Protein AF-A0A1V5IZQ2-F1 (afdb_monomer_lite)

pLDDT: mean 83.81, std 11.44, range [36.28, 97.81]

Sequence (550 aa):
MEETGYRFKAVFTGLHNVQRYYTKSNHPLAQLSAPIVVGPLEPAEARELVIGPMRSLGIGFESDYVVSQILSYTNFHASLIQFFCNKLVAFVRAKKDEPPHIVTGNDVDQIYKDPTFRDRMGDRFRVTVLMDTRYQVIVYSMILEQLNDKDGYKRAFEANEIARLAKDWWPQGFEDMGLFEIRPFLDELVGLGVLIRCEDGRFRIGNANIVRALGKPDDIEDELLEIAGSPGPSKDKSQSLMVRVNDRPCKWGAITLAQAADIIQPEPGLCLVFGSEAMNLSSVAESLRVYAGDSVNLSVLEQRFTSAAGVANHISSLAERSLKGRHVILLDPSTVHSKSDDLMQILAAVGNRVVKLNTENRIVRAVVLMNPVNALELARFRYQGDQGLEPYIDTEIALRRWDHTMVESFLSHSESMSTVPAVKKVLDVTGGWPFLMARLQQQANGAVLPTAERLTSDLLADEDGIRTDFLQACGFGLLDGSIDIVRMLIGTEAALSGDELIELVELETRRDAWECRALVDVLHKTGLLTENAQGELFCDLVVARLVNAR

Foldseek 3Di:
DVVVVPPDDDDDDDPLCLQVLCVQPPRPCVPPPDDDQLAADDPVVLLCLQCVVCVVVLEEEPDVVLSVLLCQLLVRRSVLSVLLSVVLVVQQCVVDVDDNTYDYSVSSVVSSPDPVSLQVLQVCCCVPLVVDVLSLLLLLLLCLVCVVPPPLFFDWAALVRSLVSSCVLAVQQNVPPDSVRSVSVQVSNVSNSQWDQDPVRTITGNGSSNVSSNDDNVVSVVVSNVNNPDHHPDPVLQQLAFQFLDVVVTDGFLAGLVVLSVLQPLDFFEEEEAAFVLSVLVRVLSSNCRNCPPQEAEAEDPAAAADLVRVLVVLVVSLVVDLAHHYEYEDECVSYNYPPDDLLRSRLSNLVSRNVSDDPGYGGYYYYRQYLLNLLSVLLCVLVPNPSRVVRYDYYHQTDARDLSNLLVVQVSALHDSDPVQSVLLCLQSVSRSLLVVVLVVPCPRPNRVSSVVSNVCLLVCPVVSVVVSCVRLVPVVDPCLLVLLQVQQDPPPFAALVRSLVVSCVVVVDDSSSSNSNSVSCVSHPQWDADSVNTIGGRPNNSVSSVSD

Radius of gyration: 28.91 Å; chains: 1; bounding box: 78×54×79 Å

Structure (mmCIF, N/CA/C/O backbone):
data_AF-A0A1V5IZQ2-F1
#
_entry.id   AF-A0A1V5IZQ2-F1
#
loop_
_atom_site.group_PDB
_atom_site.id
_atom_site.type_symbol
_atom_site.label_atom_id
_atom_site.label_alt_id
_atom_site.label_comp_id
_atom_site.label_asym_id
_atom_site.label_entity_id
_atom_site.label_seq_id
_atom_site.pdbx_PDB_ins_code
_atom_site.Cartn_x
_atom_site.Cartn_y
_atom_site.Cartn_z
_atom_site.occupancy
_atom_site.B_iso_or_equiv
_atom_site.auth_seq_id
_atom_site.auth_comp_id
_atom_site.auth_asym_id
_atom_site.auth_atom_id
_atom_site.pdbx_PDB_model_num
ATOM 1 N N . MET A 1 1 ? -29.583 16.352 0.161 1.00 57.91 1 MET A N 1
ATOM 2 C CA . MET A 1 1 ? -30.110 16.603 1.529 1.00 57.91 1 MET A CA 1
ATOM 3 C C . MET A 1 1 ? -30.770 17.976 1.628 1.00 57.91 1 MET A C 1
ATOM 5 O O . MET A 1 1 ? -31.883 18.046 2.144 1.00 57.91 1 MET 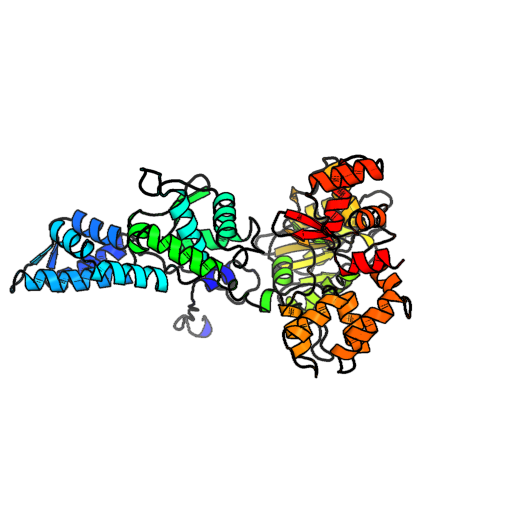A O 1
ATOM 9 N N . GLU A 1 2 ? -30.152 19.031 1.081 1.00 68.62 2 GLU A N 1
ATOM 10 C CA . GLU A 1 2 ? -30.725 20.391 1.022 1.00 68.62 2 GLU A CA 1
ATOM 11 C C . GLU A 1 2 ? -32.094 20.450 0.327 1.00 68.62 2 GLU A C 1
ATOM 13 O O . GLU A 1 2 ? -33.034 20.986 0.902 1.00 68.62 2 GLU A O 1
ATOM 18 N N . GLU A 1 3 ? -32.266 19.781 -0.819 1.00 74.75 3 GLU A N 1
ATOM 19 C CA . GLU A 1 3 ? -33.560 19.713 -1.532 1.00 74.75 3 GLU A CA 1
ATOM 20 C C . GLU A 1 3 ? -34.696 19.089 -0.703 1.00 74.75 3 GLU A C 1
ATOM 22 O O . GLU A 1 3 ? -35.871 19.379 -0.913 1.00 74.75 3 GLU A O 1
ATOM 27 N N . THR A 1 4 ? -34.364 18.246 0.282 1.00 84.44 4 THR A N 1
ATOM 28 C CA . THR A 1 4 ? -35.361 17.635 1.180 1.00 84.44 4 THR A CA 1
ATOM 29 C C . THR A 1 4 ? -35.650 18.481 2.423 1.00 84.44 4 THR A C 1
ATOM 31 O O . THR A 1 4 ? -36.488 18.093 3.244 1.00 84.44 4 THR A O 1
ATOM 34 N N . GLY A 1 5 ? -34.953 19.610 2.595 1.00 77.75 5 GLY A N 1
ATOM 35 C CA . GLY A 1 5 ? -34.955 20.393 3.830 1.00 77.75 5 GLY A CA 1
ATOM 36 C C . GLY A 1 5 ? -34.396 19.603 5.015 1.00 77.75 5 GLY A C 1
ATOM 37 O O . GLY A 1 5 ? -34.966 19.654 6.099 1.00 77.75 5 GLY A O 1
ATOM 38 N N . TYR A 1 6 ? -33.352 18.794 4.792 1.00 71.94 6 TYR A N 1
ATOM 39 C CA . TYR A 1 6 ? -32.754 17.892 5.793 1.00 71.94 6 TYR A CA 1
ATOM 40 C C . TYR A 1 6 ? -33.709 16.850 6.411 1.00 71.94 6 TYR A C 1
ATOM 42 O O . TYR A 1 6 ? -33.351 16.186 7.380 1.00 71.94 6 TYR A O 1
ATOM 50 N N . ARG A 1 7 ? -34.899 16.633 5.834 1.00 76.12 7 ARG A N 1
ATOM 51 C CA . ARG A 1 7 ? -35.853 15.599 6.287 1.00 76.12 7 ARG A CA 1
ATOM 52 C C . ARG A 1 7 ? -35.444 14.175 5.904 1.00 76.12 7 ARG A C 1
ATOM 54 O O . ARG A 1 7 ? -36.068 13.219 6.352 1.00 76.12 7 ARG A O 1
ATOM 61 N N . PHE A 1 8 ? -34.417 14.032 5.071 1.00 69.44 8 PHE A N 1
ATOM 62 C CA . PHE A 1 8 ? -33.849 12.757 4.656 1.00 69.44 8 PHE A CA 1
ATOM 63 C C . PHE A 1 8 ? -32.323 12.792 4.813 1.00 69.44 8 PHE A C 1
ATOM 65 O O . PHE A 1 8 ? -31.662 13.696 4.293 1.00 69.44 8 PHE A O 1
ATOM 72 N N . LYS A 1 9 ? -31.766 11.799 5.520 1.00 74.12 9 LYS A N 1
ATOM 73 C CA . LYS A 1 9 ? -30.323 11.609 5.732 1.00 74.12 9 LYS A CA 1
ATOM 74 C C . LYS A 1 9 ? -29.929 10.202 5.288 1.00 74.12 9 LYS A C 1
ATOM 76 O O . LYS A 1 9 ? -30.446 9.227 5.825 1.00 74.12 9 LYS A O 1
ATOM 81 N N . ALA A 1 10 ? -29.007 10.106 4.333 1.00 66.56 10 ALA A N 1
ATOM 82 C CA . ALA A 1 10 ? -28.396 8.836 3.960 1.00 66.56 10 ALA A CA 1
ATOM 83 C C . ALA A 1 10 ? -27.288 8.495 4.969 1.00 66.56 10 ALA A C 1
ATOM 85 O O . ALA A 1 10 ? -26.411 9.320 5.224 1.00 66.56 10 ALA A O 1
ATOM 86 N N . VAL A 1 11 ? -27.345 7.298 5.554 1.00 65.38 11 VAL A N 1
ATOM 87 C CA . VAL A 1 11 ? -26.301 6.758 6.434 1.00 65.38 11 VAL A CA 1
ATOM 88 C C . VAL A 1 11 ? -25.738 5.518 5.758 1.00 65.38 11 VAL A C 1
ATOM 90 O O . VAL A 1 11 ? -26.469 4.560 5.519 1.00 65.38 11 VAL A O 1
ATOM 93 N N . PHE A 1 12 ? -24.447 5.547 5.436 1.00 61.72 12 PHE A N 1
ATOM 94 C CA . PHE A 1 12 ? -23.734 4.384 4.922 1.00 61.72 12 PHE A CA 1
ATOM 95 C C . PHE A 1 12 ? -23.159 3.612 6.106 1.00 61.72 12 PHE A C 1
ATOM 97 O O . PHE A 1 12 ? -22.354 4.144 6.865 1.00 61.72 12 PHE A O 1
ATOM 104 N N . THR A 1 13 ? -23.604 2.370 6.278 1.00 60.72 13 THR A N 1
ATOM 105 C CA . THR A 1 13 ? -23.151 1.478 7.350 1.00 60.72 13 THR A CA 1
ATOM 106 C C . THR A 1 13 ? -22.452 0.273 6.741 1.00 60.72 13 THR A C 1
ATOM 108 O O . THR A 1 13 ? -22.943 -0.297 5.769 1.00 60.72 13 THR A O 1
ATOM 111 N N . GLY A 1 14 ? -21.348 -0.154 7.335 1.00 59.81 14 GLY A N 1
ATOM 112 C CA . GLY A 1 14 ? -20.637 -1.367 6.953 1.00 59.81 14 GLY A CA 1
ATOM 113 C C . GLY A 1 14 ? -19.749 -1.831 8.099 1.00 59.81 14 GLY A C 1
ATOM 114 O O . GLY A 1 14 ? -19.664 -1.168 9.131 1.00 59.81 14 GLY A O 1
ATOM 115 N N . LEU A 1 15 ? -19.128 -2.993 7.929 1.00 61.25 15 LEU A N 1
ATOM 116 C CA . LEU A 1 15 ? -18.209 -3.559 8.917 1.00 61.25 15 LEU A CA 1
ATOM 117 C C . LEU A 1 15 ? -16.865 -2.799 8.886 1.00 61.25 15 LEU A C 1
ATOM 119 O O . LEU A 1 15 ? -16.742 -1.760 8.236 1.00 61.25 15 LEU A O 1
ATOM 123 N N . HIS A 1 16 ? -15.853 -3.319 9.576 1.00 53.47 16 HIS A N 1
ATOM 124 C CA . HIS A 1 16 ? -14.550 -2.678 9.797 1.00 53.47 16 HIS A CA 1
ATOM 125 C C . HIS A 1 16 ? -13.896 -2.029 8.556 1.00 53.47 16 HIS A C 1
ATOM 127 O O . HIS A 1 16 ? -13.265 -0.982 8.664 1.00 53.47 16 HIS A O 1
ATOM 133 N N . ASN A 1 17 ? -14.121 -2.566 7.352 1.00 55.25 17 ASN A N 1
ATOM 134 C CA . ASN A 1 17 ? -13.565 -2.018 6.112 1.00 55.25 17 ASN A CA 1
ATOM 135 C C . ASN A 1 17 ? -13.959 -0.553 5.825 1.00 55.25 17 ASN A C 1
ATOM 137 O O . ASN A 1 17 ? -13.223 0.136 5.125 1.00 55.25 17 ASN A O 1
ATOM 141 N N . VAL A 1 18 ? -15.077 -0.040 6.362 1.00 56.59 18 VAL A N 1
ATOM 142 C CA . VAL A 1 18 ? -15.518 1.351 6.116 1.00 56.59 18 VAL A CA 1
ATOM 143 C C . VAL A 1 18 ? -14.527 2.380 6.665 1.00 56.59 18 VAL A C 1
ATOM 145 O O . VAL A 1 18 ? -14.312 3.403 6.018 1.00 56.59 18 VAL A O 1
ATOM 148 N N . GLN A 1 19 ? -13.880 2.108 7.804 1.00 57.50 19 GLN A N 1
ATOM 149 C CA . GLN A 1 19 ? -12.836 2.996 8.327 1.00 57.50 19 GLN A CA 1
ATOM 150 C C . GLN A 1 19 ? -11.616 3.024 7.402 1.00 57.50 19 GLN A C 1
ATOM 152 O O . GLN A 1 19 ? -11.145 4.111 7.073 1.00 57.50 19 GLN A O 1
ATOM 157 N N . ARG A 1 20 ? -11.184 1.857 6.893 1.00 60.25 20 ARG A N 1
ATOM 158 C CA . ARG A 1 20 ? -10.112 1.744 5.880 1.00 60.25 20 ARG A CA 1
ATOM 159 C C . ARG A 1 20 ? -10.431 2.540 4.624 1.00 60.25 20 ARG A C 1
ATOM 161 O O . ARG A 1 20 ? -9.544 3.125 4.019 1.00 60.25 20 ARG A O 1
ATOM 168 N N . TYR A 1 21 ? -11.693 2.546 4.204 1.00 56.50 21 TYR A N 1
ATOM 169 C CA . TYR A 1 21 ? -12.136 3.294 3.029 1.00 56.50 21 TYR A CA 1
ATOM 170 C C . TYR A 1 21 ? -12.277 4.801 3.280 1.00 56.50 21 TYR A C 1
ATOM 172 O O . TYR A 1 21 ? -12.231 5.563 2.322 1.00 56.50 21 TYR A O 1
ATOM 180 N N . TYR A 1 22 ? -12.436 5.242 4.532 1.00 50.00 22 TYR A N 1
ATOM 181 C CA . TYR A 1 22 ? -12.460 6.666 4.880 1.00 50.00 22 TYR A CA 1
ATOM 182 C C . TYR A 1 22 ? -11.053 7.278 4.912 1.00 50.00 22 TYR A C 1
ATOM 184 O O . TYR A 1 22 ? -10.868 8.404 4.460 1.00 50.00 22 TYR A O 1
ATOM 192 N N . THR A 1 23 ? -10.054 6.537 5.406 1.00 46.78 23 THR A N 1
ATOM 193 C CA . THR A 1 23 ? -8.639 6.950 5.348 1.00 46.78 23 THR A CA 1
ATOM 194 C C . THR A 1 23 ? -8.040 6.832 3.941 1.00 46.78 23 THR A C 1
ATOM 196 O O . THR A 1 23 ? -7.038 7.478 3.653 1.00 46.78 23 THR A O 1
ATOM 199 N N . LYS A 1 24 ? -8.673 6.074 3.032 1.00 42.91 24 LYS A N 1
ATOM 200 C CA . LYS A 1 24 ? -8.318 6.015 1.605 1.00 42.91 24 LYS A CA 1
ATOM 201 C C . LYS A 1 24 ? -8.866 7.231 0.847 1.00 42.91 24 LYS A C 1
ATOM 203 O O . LYS A 1 24 ? -10.076 7.419 0.710 1.00 42.91 24 LYS A O 1
ATOM 208 N N . SER A 1 25 ? -7.974 8.050 0.295 1.00 36.28 25 SER A N 1
ATOM 209 C CA . SER A 1 25 ? -8.380 9.215 -0.497 1.00 36.28 25 SER A CA 1
ATOM 210 C C . SER A 1 25 ? -9.025 8.826 -1.834 1.00 36.28 25 SER A C 1
ATOM 212 O O . SER A 1 25 ? -8.646 7.841 -2.460 1.00 36.28 25 SER A O 1
ATOM 214 N N . ASN A 1 26 ? -9.999 9.630 -2.278 1.00 40.31 26 ASN A N 1
ATOM 215 C CA . ASN A 1 26 ? -10.851 9.416 -3.463 1.00 40.31 26 ASN A CA 1
ATOM 216 C C . ASN A 1 26 ? -11.786 8.200 -3.394 1.00 40.31 26 ASN A C 1
ATOM 218 O O . ASN A 1 26 ? -12.372 7.806 -4.401 1.00 40.31 26 ASN A O 1
ATOM 222 N N . HIS A 1 27 ? -12.024 7.660 -2.199 1.00 46.94 27 HIS A N 1
ATOM 223 C CA . HIS A 1 27 ? -13.177 6.798 -1.996 1.00 46.94 27 HIS A CA 1
ATOM 224 C C . HIS A 1 27 ? -14.467 7.647 -2.004 1.00 46.94 27 HIS A C 1
ATOM 226 O O . HIS A 1 27 ? -14.485 8.712 -1.378 1.00 46.94 27 HIS A O 1
ATOM 232 N N . PRO A 1 28 ? -15.581 7.197 -2.618 1.00 54.34 28 PRO A N 1
ATOM 233 C CA . PRO A 1 28 ? -16.864 7.919 -2.598 1.00 54.34 28 PRO A CA 1
ATOM 234 C C . PRO A 1 28 ? -17.364 8.266 -1.184 1.00 54.34 28 PRO A C 1
ATOM 236 O O . PRO A 1 28 ? -18.188 9.159 -1.010 1.00 54.34 28 PRO A O 1
ATOM 239 N N . LEU A 1 29 ? -16.852 7.561 -0.167 1.00 56.78 29 LEU A N 1
ATOM 240 C CA . LEU A 1 29 ? -17.171 7.774 1.246 1.00 56.78 29 LEU A CA 1
ATOM 241 C C . LEU A 1 29 ? -16.312 8.856 1.927 1.00 56.78 29 LEU A C 1
ATOM 243 O O . LEU A 1 29 ? -16.692 9.313 2.998 1.00 56.78 29 LEU A O 1
ATOM 247 N N . ALA A 1 30 ? -15.202 9.306 1.332 1.00 51.75 30 ALA A N 1
ATOM 248 C CA . ALA A 1 30 ? -14.319 10.322 1.923 1.00 51.75 30 ALA A CA 1
ATOM 249 C C . ALA A 1 30 ? -14.959 11.727 1.984 1.00 51.75 30 ALA A C 1
ATOM 251 O O . ALA A 1 30 ? -14.491 12.590 2.718 1.00 51.75 30 ALA A O 1
ATOM 252 N N . GLN A 1 31 ? -16.033 11.966 1.217 1.00 55.62 31 GLN A N 1
ATOM 253 C CA . GLN A 1 31 ? -16.839 13.196 1.285 1.00 55.62 31 GLN A CA 1
ATOM 254 C C . GLN A 1 31 ? -17.923 13.152 2.378 1.00 55.62 31 GLN A C 1
ATOM 256 O O . GLN A 1 31 ? -18.645 14.131 2.573 1.00 55.62 31 GLN A O 1
ATOM 261 N N . LEU A 1 32 ? -18.084 12.018 3.066 1.00 60.16 32 LEU A N 1
ATOM 262 C CA . LEU A 1 32 ? -19.011 11.894 4.186 1.00 60.16 32 LEU A CA 1
ATOM 263 C C . LEU A 1 32 ? -18.382 12.459 5.467 1.00 60.16 32 LEU A C 1
ATOM 265 O O . LEU A 1 32 ? -17.182 12.699 5.546 1.00 60.16 32 LEU A O 1
ATOM 269 N N . SER A 1 33 ? -19.209 12.684 6.488 1.00 57.41 33 SER A N 1
ATOM 270 C CA . SER A 1 33 ? -18.734 13.048 7.827 1.00 57.41 33 SER A CA 1
ATOM 271 C C . SER A 1 33 ? -17.779 11.992 8.394 1.00 57.41 33 SER A C 1
ATOM 273 O O . SER A 1 33 ? -17.876 10.826 8.009 1.00 57.41 33 SER A O 1
ATOM 275 N N . ALA A 1 34 ? -16.940 12.395 9.358 1.00 59.72 34 ALA A N 1
ATOM 276 C CA . ALA A 1 34 ? -16.029 11.507 10.082 1.00 59.72 34 ALA A CA 1
ATOM 277 C C . ALA A 1 34 ? -16.686 10.153 10.425 1.00 59.72 34 ALA A C 1
ATOM 279 O O . ALA A 1 34 ? -17.843 10.134 10.871 1.00 59.72 34 ALA A O 1
ATOM 280 N N . PRO A 1 35 ? -15.985 9.027 10.195 1.00 64.81 35 PRO A N 1
ATOM 281 C CA . PRO A 1 35 ? -16.545 7.704 10.370 1.00 64.81 35 PRO A CA 1
ATOM 282 C C . PRO A 1 35 ? -16.880 7.514 11.844 1.00 64.81 35 PRO A C 1
ATOM 284 O O . PRO A 1 35 ? -16.068 7.786 12.727 1.00 64.81 35 PRO A O 1
ATOM 287 N N . ILE A 1 36 ? -18.094 7.045 12.103 1.00 67.00 36 ILE A N 1
ATOM 288 C CA . ILE A 1 36 ? -18.538 6.712 13.451 1.00 67.00 36 ILE A CA 1
ATOM 289 C C . ILE A 1 36 ? -18.240 5.232 13.650 1.00 67.00 36 ILE A C 1
ATOM 291 O O . ILE A 1 36 ? -18.885 4.375 13.043 1.00 67.00 36 ILE A O 1
ATOM 295 N N . VAL A 1 37 ? -17.245 4.940 14.481 1.00 68.19 37 VAL A N 1
ATOM 296 C CA . VAL A 1 37 ? -16.906 3.570 14.867 1.00 68.19 37 VAL A CA 1
ATOM 297 C C . VAL A 1 37 ? -17.930 3.097 15.880 1.00 68.19 37 VAL A C 1
ATOM 299 O O . VAL A 1 37 ? -18.152 3.753 16.896 1.00 68.19 37 VAL A O 1
ATOM 302 N N . VAL A 1 38 ? -18.562 1.957 15.617 1.00 72.50 38 VAL A N 1
ATOM 303 C CA . VAL A 1 38 ? -19.462 1.335 16.593 1.00 72.50 38 VAL A CA 1
ATOM 304 C C . VAL A 1 38 ? -18.615 0.485 17.535 1.00 72.50 38 VAL A C 1
ATOM 306 O O . VAL A 1 38 ? -18.456 -0.717 17.338 1.00 72.50 38 VAL A O 1
ATOM 309 N N . GLY A 1 39 ? -18.017 1.155 18.516 1.00 77.12 39 GLY A N 1
ATOM 310 C CA . GLY A 1 39 ? -17.197 0.555 19.562 1.00 77.12 39 GLY A CA 1
ATOM 311 C C . GLY A 1 39 ? -17.972 0.285 20.858 1.00 77.12 39 GLY A C 1
ATOM 312 O O . GLY A 1 39 ? -19.207 0.190 20.856 1.00 77.12 39 GLY A O 1
ATOM 313 N N . PRO A 1 40 ? -17.257 0.145 21.984 1.00 85.19 40 PRO A N 1
ATOM 314 C CA . PRO A 1 40 ? -17.860 0.163 23.309 1.00 85.19 40 PRO A CA 1
ATOM 315 C C . PRO A 1 40 ? -18.678 1.438 23.547 1.00 85.19 40 PRO A C 1
ATOM 317 O O . PRO A 1 40 ? -18.387 2.495 22.989 1.00 85.19 40 PRO A O 1
ATOM 320 N N . LEU A 1 41 ? -19.714 1.337 24.378 1.00 89.38 41 LEU A N 1
ATOM 321 C CA . LEU A 1 41 ? -20.502 2.497 24.775 1.00 89.38 41 LEU A CA 1
ATOM 322 C C . LEU A 1 41 ? -19.700 3.399 25.714 1.00 89.38 41 LEU A C 1
ATOM 324 O O . LEU A 1 41 ? -18.973 2.919 26.585 1.00 89.38 41 LEU A O 1
ATOM 328 N N . GLU A 1 42 ? -19.934 4.701 25.591 1.00 89.25 42 GLU A N 1
ATOM 329 C CA . GLU A 1 42 ? -19.486 5.680 26.574 1.00 89.25 42 GLU A CA 1
ATOM 330 C C . GLU A 1 42 ? -20.024 5.330 27.980 1.00 89.25 42 GLU A C 1
ATOM 332 O O . GLU A 1 42 ? -21.126 4.775 28.107 1.00 89.25 42 GLU A O 1
ATOM 337 N N . PRO A 1 43 ? -19.274 5.610 29.065 1.00 90.50 43 PRO A N 1
ATOM 338 C CA . PRO A 1 43 ? -19.602 5.101 30.398 1.00 90.50 43 PRO A CA 1
ATOM 339 C C . PRO A 1 43 ? -21.003 5.466 30.904 1.00 90.50 43 PRO A C 1
ATOM 341 O O . PRO A 1 43 ? -21.640 4.651 31.575 1.00 90.50 43 PRO A O 1
ATOM 344 N N . ALA A 1 44 ? -21.497 6.667 30.591 1.00 93.00 44 ALA A N 1
ATOM 345 C CA . ALA A 1 44 ? -22.813 7.121 31.037 1.00 93.00 44 ALA A CA 1
ATOM 346 C C . ALA A 1 44 ? -23.942 6.361 30.320 1.00 93.00 44 ALA A C 1
ATOM 348 O O . ALA A 1 44 ? -24.879 5.878 30.954 1.00 93.00 44 ALA A O 1
ATOM 349 N N . GLU A 1 45 ? -23.816 6.185 29.010 1.00 94.06 45 GLU A N 1
ATOM 350 C CA . GLU A 1 45 ? -24.748 5.478 28.140 1.00 94.06 45 GLU A CA 1
ATOM 351 C C . GLU A 1 45 ? -24.758 3.980 28.450 1.00 94.06 45 GLU A C 1
ATOM 353 O O . GLU A 1 45 ? -25.824 3.371 28.552 1.00 94.06 45 GLU A O 1
ATOM 358 N N . ALA A 1 46 ? -23.580 3.385 28.661 1.00 94.62 46 ALA A N 1
ATOM 359 C CA . ALA A 1 46 ? -23.438 1.993 29.073 1.00 94.62 46 ALA A CA 1
ATOM 360 C C . ALA A 1 46 ? -24.120 1.743 30.426 1.00 94.62 46 ALA A C 1
ATOM 362 O O . ALA A 1 46 ? -24.843 0.759 30.605 1.00 94.62 46 ALA A O 1
ATOM 363 N N . ARG A 1 47 ? -23.934 2.669 31.373 1.00 96.12 47 ARG A N 1
ATOM 364 C CA . ARG A 1 47 ? -24.573 2.632 32.689 1.00 96.12 47 ARG A CA 1
ATOM 365 C C . ARG A 1 47 ? -26.093 2.742 32.586 1.00 96.12 47 ARG A C 1
ATOM 367 O O . ARG A 1 47 ? -26.795 1.959 33.226 1.00 96.12 47 ARG A O 1
ATOM 374 N N . GLU A 1 48 ? -26.615 3.656 31.774 1.00 96.38 48 GLU A N 1
ATOM 375 C CA . GLU A 1 48 ? -28.063 3.788 31.569 1.00 96.38 48 GLU A CA 1
ATOM 376 C C . GLU A 1 48 ? -28.669 2.574 30.850 1.00 96.38 48 GLU A C 1
ATOM 378 O O . GLU A 1 48 ? -29.771 2.147 31.203 1.00 96.38 48 GLU A O 1
ATOM 383 N N . LEU A 1 49 ? -27.930 1.940 29.931 1.00 96.81 49 LEU A N 1
ATOM 384 C CA . LEU A 1 49 ? -28.340 0.682 29.298 1.00 96.81 49 LEU A CA 1
ATOM 385 C C . LEU A 1 49 ? -28.510 -0.460 30.316 1.00 96.81 49 LEU A C 1
ATOM 387 O O . LEU A 1 49 ? -29.352 -1.336 30.116 1.00 96.81 49 LEU A O 1
ATOM 391 N N . VAL A 1 50 ? -27.748 -0.447 31.414 1.00 97.12 50 VAL A N 1
ATOM 392 C CA . VAL A 1 50 ? -27.925 -1.382 32.534 1.00 97.12 50 VAL A CA 1
ATOM 393 C C . VAL A 1 50 ? -29.087 -0.943 33.427 1.00 97.12 50 VAL A C 1
ATOM 395 O O . VAL A 1 50 ? -30.008 -1.716 33.691 1.00 97.12 50 VAL A O 1
ATOM 398 N N . ILE A 1 51 ? -29.052 0.294 33.922 1.00 96.31 51 ILE A N 1
ATOM 399 C CA . ILE A 1 51 ? -29.922 0.741 35.017 1.00 96.31 51 ILE A CA 1
ATOM 400 C C . ILE A 1 51 ? -31.363 0.957 34.561 1.00 96.31 51 ILE A C 1
ATOM 402 O O . ILE A 1 51 ? -32.281 0.545 35.270 1.00 96.31 51 ILE A O 1
ATOM 406 N N . GLY A 1 52 ? -31.584 1.588 33.407 1.00 95.50 52 GLY A N 1
ATOM 407 C CA . GLY A 1 52 ? -32.921 1.944 32.928 1.00 95.50 52 GLY A CA 1
ATOM 408 C C . GLY A 1 52 ? -33.840 0.724 32.773 1.00 95.50 52 GLY A C 1
ATOM 409 O O . GLY A 1 52 ? -34.904 0.676 33.408 1.00 95.50 52 GLY A O 1
ATOM 410 N N . PRO A 1 53 ? -33.433 -0.301 31.997 1.00 94.94 53 PRO A N 1
ATOM 411 C CA . PRO A 1 53 ? -34.213 -1.526 31.839 1.00 94.94 53 PRO A CA 1
ATOM 412 C C . PRO A 1 53 ? -34.395 -2.289 33.155 1.00 94.94 53 PRO A C 1
ATOM 414 O O . PRO A 1 53 ? -35.506 -2.715 33.464 1.00 94.94 53 PRO A O 1
ATOM 417 N N . MET A 1 54 ? -33.343 -2.416 33.970 1.00 94.62 54 MET A N 1
ATOM 418 C CA . MET A 1 54 ? -33.411 -3.133 35.251 1.00 94.62 54 MET A CA 1
ATOM 419 C C . MET A 1 54 ? -34.379 -2.473 36.231 1.00 94.62 54 MET A C 1
ATOM 421 O O . MET A 1 54 ? -35.243 -3.143 36.800 1.00 94.62 54 MET A O 1
ATOM 425 N N . ARG A 1 55 ? -34.311 -1.144 36.366 1.00 93.69 55 ARG A N 1
ATOM 426 C CA . ARG A 1 55 ? -35.210 -0.376 37.233 1.00 93.69 55 ARG A CA 1
ATOM 427 C C . ARG A 1 55 ? -36.664 -0.517 36.794 1.00 93.69 55 ARG A C 1
ATOM 429 O O . ARG A 1 55 ? -37.538 -0.675 37.642 1.00 93.69 55 ARG A O 1
ATOM 436 N N . SER A 1 56 ? -36.916 -0.526 35.485 1.00 92.31 56 SER A N 1
ATOM 437 C CA . SER A 1 56 ? -38.256 -0.737 34.917 1.00 92.31 56 SER A CA 1
ATOM 438 C C . SER A 1 56 ? -38.826 -2.125 35.241 1.00 92.31 56 SER A C 1
ATOM 440 O O . SER A 1 56 ? -40.039 -2.297 35.301 1.00 92.31 56 SER A O 1
ATOM 442 N N . LEU A 1 57 ? -37.957 -3.109 35.497 1.00 91.75 57 LEU A N 1
ATOM 443 C CA . LEU A 1 57 ? -38.319 -4.458 35.939 1.00 91.75 57 LEU A CA 1
ATOM 444 C C . LEU A 1 57 ? -38.372 -4.609 37.472 1.00 91.75 57 LEU A C 1
ATOM 446 O O . LEU A 1 57 ? -38.549 -5.726 37.956 1.00 91.75 57 LEU A O 1
ATOM 450 N N . GLY A 1 58 ? -38.206 -3.524 38.240 1.00 92.94 58 GLY A N 1
ATOM 451 C CA . GLY A 1 58 ? -38.169 -3.564 39.707 1.00 92.94 58 GLY A CA 1
ATOM 452 C C . GLY A 1 58 ? -36.860 -4.115 40.289 1.00 92.94 58 GLY A C 1
ATOM 453 O O . GLY A 1 58 ? -36.845 -4.588 41.428 1.00 92.94 58 GLY A O 1
ATOM 454 N N . ILE A 1 59 ? -35.772 -4.080 39.513 1.00 94.75 59 ILE A N 1
ATOM 455 C CA . ILE A 1 59 ? -34.443 -4.562 39.901 1.00 94.75 59 ILE A CA 1
ATOM 456 C C . ILE A 1 59 ? -33.531 -3.360 40.174 1.00 94.75 59 ILE A C 1
ATOM 458 O O . ILE A 1 59 ? -33.316 -2.510 39.309 1.00 94.75 59 ILE A O 1
ATOM 462 N N . GLY A 1 60 ? -32.998 -3.290 41.392 1.00 94.31 60 GLY A N 1
ATOM 463 C CA . GLY A 1 60 ? -31.980 -2.331 41.818 1.00 94.31 60 GLY A CA 1
ATOM 464 C C . GLY A 1 60 ? -30.607 -2.982 42.003 1.00 94.31 60 GLY A C 1
ATOM 465 O O . GLY A 1 60 ? -30.464 -4.200 41.927 1.00 94.31 60 GLY A O 1
ATOM 466 N N . PHE A 1 61 ? -29.602 -2.158 42.290 1.00 96.31 61 PHE A N 1
ATOM 467 C CA . PHE A 1 61 ? -28.225 -2.580 42.566 1.00 96.31 61 PHE A CA 1
ATOM 468 C C . PHE A 1 61 ? -27.826 -2.126 43.969 1.00 96.31 61 PHE A C 1
ATOM 470 O O . PHE A 1 61 ? -28.208 -1.031 44.381 1.00 96.31 61 PHE A O 1
ATOM 477 N N . GLU A 1 62 ? -27.062 -2.945 44.696 1.00 95.19 62 GLU A N 1
ATOM 478 C CA . GLU A 1 62 ? -26.607 -2.599 46.054 1.00 95.19 62 GLU A CA 1
ATOM 479 C C . GLU A 1 62 ? -25.694 -1.363 46.073 1.00 95.19 62 GLU A C 1
ATOM 481 O O . GLU A 1 62 ? -25.653 -0.627 47.056 1.00 95.19 62 GLU A O 1
ATOM 486 N N . SER A 1 63 ? -24.956 -1.134 44.984 1.00 94.94 63 SER A N 1
ATOM 487 C CA . SER A 1 63 ? -24.060 0.005 44.817 1.00 94.94 63 SER A CA 1
ATOM 488 C C . SER A 1 63 ? -23.745 0.249 43.340 1.00 94.94 63 SER A C 1
ATOM 490 O O . SER A 1 63 ? -23.922 -0.626 42.490 1.00 94.94 63 SER A O 1
ATOM 492 N N . ASP A 1 64 ? -23.221 1.436 43.037 1.00 92.69 64 ASP A N 1
ATOM 493 C CA . ASP A 1 64 ? -22.743 1.784 41.692 1.00 92.69 64 ASP A CA 1
ATOM 494 C C . ASP A 1 64 ? -21.513 0.953 41.268 1.00 92.69 64 ASP A C 1
ATOM 496 O O . ASP A 1 64 ? -21.259 0.739 40.081 1.00 92.69 64 ASP A O 1
ATOM 500 N N . TYR A 1 65 ? -20.786 0.402 42.247 1.00 93.56 65 TYR A N 1
ATOM 501 C CA . TYR A 1 65 ? -19.670 -0.509 42.006 1.00 93.56 65 TYR A CA 1
ATOM 502 C C . TYR A 1 65 ? -20.121 -1.786 41.288 1.00 93.56 65 TYR A C 1
ATOM 504 O O . TYR A 1 65 ? -19.457 -2.219 40.352 1.00 93.56 65 TYR A O 1
ATOM 512 N N . VAL A 1 66 ? -21.284 -2.343 41.641 1.00 95.62 66 VAL A N 1
ATOM 513 C CA . VAL A 1 66 ? -21.827 -3.541 40.974 1.00 95.62 66 VAL A CA 1
ATOM 514 C C . VAL A 1 66 ? -22.127 -3.273 39.504 1.00 95.62 66 VAL A C 1
ATOM 516 O O . VAL A 1 66 ? -21.838 -4.102 38.643 1.00 95.62 66 VAL A O 1
ATOM 519 N N . VAL A 1 67 ? -22.649 -2.085 39.192 1.00 95.88 67 VAL A N 1
ATOM 520 C CA . VAL A 1 67 ? -22.860 -1.669 37.801 1.00 95.88 67 VAL A CA 1
ATOM 521 C C . VAL A 1 67 ? -21.515 -1.552 37.085 1.00 95.88 67 VAL A C 1
ATOM 523 O O . VAL A 1 67 ? -21.349 -2.099 35.999 1.00 95.88 67 VAL A O 1
ATOM 526 N N . SER A 1 68 ? -20.520 -0.941 37.729 1.00 93.12 68 SER A N 1
ATOM 527 C CA . SER A 1 68 ? -19.160 -0.822 37.190 1.00 93.12 68 SER A CA 1
ATOM 528 C C . SER A 1 68 ? -18.500 -2.185 36.929 1.00 93.12 68 SER A C 1
ATOM 530 O O . SER A 1 68 ? -17.805 -2.347 35.926 1.00 93.12 68 SER A O 1
ATOM 532 N N . GLN A 1 69 ? -18.747 -3.191 37.776 1.00 91.88 69 GLN A N 1
ATOM 533 C CA . GLN A 1 69 ? -18.283 -4.565 37.551 1.00 91.88 69 GLN A CA 1
ATOM 534 C C . GLN A 1 69 ? -18.908 -5.175 36.292 1.00 91.88 69 GLN A C 1
ATOM 536 O O . GLN A 1 69 ? -18.185 -5.735 35.470 1.00 91.88 69 GLN A O 1
ATOM 541 N N . ILE A 1 70 ? -20.225 -5.023 36.100 1.00 92.75 70 ILE A N 1
ATOM 542 C CA . ILE A 1 70 ? -20.922 -5.506 34.895 1.00 92.75 70 ILE A CA 1
ATOM 543 C C . ILE A 1 70 ? -20.317 -4.869 33.639 1.00 92.75 70 ILE A C 1
ATOM 545 O O . ILE A 1 70 ? -20.009 -5.572 32.673 1.00 92.75 70 ILE A O 1
ATOM 549 N N . LEU A 1 71 ? -20.109 -3.550 33.656 1.00 92.19 71 LEU A N 1
ATOM 550 C CA . LEU A 1 71 ? -19.529 -2.824 32.525 1.00 92.19 71 LEU A CA 1
ATOM 551 C C . LEU A 1 71 ? -18.089 -3.271 32.232 1.00 92.19 71 LEU A C 1
ATOM 553 O O . LEU A 1 71 ? -17.741 -3.504 31.076 1.00 92.19 71 LEU A O 1
ATOM 557 N N . SER A 1 72 ? -17.283 -3.487 33.275 1.00 88.31 72 SER A N 1
ATOM 558 C CA . SER A 1 72 ? -15.914 -3.998 33.148 1.00 88.31 72 SER A CA 1
ATOM 559 C C . SER A 1 72 ? -15.865 -5.415 32.572 1.00 88.31 72 SER A C 1
ATOM 561 O O . SER A 1 72 ? -15.021 -5.705 31.721 1.00 88.31 72 SER A O 1
ATOM 563 N N . TYR A 1 73 ? -16.769 -6.309 32.988 1.00 86.44 73 TYR A N 1
ATOM 564 C CA . TYR A 1 73 ? -16.834 -7.667 32.440 1.00 86.44 73 TYR A CA 1
ATOM 565 C C . TYR A 1 73 ? -17.259 -7.684 30.983 1.00 86.44 73 TYR A C 1
ATOM 567 O O . TYR A 1 73 ? -16.730 -8.469 30.207 1.00 86.44 73 TYR A O 1
ATOM 575 N N . THR A 1 74 ? -18.174 -6.802 30.603 1.00 85.62 74 THR A N 1
ATOM 576 C CA . THR A 1 74 ? -18.730 -6.732 29.246 1.00 85.62 74 THR A CA 1
ATOM 577 C C . THR A 1 74 ? -17.938 -5.824 28.307 1.00 85.62 74 THR A C 1
ATOM 579 O O . THR A 1 74 ? -18.342 -5.643 27.158 1.00 85.62 74 THR A O 1
ATOM 582 N N . ASN A 1 75 ? -16.822 -5.261 28.786 1.00 85.06 75 ASN A N 1
ATOM 583 C CA . ASN A 1 75 ? -15.994 -4.284 28.080 1.00 85.06 75 ASN A CA 1
ATOM 584 C C . ASN A 1 75 ? -16.836 -3.167 27.438 1.00 85.06 75 ASN A C 1
ATOM 586 O O . ASN A 1 75 ? -16.583 -2.759 26.313 1.00 85.06 75 ASN A O 1
ATOM 590 N N . PHE A 1 76 ? -17.894 -2.735 28.134 1.00 88.44 76 PHE A N 1
ATOM 591 C CA . PHE A 1 76 ? -18.833 -1.696 27.699 1.00 88.44 76 PHE A CA 1
ATOM 592 C C . PHE A 1 76 ? -19.556 -1.963 26.355 1.00 88.44 76 PHE A C 1
ATOM 594 O O . PHE A 1 76 ? -20.261 -1.089 25.847 1.00 88.44 76 PHE A O 1
ATOM 601 N N . HIS A 1 77 ? -19.471 -3.166 25.773 1.00 85.31 77 HIS A N 1
ATOM 602 C CA . HIS A 1 77 ? -20.185 -3.484 24.534 1.00 85.31 77 HIS A CA 1
ATOM 603 C C . HIS A 1 77 ? -21.676 -3.708 24.793 1.00 85.31 77 HIS A C 1
ATOM 605 O O . HIS A 1 77 ? -22.066 -4.611 25.535 1.00 85.31 77 HIS A O 1
ATOM 611 N N . ALA A 1 78 ? -22.527 -2.950 24.097 1.00 88.12 78 ALA A N 1
ATOM 612 C CA . ALA A 1 78 ? -23.980 -2.988 24.272 1.00 88.12 78 ALA A CA 1
ATOM 613 C C . ALA A 1 78 ? -24.574 -4.406 24.185 1.00 88.12 78 ALA A C 1
ATOM 615 O O . ALA A 1 78 ? -25.417 -4.785 24.999 1.00 88.12 78 ALA A O 1
ATOM 616 N N . SER A 1 79 ? -24.118 -5.210 23.220 1.00 83.62 79 SER A N 1
ATOM 617 C CA . SER A 1 79 ? -24.626 -6.570 23.010 1.00 83.62 79 SER A CA 1
ATOM 618 C C . SER A 1 79 ? -24.275 -7.516 24.167 1.00 83.62 79 SER A C 1
ATOM 620 O O . SER A 1 79 ? -25.100 -8.348 24.552 1.00 83.62 79 SER A O 1
ATOM 622 N N . LEU A 1 80 ? -23.084 -7.360 24.754 1.00 85.00 80 LEU A N 1
ATOM 623 C CA . LEU A 1 80 ? -22.623 -8.139 25.902 1.00 85.00 80 LEU A CA 1
ATOM 624 C C . LEU A 1 80 ? -23.297 -7.675 27.193 1.00 85.00 80 LEU A C 1
ATOM 626 O O . LEU A 1 80 ? -23.721 -8.520 27.979 1.00 85.00 80 LEU A O 1
ATOM 630 N N . ILE A 1 81 ? -23.480 -6.361 27.372 1.00 91.56 81 ILE A N 1
ATOM 631 C CA . ILE A 1 81 ? -24.262 -5.784 28.474 1.00 91.56 81 ILE A CA 1
ATOM 632 C C . ILE A 1 81 ? -25.671 -6.375 28.476 1.00 91.56 81 ILE A C 1
ATOM 634 O O . ILE A 1 81 ? -26.107 -6.938 29.477 1.00 91.56 81 ILE A O 1
ATOM 638 N N . GLN A 1 82 ? -26.371 -6.314 27.343 1.00 91.44 82 GLN A N 1
ATOM 639 C CA . GLN A 1 82 ? -27.735 -6.833 27.230 1.00 91.44 82 GLN A CA 1
ATOM 640 C C . GLN A 1 82 ? -27.804 -8.338 27.512 1.00 91.44 82 GLN A C 1
ATOM 642 O O . GLN A 1 82 ? -28.718 -8.794 28.201 1.00 91.44 82 GLN A O 1
ATOM 647 N N . PHE A 1 83 ? -26.834 -9.111 27.016 1.00 87.31 83 PHE A N 1
ATOM 648 C CA . PHE A 1 83 ? -26.762 -10.548 27.275 1.00 87.31 83 PHE A CA 1
ATOM 649 C C . PHE A 1 83 ? -26.518 -10.860 28.761 1.00 87.31 83 PHE A C 1
ATOM 651 O O . PHE A 1 83 ? -27.226 -11.694 29.332 1.00 87.31 83 PHE A O 1
ATOM 658 N N . PHE A 1 84 ? -25.584 -10.151 29.404 1.00 90.69 84 PHE A N 1
ATOM 659 C CA . PHE A 1 84 ? -25.308 -10.268 30.839 1.00 90.69 84 PHE A CA 1
ATOM 660 C C . PHE A 1 84 ? -26.550 -9.914 31.663 1.00 90.69 84 PHE A C 1
ATOM 662 O O . PHE A 1 84 ? -26.988 -10.687 32.514 1.00 90.69 84 PHE A O 1
ATOM 669 N N . CYS A 1 85 ? -27.165 -8.767 31.374 1.00 93.75 85 CYS A N 1
ATOM 670 C CA . CYS A 1 85 ? -28.360 -8.290 32.057 1.00 93.75 85 CYS A CA 1
ATOM 671 C C . CYS A 1 85 ? -29.538 -9.260 31.908 1.00 93.75 85 CYS A C 1
ATOM 673 O O . CYS A 1 85 ? -30.236 -9.512 32.884 1.00 93.75 85 CYS A O 1
ATOM 675 N N . ASN A 1 86 ? -29.739 -9.863 30.733 1.00 92.12 86 ASN A N 1
ATOM 676 C CA . ASN A 1 86 ? -30.784 -10.869 30.523 1.00 92.12 86 ASN A CA 1
ATOM 677 C C . ASN A 1 86 ? -30.607 -12.081 31.457 1.00 92.12 86 ASN A C 1
ATOM 679 O O . ASN A 1 86 ? -31.550 -12.494 32.136 1.00 92.12 86 ASN A O 1
ATOM 683 N N . LYS A 1 87 ? -29.378 -12.603 31.554 1.00 90.75 87 LYS A N 1
ATOM 684 C CA . LYS A 1 87 ? -29.037 -13.702 32.467 1.00 90.75 87 LYS A CA 1
ATOM 685 C C . LYS A 1 87 ? -29.227 -13.312 33.927 1.00 90.75 87 LYS A C 1
ATOM 687 O O . LYS A 1 87 ? -29.795 -14.081 34.699 1.00 90.75 87 LYS A O 1
ATOM 692 N N . LEU A 1 88 ? -28.813 -12.101 34.281 1.00 92.81 88 LEU A N 1
ATOM 693 C CA . LEU A 1 88 ? -28.956 -11.567 35.625 1.00 92.81 88 LEU A CA 1
ATOM 694 C C . LEU A 1 88 ? -30.433 -11.430 36.034 1.00 92.81 88 LEU A C 1
ATOM 696 O O . LEU A 1 88 ? -30.791 -11.821 37.140 1.00 92.81 88 LEU A O 1
ATOM 700 N N . VAL A 1 89 ? -31.313 -10.975 35.134 1.00 93.00 89 VAL A N 1
ATOM 701 C CA . VAL A 1 89 ? -32.769 -10.933 35.375 1.00 93.00 89 VAL A CA 1
ATOM 702 C C . VAL A 1 89 ? -33.313 -12.329 35.682 1.00 93.00 89 VAL A C 1
ATOM 704 O O . VAL A 1 89 ? -34.035 -12.499 36.665 1.00 93.00 89 VAL A O 1
ATOM 707 N N . ALA A 1 90 ? -32.967 -13.329 34.866 1.00 90.88 90 ALA A N 1
ATOM 708 C CA . ALA A 1 90 ? -33.430 -14.703 35.066 1.00 90.88 90 ALA A CA 1
ATOM 709 C C . ALA A 1 90 ? -32.951 -15.273 36.411 1.00 90.88 90 ALA A C 1
ATOM 711 O O . ALA A 1 90 ? -33.724 -15.879 37.151 1.00 90.88 90 ALA A O 1
ATOM 712 N N . PHE A 1 91 ? -31.688 -15.021 36.749 1.00 90.69 91 PHE A N 1
ATOM 713 C CA . PHE A 1 91 ? -31.063 -15.483 37.981 1.00 90.69 91 PHE A CA 1
ATOM 714 C C . PHE A 1 91 ? -31.681 -14.861 39.237 1.00 90.69 91 PHE A C 1
ATOM 716 O O . PHE A 1 91 ? -31.982 -15.556 40.205 1.00 90.69 91 PHE A O 1
ATOM 723 N N . VAL A 1 92 ? -31.918 -13.552 39.216 1.00 90.25 92 VAL A N 1
ATOM 724 C CA . VAL A 1 92 ? -32.459 -12.821 40.364 1.00 90.25 92 VAL A CA 1
ATOM 725 C C . VAL A 1 92 ? -33.934 -13.159 40.605 1.00 90.25 92 VAL A C 1
ATOM 727 O O . VAL A 1 92 ? -34.343 -13.317 41.755 1.00 90.25 92 VAL A O 1
ATOM 730 N N . ARG A 1 93 ? -34.721 -13.341 39.537 1.00 88.25 93 ARG A N 1
ATOM 731 C CA . ARG A 1 93 ? -36.122 -13.788 39.635 1.00 88.25 93 ARG A CA 1
ATOM 732 C C . ARG A 1 93 ? -36.250 -15.221 40.143 1.00 88.25 93 ARG A C 1
ATOM 734 O O . ARG A 1 93 ? -37.186 -15.524 40.866 1.00 88.25 93 ARG A O 1
ATOM 741 N N . ALA A 1 94 ? -35.292 -16.091 39.830 1.00 87.44 94 ALA A N 1
ATOM 742 C CA . ALA A 1 94 ? -35.277 -17.447 40.375 1.00 87.44 94 ALA A CA 1
ATOM 743 C C . ALA A 1 94 ? -34.995 -17.485 41.892 1.00 87.44 94 ALA A C 1
ATOM 745 O O . ALA A 1 94 ? -35.403 -18.428 42.565 1.00 87.44 94 ALA A O 1
ATOM 746 N N . LYS A 1 95 ? -34.305 -16.476 42.447 1.00 84.44 95 LYS A N 1
ATOM 747 C CA . LYS A 1 95 ? -34.009 -16.394 43.891 1.00 84.44 95 LYS A CA 1
ATOM 748 C C . LYS A 1 95 ? -35.185 -15.909 44.733 1.00 84.44 95 LYS A C 1
ATOM 750 O O . LYS A 1 95 ? -35.271 -16.254 45.910 1.00 84.44 95 LYS A O 1
ATOM 755 N N . LYS A 1 96 ? -36.033 -15.051 44.172 1.00 80.44 96 LYS A N 1
ATOM 756 C CA . LYS A 1 96 ? -37.138 -14.404 44.880 1.00 80.44 96 LYS A CA 1
ATOM 757 C C . LYS A 1 96 ? -38.244 -14.096 43.881 1.00 80.44 96 LYS A C 1
ATOM 759 O O . LYS A 1 96 ? -37.967 -13.443 42.884 1.00 80.44 96 LYS A O 1
ATOM 764 N N . ASP A 1 97 ? -39.470 -14.510 44.190 1.00 75.44 97 ASP A N 1
ATOM 765 C CA . ASP A 1 97 ? -40.620 -14.362 43.286 1.00 75.44 97 ASP A CA 1
ATOM 766 C C . ASP A 1 97 ? -41.132 -12.912 43.187 1.00 75.44 97 ASP A C 1
ATOM 768 O O . ASP A 1 97 ? -41.565 -12.476 42.123 1.00 75.44 97 ASP A O 1
ATOM 772 N N . GLU A 1 98 ? -41.045 -12.131 44.274 1.00 80.00 98 GLU A N 1
ATOM 773 C CA . GLU A 1 98 ? -41.626 -10.780 44.338 1.00 80.00 98 GLU A CA 1
ATOM 774 C C . GLU A 1 98 ? -40.572 -9.651 44.444 1.00 80.00 98 GLU A C 1
ATOM 776 O O . GLU A 1 98 ? -39.623 -9.750 45.239 1.00 80.00 98 GLU A O 1
ATOM 781 N N . PRO A 1 99 ? -40.738 -8.538 43.695 1.00 80.25 99 PRO A N 1
ATOM 782 C CA . PRO A 1 99 ? -39.872 -7.360 43.785 1.00 80.25 99 PRO A CA 1
ATOM 783 C C . PRO A 1 99 ? -40.039 -6.610 45.129 1.00 80.25 99 PRO A C 1
ATOM 785 O O . PRO A 1 99 ? -41.008 -6.833 45.853 1.00 80.25 99 PRO A O 1
ATOM 788 N N . PRO A 1 100 ? -39.117 -5.699 45.501 1.00 83.50 100 PRO A N 1
ATOM 789 C CA . PRO A 1 100 ? -37.915 -5.319 44.767 1.00 83.50 100 PRO A CA 1
ATOM 790 C C . PRO A 1 100 ? -36.845 -6.406 44.844 1.00 83.50 100 PRO A C 1
ATOM 792 O O . PRO A 1 100 ? -36.713 -7.108 45.856 1.00 83.50 100 PRO A O 1
ATOM 795 N N . HIS A 1 101 ? -36.067 -6.513 43.771 1.00 91.62 101 HIS A N 1
ATOM 796 C CA . HIS A 1 101 ? -34.858 -7.323 43.757 1.00 91.62 101 HIS A CA 1
ATOM 797 C C . HIS A 1 101 ? -33.628 -6.422 43.833 1.00 91.62 101 HIS A C 1
ATOM 799 O O . HIS A 1 101 ? -33.594 -5.382 43.180 1.00 91.62 101 HIS A O 1
ATOM 805 N N . ILE A 1 102 ? -32.618 -6.824 44.604 1.00 92.94 102 ILE A N 1
ATOM 806 C CA . ILE A 1 102 ? -31.346 -6.104 44.716 1.00 92.94 102 ILE A CA 1
ATOM 807 C C . ILE A 1 102 ? -30.235 -7.026 44.230 1.00 92.94 102 ILE A C 1
ATOM 809 O O . ILE A 1 102 ? -30.055 -8.111 44.776 1.00 92.94 102 ILE A O 1
ATOM 813 N N . VAL A 1 103 ? -29.519 -6.589 43.196 1.00 94.75 103 VAL A N 1
ATOM 814 C CA . VAL A 1 103 ? -28.336 -7.268 42.668 1.00 94.75 103 VAL A CA 1
ATOM 815 C C . VAL A 1 103 ? -27.127 -6.914 43.524 1.00 94.75 103 VAL A C 1
ATOM 817 O O . VAL A 1 103 ? -26.826 -5.732 43.720 1.00 94.75 103 VAL A O 1
ATOM 820 N N . THR A 1 104 ? -26.414 -7.944 43.966 1.00 94.31 104 THR A N 1
ATOM 821 C CA . THR A 1 104 ? -25.152 -7.842 44.704 1.00 94.31 104 THR A CA 1
ATOM 822 C C . THR A 1 104 ? -23.947 -8.144 43.812 1.00 94.31 104 THR A C 1
ATOM 824 O O . THR A 1 104 ? -24.081 -8.803 42.776 1.00 94.31 104 THR A O 1
ATOM 827 N N . GLY A 1 105 ? -22.743 -7.737 44.221 1.00 92.50 105 GLY A N 1
ATOM 828 C CA . GLY A 1 105 ? -21.505 -8.100 43.521 1.00 92.50 105 GLY A CA 1
ATOM 829 C C . GLY A 1 105 ? -21.309 -9.618 43.414 1.00 92.50 105 GLY A C 1
ATOM 830 O O . GLY A 1 105 ? -20.850 -10.118 42.391 1.00 92.50 105 GLY A O 1
ATOM 831 N N . ASN A 1 106 ? -21.761 -10.382 44.416 1.00 92.19 106 ASN A N 1
ATOM 832 C CA . ASN A 1 106 ? -21.715 -11.847 44.383 1.00 92.19 106 ASN A CA 1
ATOM 833 C C . ASN A 1 106 ? -22.650 -12.446 43.315 1.00 92.19 106 ASN A C 1
ATOM 835 O O . ASN A 1 106 ? -22.334 -13.482 42.734 1.00 92.19 106 ASN A O 1
ATOM 839 N N . ASP A 1 107 ? -23.791 -11.807 43.035 1.00 92.81 107 ASP A N 1
ATOM 840 C CA . ASP A 1 107 ? -24.685 -12.238 41.953 1.00 92.81 107 ASP A CA 1
ATOM 841 C C . ASP A 1 107 ? -24.018 -12.045 40.587 1.00 92.81 107 ASP A C 1
ATOM 843 O O . ASP A 1 107 ? -24.053 -12.942 39.745 1.00 92.81 107 ASP A O 1
ATOM 847 N N . VAL A 1 108 ? -23.356 -10.901 40.393 1.00 93.00 108 VAL A N 1
ATOM 848 C CA . VAL A 1 108 ? -22.590 -10.596 39.175 1.00 93.00 108 VAL A CA 1
ATOM 849 C C . VAL A 1 108 ? -21.433 -11.584 38.999 1.00 93.00 108 VAL A C 1
ATOM 851 O O . VAL A 1 108 ? -21.274 -12.150 37.917 1.00 93.00 108 VAL A O 1
ATOM 854 N N . ASP A 1 109 ? -20.679 -11.868 40.061 1.00 89.88 109 ASP A N 1
ATOM 855 C CA . ASP A 1 109 ? -19.581 -12.839 40.034 1.00 89.88 109 ASP A CA 1
ATOM 856 C C . ASP A 1 109 ? -20.050 -14.255 39.677 1.00 89.88 109 ASP A C 1
ATOM 858 O O . ASP A 1 109 ? -19.343 -14.980 38.973 1.00 89.88 109 ASP A O 1
ATOM 862 N N . GLN A 1 110 ? -21.227 -14.673 40.154 1.00 90.12 110 GLN A N 1
ATOM 863 C CA . GLN A 1 110 ? -21.786 -15.990 39.834 1.00 90.12 110 GLN A CA 1
ATOM 864 C C . GLN A 1 110 ? -22.156 -16.105 38.358 1.00 90.12 110 GLN A C 1
ATOM 866 O O . GLN A 1 110 ? -21.808 -17.104 37.731 1.00 90.12 110 GLN A O 1
ATOM 871 N N . ILE A 1 111 ? -22.786 -15.073 37.788 1.00 89.44 111 ILE A N 1
ATOM 872 C CA . ILE A 1 111 ? -23.068 -15.028 36.347 1.00 89.44 111 ILE A CA 1
ATOM 873 C C . ILE A 1 111 ? -21.771 -15.042 35.540 1.00 89.44 111 ILE A C 1
ATOM 875 O O . ILE A 1 111 ? -21.650 -15.805 34.588 1.00 89.44 111 ILE A O 1
ATOM 879 N N . TYR A 1 112 ? -20.772 -14.255 35.939 1.00 84.25 112 TYR A N 1
ATOM 880 C CA . TYR A 1 112 ? -19.492 -14.212 35.233 1.00 84.25 112 TYR A CA 1
ATOM 881 C C . TYR A 1 112 ? -18.742 -15.557 35.285 1.00 84.25 112 TYR A C 1
ATOM 883 O O . TYR A 1 112 ? -18.058 -15.946 34.337 1.00 84.25 112 TYR A O 1
ATOM 891 N N . LYS A 1 113 ? -18.876 -16.306 36.385 1.00 85.06 113 LYS A N 1
ATOM 892 C CA . LYS A 1 113 ? -18.251 -17.625 36.546 1.00 85.06 113 LYS A CA 1
ATOM 893 C C . LYS A 1 113 ? -18.994 -18.754 35.824 1.00 85.06 113 LYS A C 1
ATOM 895 O O . LYS A 1 113 ? -18.382 -19.811 35.678 1.00 85.06 113 LYS A O 1
ATOM 900 N N . ASP A 1 114 ? -20.220 -18.551 35.345 1.00 83.81 114 ASP A N 1
ATOM 901 C CA . ASP A 1 114 ? -20.971 -19.545 34.566 1.00 83.81 114 ASP A CA 1
ATOM 902 C C . ASP A 1 114 ? -20.223 -19.886 33.255 1.00 83.81 114 ASP A C 1
ATOM 904 O O . ASP A 1 114 ? -20.023 -19.001 32.417 1.00 83.81 114 ASP A O 1
ATOM 908 N N . PRO A 1 115 ? -19.798 -21.150 33.048 1.00 79.38 115 PRO A N 1
ATOM 909 C CA . PRO A 1 115 ? -19.115 -21.570 31.824 1.00 79.38 115 PRO A CA 1
ATOM 910 C C . PRO A 1 115 ? -19.944 -21.314 30.562 1.00 79.38 115 PRO A C 1
ATOM 912 O O . PRO A 1 115 ? -19.421 -20.815 29.575 1.00 79.38 115 PRO A O 1
ATOM 915 N N . THR A 1 116 ? -21.262 -21.539 30.614 1.00 78.81 116 THR A N 1
ATOM 916 C CA . THR A 1 116 ? -22.145 -21.346 29.450 1.00 78.81 116 THR A CA 1
ATOM 917 C C . THR A 1 116 ? -22.276 -19.878 29.059 1.00 78.81 116 THR A C 1
ATOM 919 O O . THR A 1 116 ? -22.506 -19.548 27.892 1.00 78.81 116 THR A O 1
ATOM 922 N N . PHE A 1 117 ? -22.158 -18.986 30.044 1.00 78.38 117 PHE A N 1
ATOM 923 C CA . PHE A 1 117 ? -22.098 -17.554 29.811 1.00 78.38 117 PHE A CA 1
ATOM 924 C C . PHE A 1 117 ? -20.759 -17.173 29.178 1.00 78.38 117 PHE A C 1
ATOM 926 O O . PHE A 1 117 ? -20.764 -16.446 28.187 1.00 78.38 117 PHE A O 1
ATOM 933 N N . ARG A 1 118 ? -19.643 -17.692 29.707 1.00 77.31 118 ARG A N 1
ATOM 934 C CA . ARG A 1 118 ? -18.298 -17.408 29.191 1.00 77.31 118 ARG A CA 1
ATOM 935 C C . ARG A 1 118 ? -18.094 -17.890 27.761 1.00 77.31 118 ARG A C 1
ATOM 937 O O . ARG A 1 118 ? -17.647 -17.088 26.952 1.00 77.31 118 ARG A O 1
ATOM 944 N N . ASP A 1 119 ? -18.510 -19.106 27.425 1.00 76.75 119 ASP A N 1
ATOM 945 C CA . ASP A 1 119 ? -18.367 -19.636 26.062 1.00 76.75 119 ASP A CA 1
ATOM 946 C C . ASP A 1 119 ? -19.133 -18.764 25.057 1.00 76.75 119 ASP A C 1
ATOM 948 O O . ASP A 1 119 ? -18.582 -18.291 24.066 1.00 76.75 119 ASP A O 1
ATOM 952 N N . ARG A 1 120 ? -20.394 -18.424 25.368 1.00 75.75 120 ARG A N 1
ATOM 953 C CA . ARG A 1 120 ? -21.200 -17.529 24.519 1.00 75.75 120 ARG A CA 1
ATOM 954 C C . ARG A 1 120 ? -20.656 -16.108 24.453 1.00 75.75 120 ARG A C 1
ATOM 956 O O . ARG A 1 120 ? -20.850 -15.432 23.443 1.00 75.75 120 ARG A O 1
ATOM 963 N N . MET A 1 121 ? -20.055 -15.626 25.536 1.00 76.19 121 MET A N 1
ATOM 964 C CA . MET A 1 121 ? -19.406 -14.323 25.573 1.00 76.19 121 MET A CA 1
ATOM 965 C C . MET A 1 121 ? -18.185 -14.315 24.653 1.00 76.19 121 MET A C 1
ATOM 967 O O . MET A 1 121 ? -18.060 -13.387 23.858 1.00 76.19 121 MET A O 1
ATOM 971 N N . GLY A 1 122 ? -17.362 -15.364 24.707 1.00 75.38 122 GLY A N 1
ATOM 972 C CA . GLY A 1 122 ? -16.220 -15.564 23.823 1.00 75.38 122 GLY A CA 1
ATOM 973 C C . GLY A 1 122 ? -16.620 -15.682 22.365 1.00 75.38 122 GLY A C 1
ATOM 974 O O . GLY A 1 122 ? -16.134 -14.913 21.543 1.00 75.38 122 GLY A O 1
ATOM 975 N N . ASP A 1 123 ? -17.595 -16.533 22.046 1.00 75.19 123 ASP A N 1
ATOM 976 C CA . ASP A 1 123 ? -18.121 -16.678 20.684 1.00 75.19 123 ASP A CA 1
ATOM 977 C C . ASP A 1 123 ? -18.625 -15.349 20.130 1.00 75.19 123 ASP A C 1
ATOM 979 O O . ASP A 1 123 ? -18.322 -14.965 19.001 1.00 75.19 123 ASP A O 1
ATOM 983 N N . ARG A 1 124 ? -19.387 -14.604 20.938 1.00 71.62 124 ARG A N 1
ATOM 984 C CA . ARG A 1 124 ? -19.923 -13.315 20.512 1.00 71.62 124 ARG A CA 1
ATOM 985 C C . ARG A 1 124 ? -18.813 -12.287 20.354 1.00 71.62 124 ARG A C 1
ATOM 987 O O . ARG A 1 124 ? -18.874 -11.508 19.410 1.00 71.62 124 ARG A O 1
ATOM 994 N N . PHE A 1 125 ? -17.801 -12.299 21.214 1.00 73.88 125 PHE A N 1
ATOM 995 C CA . PHE A 1 125 ? -16.635 -11.434 21.087 1.00 73.88 125 PHE A CA 1
ATOM 996 C C . PHE A 1 125 ? -15.824 -11.765 19.823 1.00 73.88 125 PHE A C 1
ATOM 998 O O . PHE A 1 125 ? -15.560 -10.863 19.033 1.00 73.88 125 PHE A O 1
ATOM 1005 N N . ARG A 1 126 ? -15.530 -13.043 19.543 1.00 72.00 126 ARG A N 1
ATOM 1006 C CA . ARG A 1 126 ? -14.837 -13.460 18.310 1.00 72.00 126 ARG A CA 1
ATOM 1007 C C . ARG A 1 126 ? -15.626 -13.069 17.060 1.00 72.00 126 ARG A C 1
ATOM 1009 O O . ARG A 1 126 ? -15.099 -12.389 16.190 1.00 72.00 126 ARG A O 1
ATOM 1016 N N . VAL A 1 127 ? -16.917 -13.404 16.998 1.00 64.50 127 VAL A N 1
ATOM 1017 C CA . VAL A 1 127 ? -17.746 -13.175 15.799 1.00 64.50 127 VAL A CA 1
ATOM 1018 C C . VAL A 1 127 ? -18.054 -11.692 15.564 1.00 64.50 127 VAL A C 1
ATOM 1020 O O . VAL A 1 127 ? -18.202 -11.280 14.416 1.00 64.50 127 VAL A O 1
ATOM 1023 N N . THR A 1 128 ? -18.183 -10.879 16.622 1.00 60.44 128 THR A N 1
ATOM 1024 C CA . THR A 1 128 ? -18.607 -9.470 16.484 1.00 60.44 128 THR A CA 1
ATOM 1025 C C . THR A 1 128 ? -17.479 -8.452 16.616 1.00 60.44 128 THR A C 1
ATOM 1027 O O . THR A 1 128 ? -17.599 -7.371 16.045 1.00 60.44 128 THR A O 1
ATOM 1030 N N . VAL A 1 129 ? -16.395 -8.784 17.322 1.00 67.62 129 VAL A N 1
ATOM 1031 C CA . VAL A 1 129 ? -15.268 -7.875 17.586 1.00 67.62 129 VAL A CA 1
ATOM 1032 C C . VAL A 1 129 ? -14.016 -8.314 16.819 1.00 67.62 129 VAL A C 1
ATOM 1034 O O . VAL A 1 129 ? -13.406 -7.491 16.146 1.00 67.62 129 VAL A O 1
ATOM 1037 N N . LEU A 1 130 ? -13.673 -9.607 16.814 1.00 72.00 130 LEU A N 1
ATOM 1038 C CA . LEU A 1 130 ? -12.520 -10.149 16.069 1.00 72.00 130 LEU A CA 1
ATOM 1039 C C . LEU A 1 130 ? -12.931 -10.849 14.765 1.00 72.00 130 LEU A C 1
ATOM 1041 O O . LEU A 1 130 ? -12.494 -11.956 14.462 1.00 72.00 130 LEU A O 1
ATOM 1045 N N . MET A 1 131 ? -13.805 -10.206 13.993 1.00 70.25 131 MET A N 1
ATOM 1046 C CA . MET A 1 131 ? -14.397 -10.804 12.791 1.00 70.25 131 MET A CA 1
ATOM 1047 C C . MET A 1 131 ? -13.390 -10.993 11.633 1.00 70.25 131 MET A C 1
ATOM 1049 O O . MET A 1 131 ? -13.615 -11.824 10.760 1.00 70.25 131 MET A O 1
ATOM 1053 N N . ASP A 1 132 ? -12.304 -10.212 11.595 1.00 76.50 132 ASP A N 1
ATOM 1054 C CA . ASP A 1 132 ? -11.198 -10.374 10.636 1.00 76.50 132 ASP A CA 1
ATOM 1055 C C . ASP A 1 132 ? -10.122 -11.274 11.263 1.00 76.50 132 ASP A C 1
ATOM 1057 O O . ASP A 1 132 ? -9.646 -10.989 12.363 1.00 76.50 132 ASP A O 1
ATOM 1061 N N . THR A 1 133 ? -9.699 -12.330 10.564 1.00 82.81 133 THR A N 1
ATOM 1062 C CA . THR A 1 133 ? -8.646 -13.249 11.031 1.00 82.81 133 THR A CA 1
ATOM 1063 C C . THR A 1 133 ? -7.349 -12.510 11.383 1.00 82.81 133 THR A C 1
ATOM 1065 O O . THR A 1 133 ? -6.665 -12.883 12.330 1.00 82.81 133 THR A O 1
ATOM 1068 N N . ARG A 1 134 ? -7.033 -11.390 10.716 1.00 85.75 134 ARG A N 1
ATOM 1069 C CA . ARG A 1 134 ? -5.856 -10.568 11.060 1.00 85.75 134 ARG A CA 1
ATOM 1070 C C . ARG A 1 134 ? -5.961 -9.945 12.450 1.00 85.75 134 ARG A C 1
ATOM 1072 O O . ARG A 1 134 ? -4.956 -9.839 13.142 1.00 85.75 134 ARG A O 1
ATOM 1079 N N . TYR A 1 135 ? -7.163 -9.558 12.881 1.00 88.06 135 TYR A N 1
ATOM 1080 C CA . TYR A 1 135 ? -7.381 -9.075 14.246 1.00 88.06 135 TYR A CA 1
ATOM 1081 C C . TYR A 1 135 ? -7.136 -10.174 15.271 1.00 88.06 135 TYR A C 1
ATOM 1083 O O . TYR A 1 135 ? -6.527 -9.907 16.304 1.00 88.06 135 TYR A O 1
ATOM 1091 N N . GLN A 1 136 ? -7.586 -11.397 14.976 1.00 88.38 136 GLN A N 1
ATOM 1092 C CA . GLN A 1 136 ? -7.353 -12.558 15.833 1.00 88.38 136 GLN A CA 1
ATOM 1093 C C . GLN A 1 136 ? -5.853 -12.800 15.984 1.00 88.38 136 GLN A C 1
ATOM 1095 O O . GLN A 1 136 ? -5.359 -12.789 17.105 1.00 88.38 136 GLN A O 1
ATOM 1100 N N . VAL A 1 137 ? -5.108 -12.873 14.876 1.00 91.25 137 VAL A N 1
ATOM 1101 C CA . VAL A 1 137 ? -3.653 -13.094 14.911 1.00 91.25 137 VAL A CA 1
ATOM 1102 C C . VAL A 1 137 ? -2.908 -11.993 15.670 1.00 91.25 137 VAL A C 1
ATOM 1104 O O . VAL A 1 137 ? -2.035 -12.294 16.483 1.00 91.25 137 VAL A O 1
ATOM 1107 N N . ILE A 1 138 ? -3.275 -10.721 15.478 1.00 92.38 138 ILE A N 1
ATOM 1108 C CA . ILE A 1 138 ? -2.684 -9.603 16.233 1.00 92.38 138 ILE A CA 1
ATOM 1109 C C . ILE A 1 138 ? -2.927 -9.774 17.737 1.00 92.38 138 ILE A C 1
ATOM 1111 O O . ILE A 1 138 ? -1.997 -9.699 18.534 1.00 92.38 138 ILE A O 1
ATOM 1115 N N . VAL A 1 139 ? -4.175 -10.008 18.143 1.00 92.06 139 VAL A N 1
ATOM 1116 C CA . VAL A 1 139 ? -4.543 -10.052 19.564 1.00 92.06 139 VAL A CA 1
ATOM 1117 C C . VAL A 1 139 ? -3.989 -11.305 20.237 1.00 92.06 139 VAL A C 1
ATOM 1119 O O . VAL A 1 139 ? -3.454 -11.221 21.340 1.00 92.06 139 VAL A O 1
ATOM 1122 N N . TYR A 1 140 ? -4.084 -12.457 19.580 1.00 92.31 140 TYR A N 1
ATOM 1123 C CA . TYR A 1 140 ? -3.612 -13.734 20.104 1.00 92.31 140 TYR A CA 1
ATOM 1124 C C . TYR A 1 140 ? -2.092 -13.773 20.228 1.00 92.31 140 TYR A C 1
ATOM 1126 O O . TYR A 1 140 ? -1.591 -14.168 21.278 1.00 92.31 140 TYR A O 1
ATOM 1134 N N . SER A 1 141 ? -1.355 -13.269 19.233 1.00 93.50 141 SER A N 1
ATOM 1135 C CA . SER A 1 141 ? 0.109 -13.204 19.318 1.00 93.50 141 SER A CA 1
ATOM 1136 C C . SER A 1 141 ? 0.572 -12.307 20.475 1.00 93.50 141 SER A C 1
ATOM 1138 O O . SER A 1 141 ? 1.454 -12.698 21.237 1.00 93.50 141 SER A O 1
ATOM 1140 N N . MET A 1 142 ? -0.098 -11.169 20.706 1.00 93.75 142 MET A N 1
ATOM 1141 C CA . MET A 1 142 ? 0.146 -10.321 21.881 1.00 93.75 142 MET A CA 1
ATOM 1142 C C . MET A 1 142 ? -0.181 -11.017 23.210 1.00 93.75 142 MET A C 1
ATOM 1144 O O . MET A 1 142 ? 0.470 -10.741 24.216 1.00 93.75 142 MET A O 1
ATOM 1148 N N . ILE A 1 143 ? -1.212 -11.867 23.264 1.00 91.88 143 ILE A N 1
ATOM 1149 C CA . ILE A 1 143 ? -1.572 -12.628 24.473 1.00 91.88 143 ILE A CA 1
ATOM 1150 C C . ILE A 1 143 ? -0.495 -13.668 24.780 1.00 91.88 143 ILE A C 1
ATOM 1152 O O . ILE A 1 143 ? -0.026 -13.718 25.917 1.00 91.88 143 ILE A O 1
ATOM 1156 N N . LEU A 1 144 ? -0.095 -14.462 23.781 1.00 91.00 144 LEU A N 1
ATOM 1157 C CA . LEU A 1 144 ? 0.887 -15.531 23.960 1.00 91.00 144 LEU A CA 1
ATOM 1158 C C . LEU A 1 144 ? 2.262 -14.986 24.369 1.00 91.00 144 LEU A C 1
ATOM 1160 O O . LEU A 1 144 ? 2.890 -15.516 25.283 1.00 91.00 144 LEU A O 1
ATOM 1164 N N . GLU A 1 145 ? 2.679 -13.869 23.774 1.00 92.88 145 GLU A N 1
ATOM 1165 C CA . GLU A 1 145 ? 3.966 -13.217 24.049 1.00 92.88 145 GLU A CA 1
ATOM 1166 C C . GLU A 1 145 ? 4.119 -12.729 25.506 1.00 92.88 145 GLU A C 1
ATOM 1168 O O . GLU A 1 145 ? 5.235 -12.565 25.996 1.00 92.88 145 GLU A O 1
ATOM 1173 N N . GLN A 1 146 ? 3.017 -12.518 26.232 1.00 91.44 146 GLN A N 1
ATOM 1174 C CA . GLN A 1 146 ? 3.034 -12.068 27.633 1.00 91.44 146 GLN A CA 1
ATOM 1175 C C . GLN A 1 146 ? 2.422 -13.088 28.608 1.00 91.44 146 GLN A C 1
ATOM 1177 O O . GLN A 1 146 ? 2.095 -12.747 29.743 1.00 91.44 146 GLN A O 1
ATOM 1182 N N . LEU A 1 147 ? 2.281 -14.359 28.209 1.00 84.94 147 LEU A N 1
ATOM 1183 C CA . LEU A 1 147 ? 1.692 -15.414 29.049 1.00 84.94 147 LEU A CA 1
ATOM 1184 C C . LEU A 1 147 ? 2.360 -15.571 30.418 1.00 84.94 147 LEU A C 1
ATOM 1186 O O . LEU A 1 147 ? 1.704 -15.882 31.415 1.00 84.94 147 LEU A O 1
ATOM 1190 N N . ASN A 1 148 ? 3.675 -15.364 30.458 1.00 81.69 148 ASN A N 1
ATOM 1191 C CA . ASN A 1 148 ? 4.480 -15.507 31.666 1.00 81.69 148 ASN A CA 1
ATOM 1192 C C . ASN A 1 148 ? 4.528 -14.223 32.512 1.00 81.69 148 ASN A C 1
ATOM 1194 O O . ASN A 1 148 ? 5.028 -14.251 33.644 1.00 81.69 148 ASN A O 1
ATOM 1198 N N . ASP A 1 149 ? 3.974 -13.120 32.007 1.00 82.38 149 ASP A N 1
ATOM 1199 C CA . ASP A 1 149 ? 3.977 -11.834 32.687 1.00 82.38 149 ASP A CA 1
ATOM 1200 C C . ASP A 1 149 ? 2.862 -11.798 33.744 1.00 82.38 149 ASP A C 1
ATOM 1202 O O . ASP A 1 149 ? 1.669 -11.946 33.477 1.00 82.38 149 ASP A O 1
ATOM 1206 N N . LYS A 1 150 ? 3.238 -11.579 35.009 1.00 74.06 150 LYS A N 1
ATOM 1207 C CA . LYS A 1 150 ? 2.290 -11.503 36.141 1.00 74.06 150 LYS A CA 1
ATOM 1208 C C . LYS A 1 150 ? 1.671 -10.110 36.309 1.00 74.06 150 LYS A C 1
ATOM 1210 O O . LYS A 1 150 ? 1.383 -9.696 37.432 1.00 74.06 150 LYS A O 1
ATOM 1215 N N . ASP A 1 151 ? 1.489 -9.369 35.221 1.00 77.25 151 ASP A N 1
ATOM 1216 C CA . ASP A 1 151 ? 1.035 -7.973 35.238 1.00 77.25 151 ASP A CA 1
ATOM 1217 C C . ASP A 1 151 ? -0.438 -7.790 34.816 1.00 77.25 151 ASP A C 1
ATOM 1219 O O . ASP A 1 151 ? -1.008 -6.704 34.970 1.00 77.25 151 ASP A O 1
ATOM 1223 N N . GLY A 1 152 ? -1.083 -8.870 34.361 1.00 73.81 152 GLY A N 1
ATOM 1224 C CA . GLY A 1 152 ? -2.470 -8.862 33.906 1.00 73.81 152 GLY A CA 1
ATOM 1225 C C . GLY A 1 152 ? -2.642 -8.360 32.474 1.00 73.81 152 GLY A C 1
ATOM 1226 O O . GLY A 1 152 ? -3.639 -7.689 32.204 1.00 73.81 152 GLY A O 1
ATOM 1227 N N . TYR A 1 153 ? -1.706 -8.701 31.587 1.00 82.62 153 TYR A N 1
ATOM 1228 C CA . TYR A 1 153 ? -1.694 -8.340 30.168 1.00 82.62 153 TYR A CA 1
ATOM 1229 C C . TYR A 1 153 ? -1.519 -6.834 29.925 1.00 82.62 153 TYR A C 1
ATOM 1231 O O . TYR A 1 153 ? -2.207 -6.232 29.094 1.00 82.62 153 TYR A O 1
ATOM 1239 N N . LYS A 1 154 ? -0.660 -6.191 30.727 1.00 83.75 154 LYS A N 1
ATOM 1240 C CA . LYS A 1 154 ? -0.462 -4.732 30.699 1.00 83.75 154 LYS A CA 1
ATOM 1241 C C . LYS A 1 154 ? 0.776 -4.301 29.920 1.00 83.75 154 LYS A C 1
ATOM 1243 O O . LYS A 1 154 ? 0.950 -3.090 29.743 1.00 83.75 154 LYS A O 1
ATOM 1248 N N . ARG A 1 155 ? 1.591 -5.242 29.433 1.00 89.56 155 ARG A N 1
ATOM 1249 C CA . ARG A 1 155 ? 2.744 -4.961 28.576 1.00 89.56 155 ARG A CA 1
ATOM 1250 C C . ARG A 1 155 ? 2.301 -4.129 27.372 1.00 89.56 155 ARG A C 1
ATOM 1252 O O . ARG A 1 155 ? 1.309 -4.428 26.706 1.00 89.56 155 ARG A O 1
ATOM 1259 N N . ALA A 1 156 ? 3.032 -3.044 27.136 1.00 91.81 156 ALA A N 1
ATOM 1260 C CA . ALA A 1 156 ? 2.836 -2.174 25.989 1.00 91.81 156 ALA A CA 1
ATOM 1261 C C . ALA A 1 156 ? 3.861 -2.527 24.911 1.00 91.81 156 ALA A C 1
ATOM 1263 O O . ALA A 1 156 ? 5.057 -2.587 25.193 1.00 91.81 156 ALA A O 1
ATOM 1264 N N . PHE A 1 157 ? 3.371 -2.722 23.694 1.00 92.06 157 PHE A N 1
ATOM 1265 C CA . PHE A 1 157 ? 4.121 -3.153 22.525 1.00 92.06 157 PHE A CA 1
ATOM 1266 C C . PHE A 1 157 ? 4.238 -2.009 21.524 1.00 92.06 157 PHE A C 1
ATOM 1268 O O . PHE A 1 157 ? 3.324 -1.187 21.370 1.00 92.06 157 PHE A O 1
ATOM 1275 N N . GLU A 1 158 ? 5.354 -1.962 20.810 1.00 89.75 158 GLU A N 1
ATOM 1276 C CA . GLU A 1 158 ? 5.472 -1.088 19.645 1.00 89.75 158 GLU A CA 1
ATOM 1277 C C . GLU A 1 158 ? 4.710 -1.671 18.449 1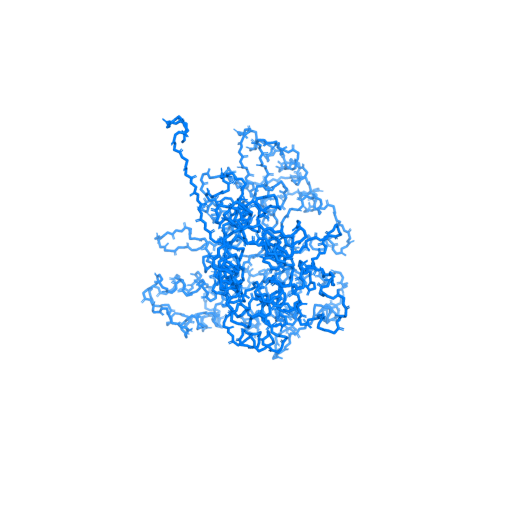.00 89.75 158 GLU A C 1
ATOM 1279 O O . GLU A 1 158 ? 4.576 -2.885 18.313 1.00 89.75 158 GLU A O 1
ATOM 1284 N N . ALA A 1 159 ? 4.235 -0.817 17.535 1.00 86.38 159 ALA A N 1
ATOM 1285 C CA . ALA A 1 159 ? 3.532 -1.282 16.332 1.00 86.38 159 ALA A CA 1
ATOM 1286 C C . ALA A 1 159 ? 4.373 -2.283 15.515 1.00 86.38 159 ALA A C 1
ATOM 1288 O O . ALA A 1 159 ? 3.844 -3.271 15.012 1.00 86.38 159 ALA A O 1
ATOM 1289 N N . ASN A 1 160 ? 5.686 -2.045 15.430 1.00 80.75 160 ASN A N 1
ATOM 1290 C CA . ASN A 1 160 ? 6.631 -2.901 14.712 1.00 80.75 160 ASN A CA 1
ATOM 1291 C C . ASN A 1 160 ? 6.785 -4.270 15.383 1.00 80.75 160 ASN A C 1
ATOM 1293 O O . ASN A 1 160 ? 6.904 -5.288 14.707 1.00 80.75 160 ASN A O 1
ATOM 1297 N N . GLU A 1 161 ? 6.773 -4.294 16.714 1.00 89.62 161 GLU A N 1
ATOM 1298 C CA . GLU A 1 161 ? 6.848 -5.525 17.494 1.00 89.62 161 GLU A CA 1
ATOM 1299 C C . GLU A 1 161 ? 5.599 -6.380 17.264 1.00 89.62 161 GLU A C 1
ATOM 1301 O O . GLU A 1 161 ? 5.722 -7.564 16.968 1.00 89.62 161 GLU A O 1
ATOM 1306 N N . ILE A 1 162 ? 4.411 -5.763 17.289 1.00 91.25 162 ILE A N 1
ATOM 1307 C CA . ILE A 1 162 ? 3.142 -6.441 16.986 1.00 91.25 162 ILE A CA 1
ATOM 1308 C C . ILE A 1 162 ? 3.137 -6.986 15.552 1.00 91.25 162 ILE A C 1
ATOM 1310 O O . ILE A 1 162 ? 2.681 -8.103 15.327 1.00 91.25 162 ILE A O 1
ATOM 1314 N N . ALA A 1 163 ? 3.660 -6.226 14.584 1.00 84.44 163 ALA A N 1
ATOM 1315 C CA . ALA A 1 163 ? 3.737 -6.670 13.192 1.00 84.44 163 ALA A CA 1
ATOM 1316 C C . ALA A 1 163 ? 4.597 -7.916 13.027 1.00 84.44 163 ALA A C 1
ATOM 1318 O O . ALA A 1 163 ? 4.185 -8.858 12.354 1.00 84.44 163 ALA A O 1
ATOM 1319 N N . ARG A 1 164 ? 5.765 -7.933 13.675 1.00 87.19 164 ARG A N 1
ATOM 1320 C CA . ARG A 1 164 ? 6.653 -9.092 13.670 1.00 87.19 164 ARG A CA 1
ATOM 1321 C C . ARG A 1 164 ? 5.969 -10.303 14.300 1.00 87.19 164 ARG A C 1
ATOM 1323 O O . ARG A 1 164 ? 5.881 -11.328 13.644 1.00 87.19 164 ARG A O 1
ATOM 1330 N N . LEU A 1 165 ? 5.391 -10.150 15.495 1.00 91.56 165 LEU A N 1
ATOM 1331 C CA . LEU A 1 165 ? 4.665 -11.230 16.173 1.00 91.56 165 LEU A CA 1
ATOM 1332 C C . LEU A 1 165 ? 3.543 -11.804 15.296 1.00 91.56 165 LEU A C 1
ATOM 1334 O O . LEU A 1 165 ? 3.428 -13.016 15.144 1.00 91.56 165 LEU A O 1
ATOM 1338 N N . ALA A 1 166 ? 2.733 -10.945 14.676 1.00 90.56 166 ALA A N 1
ATOM 1339 C CA . ALA A 1 166 ? 1.647 -11.387 13.808 1.00 90.56 166 ALA A CA 1
ATOM 1340 C C . ALA A 1 166 ? 2.157 -12.109 12.547 1.00 90.56 166 ALA A C 1
ATOM 1342 O O . ALA A 1 166 ? 1.582 -13.121 12.143 1.00 90.56 166 ALA A O 1
ATOM 1343 N N . LYS A 1 167 ? 3.247 -11.614 11.946 1.00 87.12 167 LYS A N 1
ATOM 1344 C CA . LYS A 1 167 ? 3.886 -12.224 10.773 1.00 87.12 167 LYS A CA 1
ATOM 1345 C C . LYS A 1 167 ? 4.535 -13.567 11.105 1.00 87.12 167 LYS A C 1
ATOM 1347 O O . LYS A 1 167 ? 4.433 -14.477 10.291 1.00 87.12 167 LYS A O 1
ATOM 1352 N N . ASP A 1 168 ? 5.138 -13.707 12.283 1.00 89.19 168 ASP A N 1
ATOM 1353 C CA . ASP A 1 168 ? 5.749 -14.959 12.744 1.00 89.19 168 ASP A CA 1
ATOM 1354 C C . ASP A 1 168 ? 4.696 -16.072 12.883 1.00 89.19 168 ASP A C 1
ATOM 1356 O O . ASP A 1 168 ? 4.939 -17.213 12.491 1.00 89.19 168 ASP A O 1
ATOM 1360 N N . TRP A 1 169 ? 3.502 -15.733 13.386 1.00 89.56 169 TRP A N 1
ATOM 1361 C CA . TRP A 1 169 ? 2.394 -16.681 13.537 1.00 89.56 169 TRP A CA 1
ATOM 1362 C C . TRP A 1 169 ? 1.647 -16.978 12.232 1.00 89.56 169 TRP A C 1
ATOM 1364 O O . TRP A 1 169 ? 1.248 -18.119 12.009 1.00 89.56 169 TRP A O 1
ATOM 1374 N N . TRP A 1 170 ? 1.436 -15.984 11.364 1.00 89.06 170 TRP A N 1
ATOM 1375 C CA . TRP A 1 170 ? 0.710 -16.178 10.104 1.00 89.06 170 TRP A CA 1
ATOM 1376 C C . TRP A 1 170 ? 1.335 -15.396 8.939 1.00 89.06 170 TRP A C 1
ATOM 1378 O O . TRP A 1 170 ? 0.805 -14.358 8.524 1.00 89.06 170 TRP A O 1
ATOM 1388 N N . PRO A 1 171 ? 2.440 -15.898 8.357 1.00 83.12 171 PRO A N 1
ATOM 1389 C CA . PRO A 1 171 ? 3.178 -15.186 7.317 1.00 83.12 171 PRO A CA 1
ATOM 1390 C C . PRO A 1 171 ? 2.311 -14.811 6.114 1.00 83.12 171 PRO A C 1
ATOM 1392 O O . PRO A 1 171 ? 2.351 -13.673 5.660 1.00 83.12 171 PRO A O 1
ATOM 1395 N N . GLN A 1 172 ? 1.457 -15.726 5.640 1.00 75.31 172 GLN A N 1
ATOM 1396 C CA . GLN A 1 172 ? 0.596 -15.507 4.468 1.00 75.31 172 GLN A CA 1
ATOM 1397 C C . GLN A 1 172 ? -0.487 -14.447 4.730 1.00 75.31 172 GLN A C 1
ATOM 1399 O O . GLN A 1 172 ? -1.031 -13.861 3.794 1.00 75.31 172 GLN A O 1
ATOM 1404 N N . GLY A 1 173 ? -0.819 -14.199 6.001 1.00 73.50 173 GLY A N 1
ATOM 1405 C CA . GLY A 1 173 ? -1.759 -13.162 6.414 1.00 73.50 173 GLY A CA 1
ATOM 1406 C C . GLY A 1 173 ? -1.191 -11.746 6.397 1.00 73.50 173 GLY A C 1
ATOM 1407 O O . GLY A 1 173 ? -1.956 -10.780 6.304 1.00 73.50 173 GLY A O 1
ATOM 1408 N N . PHE A 1 174 ? 0.138 -11.640 6.478 1.00 78.81 174 PHE A N 1
ATOM 1409 C CA . PHE A 1 174 ? 0.886 -10.400 6.694 1.00 78.81 174 PHE A CA 1
ATOM 1410 C C . PHE A 1 174 ? 2.063 -10.224 5.711 1.00 78.81 174 PHE A C 1
ATOM 1412 O O . PHE A 1 174 ? 2.890 -9.340 5.908 1.00 78.81 174 PHE A O 1
ATOM 1419 N N . GLU A 1 175 ? 2.127 -11.028 4.641 1.00 66.75 175 GLU A N 1
ATOM 1420 C CA . GLU A 1 175 ? 3.248 -11.111 3.685 1.00 66.75 175 GLU A CA 1
ATOM 1421 C C . GLU A 1 175 ? 3.600 -9.754 3.048 1.00 66.75 175 GLU A C 1
ATOM 1423 O O . GLU A 1 175 ? 4.776 -9.412 2.959 1.00 66.75 175 GLU A O 1
ATOM 1428 N N . ASP A 1 176 ? 2.584 -8.948 2.710 1.00 56.25 176 ASP A N 1
ATOM 1429 C CA . ASP A 1 176 ? 2.732 -7.613 2.102 1.00 56.25 176 ASP A CA 1
ATOM 1430 C C . ASP A 1 176 ? 2.726 -6.452 3.123 1.00 56.25 176 ASP A C 1
ATOM 1432 O O . ASP A 1 176 ? 2.929 -5.300 2.739 1.00 56.25 176 ASP A O 1
ATOM 1436 N N . MET A 1 177 ? 2.474 -6.719 4.414 1.00 60.25 177 MET A N 1
ATOM 1437 C CA . MET A 1 177 ? 2.273 -5.662 5.412 1.00 60.25 177 MET A CA 1
ATOM 1438 C C . MET A 1 177 ? 3.600 -5.120 5.950 1.00 60.25 177 MET A C 1
ATOM 1440 O O . MET A 1 177 ? 4.191 -5.662 6.885 1.00 60.25 177 MET A O 1
ATOM 1444 N N . GLY A 1 178 ? 4.041 -3.992 5.391 1.00 52.41 178 GLY A N 1
ATOM 1445 C CA . GLY A 1 178 ? 5.094 -3.161 5.979 1.00 52.41 178 GLY A CA 1
ATOM 1446 C C . GLY A 1 178 ? 4.637 -2.399 7.238 1.00 52.41 178 GLY A C 1
ATOM 1447 O O . GLY A 1 178 ? 3.459 -2.378 7.599 1.00 52.41 178 GLY A O 1
ATOM 1448 N N . LEU A 1 179 ? 5.570 -1.693 7.891 1.00 46.72 179 LEU A N 1
ATOM 1449 C CA . LEU A 1 179 ? 5.343 -0.939 9.143 1.00 46.72 179 LEU A CA 1
ATOM 1450 C C . LEU A 1 179 ? 4.198 0.093 9.077 1.00 46.72 179 LEU A C 1
ATOM 1452 O O . LEU A 1 179 ? 3.546 0.373 10.086 1.00 46.72 179 LEU A O 1
ATOM 1456 N N . PHE A 1 180 ? 3.949 0.663 7.897 1.00 49.31 180 PHE A N 1
ATOM 1457 C CA . PHE A 1 180 ? 2.880 1.640 7.674 1.00 49.31 180 PHE A CA 1
ATOM 1458 C C . PHE A 1 180 ? 1.498 0.991 7.536 1.00 49.31 180 PHE A C 1
ATOM 1460 O O . PHE A 1 180 ? 0.489 1.630 7.835 1.00 49.31 180 PHE A O 1
ATOM 1467 N N . GLU A 1 181 ? 1.438 -0.287 7.159 1.00 66.62 181 GLU A N 1
ATOM 1468 C CA . GLU A 1 181 ? 0.183 -0.974 6.863 1.00 66.62 181 GLU A CA 1
ATOM 1469 C C . GLU A 1 181 ? -0.476 -1.597 8.101 1.00 66.62 181 GLU A C 1
ATOM 1471 O O . GLU A 1 181 ? -1.690 -1.790 8.093 1.00 66.62 181 GLU A O 1
ATOM 1476 N N . ILE A 1 182 ? 0.264 -1.843 9.196 1.00 80.25 182 ILE A N 1
ATOM 1477 C CA . ILE A 1 182 ? -0.326 -2.421 10.419 1.00 80.25 182 ILE A CA 1
ATOM 1478 C C . ILE A 1 182 ? -1.084 -1.402 11.277 1.00 80.25 182 ILE A C 1
ATOM 1480 O O . ILE A 1 182 ? -2.056 -1.748 11.947 1.00 80.25 182 ILE A O 1
ATOM 1484 N N . ARG A 1 183 ? -0.667 -0.129 11.263 1.00 80.25 183 ARG A N 1
ATOM 1485 C CA . ARG A 1 183 ? -1.246 0.920 12.123 1.00 80.25 183 ARG A CA 1
ATOM 1486 C C . ARG A 1 183 ? -2.765 1.069 11.957 1.00 80.25 183 ARG A C 1
ATOM 1488 O O . ARG A 1 183 ? -3.431 1.098 12.989 1.00 80.25 183 ARG A O 1
ATOM 1495 N N . PRO A 1 184 ? -3.331 1.066 10.733 1.00 77.00 184 PRO A N 1
ATOM 1496 C CA . PRO A 1 184 ? -4.779 1.041 10.543 1.00 77.00 184 PRO A CA 1
ATOM 1497 C C . PRO A 1 184 ? -5.490 -0.106 11.278 1.00 77.00 184 PRO A C 1
ATOM 1499 O O . PRO A 1 184 ? -6.532 0.128 11.883 1.00 77.00 184 PRO A O 1
ATOM 1502 N N . PHE A 1 185 ? -4.926 -1.321 11.297 1.00 82.25 185 PHE A N 1
ATOM 1503 C CA . PHE A 1 185 ? -5.510 -2.455 12.028 1.00 82.25 185 PHE A CA 1
ATOM 1504 C C . PHE A 1 185 ? -5.477 -2.232 13.541 1.00 82.25 185 PHE A C 1
ATOM 1506 O O . PHE A 1 185 ? -6.434 -2.563 14.239 1.00 82.25 185 PHE A O 1
ATOM 1513 N N . LEU A 1 186 ? -4.389 -1.651 14.054 1.00 88.19 186 LEU A N 1
ATOM 1514 C CA . LEU A 1 186 ? -4.266 -1.326 15.474 1.00 88.19 186 LEU A CA 1
ATOM 1515 C C . LEU A 1 186 ? -5.244 -0.219 15.880 1.00 88.19 186 LEU A C 1
ATOM 1517 O O . LEU A 1 186 ? -5.872 -0.321 16.930 1.00 88.19 186 LEU A O 1
ATOM 1521 N N . ASP A 1 187 ? -5.417 0.807 15.046 1.00 83.19 187 ASP A N 1
ATOM 1522 C CA . ASP A 1 187 ? -6.388 1.883 15.272 1.00 83.19 187 ASP A CA 1
ATOM 1523 C C . ASP A 1 187 ? -7.834 1.382 15.238 1.00 83.19 187 ASP A C 1
ATOM 1525 O O . ASP A 1 187 ? -8.651 1.786 16.067 1.00 83.19 187 ASP A O 1
ATOM 1529 N N . GLU A 1 188 ? -8.147 0.447 14.342 1.00 80.50 188 GLU A N 1
ATOM 1530 C CA . GLU A 1 188 ? -9.435 -0.251 14.333 1.00 80.50 188 GLU A CA 1
ATOM 1531 C C . GLU A 1 188 ? -9.644 -1.042 15.625 1.00 80.50 188 GLU A C 1
ATOM 1533 O O . GLU A 1 188 ? -10.692 -0.921 16.256 1.00 80.50 188 GLU A O 1
ATOM 1538 N N . LEU A 1 189 ? -8.638 -1.794 16.078 1.00 87.00 189 LEU A N 1
ATOM 1539 C CA . LEU A 1 189 ? -8.703 -2.540 17.336 1.00 87.00 189 LEU A CA 1
ATOM 1540 C C . LEU A 1 189 ? -8.830 -1.634 18.569 1.00 87.00 189 LEU A C 1
ATOM 1542 O O . LEU A 1 189 ? -9.463 -2.030 19.551 1.00 87.00 189 LEU A O 1
ATOM 1546 N N . VAL A 1 190 ? -8.278 -0.417 18.524 1.00 88.19 190 VAL A N 1
ATOM 1547 C CA . VAL A 1 190 ? -8.510 0.617 19.543 1.00 88.19 190 VAL A CA 1
ATOM 1548 C C . VAL A 1 190 ? -9.952 1.121 19.484 1.00 88.19 190 VAL A C 1
ATOM 1550 O O . VAL A 1 190 ? -10.619 1.173 20.515 1.00 88.19 190 VAL A O 1
ATOM 1553 N N . GLY A 1 191 ? -10.471 1.427 18.292 1.00 81.06 191 GLY A N 1
ATOM 1554 C CA . GLY A 1 191 ? -11.866 1.839 18.102 1.00 81.06 191 GLY A CA 1
ATOM 1555 C C . GLY A 1 191 ? -12.880 0.767 18.523 1.00 81.06 191 GLY A C 1
ATOM 1556 O O . GLY A 1 191 ? -13.956 1.084 19.026 1.00 81.06 191 GLY A O 1
ATOM 1557 N N . LEU A 1 192 ? -12.515 -0.508 18.383 1.00 80.88 192 LEU A N 1
ATOM 1558 C CA . LEU A 1 192 ? -13.280 -1.658 18.866 1.00 80.88 192 LEU A CA 1
ATOM 1559 C C . LEU A 1 192 ? -13.133 -1.894 20.379 1.00 80.88 192 LEU A C 1
ATOM 1561 O O . LEU A 1 192 ? -13.810 -2.762 20.921 1.00 80.88 192 LEU A O 1
ATOM 1565 N N . GLY A 1 193 ? -12.278 -1.141 21.076 1.00 83.44 193 GLY A N 1
ATOM 1566 C CA . GLY A 1 193 ? -12.049 -1.278 22.515 1.00 83.44 193 GLY A CA 1
ATOM 1567 C C . GLY A 1 193 ? -11.262 -2.524 22.919 1.00 83.44 193 GLY A C 1
ATOM 1568 O O . GLY A 1 193 ? -11.298 -2.913 24.088 1.00 83.44 193 GLY A O 1
ATOM 1569 N N . VAL A 1 194 ? -10.575 -3.167 21.971 1.00 88.31 194 VAL A N 1
ATOM 1570 C CA . VAL A 1 194 ? -9.725 -4.340 22.221 1.00 88.31 194 VAL A CA 1
ATOM 1571 C C . VAL A 1 194 ? -8.346 -3.902 22.706 1.00 88.31 194 VAL A C 1
ATOM 1573 O O . VAL A 1 194 ? -7.814 -4.436 23.684 1.00 88.31 194 VAL A O 1
ATOM 1576 N N . LEU A 1 195 ? -7.783 -2.901 22.029 1.00 91.00 195 LEU A N 1
ATOM 1577 C CA . LEU A 1 195 ? -6.493 -2.306 22.352 1.00 91.00 195 LEU A CA 1
ATOM 1578 C C . LEU A 1 195 ? -6.663 -0.904 22.940 1.00 91.00 195 LEU A C 1
ATOM 1580 O O . LEU A 1 195 ? -7.668 -0.230 22.737 1.00 91.00 195 LEU A O 1
ATOM 1584 N N . ILE A 1 196 ? -5.640 -0.451 23.656 1.00 90.12 196 ILE A N 1
ATOM 1585 C CA . ILE A 1 196 ? -5.494 0.931 24.106 1.00 90.12 196 ILE A CA 1
ATOM 1586 C C . ILE A 1 196 ? -4.176 1.463 23.558 1.00 90.12 196 ILE A C 1
ATOM 1588 O O . ILE A 1 196 ? -3.134 0.823 23.714 1.00 90.12 196 ILE A O 1
ATOM 1592 N N . ARG A 1 197 ? -4.231 2.650 22.950 1.00 91.94 197 ARG A N 1
ATOM 1593 C CA . ARG A 1 197 ? -3.054 3.436 22.581 1.00 91.94 197 ARG A CA 1
ATOM 1594 C C . ARG A 1 197 ? -2.587 4.233 23.804 1.00 91.94 197 ARG A C 1
ATOM 1596 O O . ARG A 1 197 ? -3.344 5.034 24.347 1.00 91.94 197 ARG A O 1
ATOM 1603 N N . CYS A 1 198 ? -1.363 3.981 24.249 1.00 90.00 198 CYS A N 1
ATOM 1604 C CA . CYS A 1 198 ? -0.704 4.699 25.336 1.00 90.00 198 CYS A CA 1
ATOM 1605 C C . CYS A 1 198 ? -0.244 6.097 24.879 1.00 90.00 198 CYS A C 1
ATOM 1607 O O . CYS A 1 198 ? -0.123 6.359 23.682 1.00 90.00 198 CYS A O 1
ATOM 1609 N N . GLU A 1 199 ? 0.042 6.991 25.831 1.00 84.62 199 GLU A N 1
ATOM 1610 C CA . GLU A 1 199 ? 0.494 8.369 25.548 1.00 84.62 199 GLU A CA 1
ATOM 1611 C C . GLU A 1 199 ? 1.800 8.422 24.740 1.00 84.62 199 GLU A C 1
ATOM 1613 O O . GLU A 1 199 ? 2.004 9.329 23.939 1.00 84.62 199 GLU A O 1
ATOM 1618 N N . ASP A 1 200 ? 2.660 7.418 24.906 1.00 82.62 200 ASP A N 1
ATOM 1619 C CA . ASP A 1 200 ? 3.920 7.248 24.175 1.00 82.62 200 ASP A CA 1
ATOM 1620 C C . ASP A 1 200 ? 3.747 6.611 22.782 1.00 82.62 200 ASP A C 1
ATOM 1622 O O . ASP A 1 200 ? 4.725 6.336 22.090 1.00 82.62 200 ASP A O 1
ATOM 1626 N N . GLY A 1 201 ? 2.505 6.362 22.357 1.00 83.19 201 GLY A N 1
ATOM 1627 C CA . GLY A 1 201 ? 2.174 5.795 21.054 1.00 83.19 201 GLY A CA 1
ATOM 1628 C C . GLY A 1 201 ? 2.245 4.268 20.969 1.00 83.19 201 GLY A C 1
ATOM 1629 O O . GLY A 1 201 ? 1.911 3.734 19.907 1.00 83.19 201 GLY A O 1
ATOM 1630 N N . ARG A 1 202 ? 2.624 3.569 22.050 1.00 90.88 202 ARG A N 1
ATOM 1631 C CA . ARG A 1 202 ? 2.582 2.098 22.139 1.00 90.88 202 ARG A CA 1
ATOM 1632 C C . ARG A 1 202 ? 1.157 1.581 22.317 1.00 90.88 202 ARG A C 1
ATOM 1634 O O . ARG A 1 202 ? 0.245 2.331 22.663 1.00 90.88 202 ARG A O 1
ATOM 1641 N N . PHE A 1 203 ? 0.966 0.286 22.102 1.00 93.25 203 PHE A N 1
ATOM 1642 C CA . PHE A 1 203 ? -0.335 -0.371 22.188 1.00 93.25 203 PHE A CA 1
ATOM 1643 C C . PHE A 1 203 ? -0.313 -1.470 23.238 1.00 93.25 203 PHE A C 1
ATOM 1645 O O . PHE A 1 203 ? 0.656 -2.213 23.355 1.00 93.25 203 PHE A O 1
ATOM 1652 N N . ARG A 1 204 ? -1.400 -1.611 23.987 1.00 93.31 204 ARG A N 1
ATOM 1653 C CA . ARG A 1 204 ? -1.585 -2.720 24.929 1.00 93.31 204 ARG A CA 1
ATOM 1654 C C . ARG A 1 204 ? -3.000 -3.256 24.862 1.00 93.31 204 ARG A C 1
ATOM 1656 O O . ARG A 1 204 ? -3.911 -2.549 24.431 1.00 93.31 204 ARG A O 1
ATOM 1663 N N . ILE A 1 205 ? -3.198 -4.470 25.361 1.00 91.12 205 ILE A N 1
ATOM 1664 C CA . ILE A 1 205 ? -4.540 -5.025 25.545 1.00 91.12 205 ILE A CA 1
ATOM 1665 C C . ILE A 1 205 ? -5.297 -4.155 26.554 1.00 91.12 205 ILE A C 1
ATOM 1667 O O . ILE A 1 205 ? -4.746 -3.707 27.567 1.00 91.12 205 ILE A O 1
ATOM 1671 N N . GLY A 1 206 ? -6.565 -3.866 26.253 1.00 83.62 206 GLY A N 1
ATOM 1672 C CA . GLY A 1 206 ? -7.355 -2.930 27.044 1.00 83.62 206 GLY A CA 1
ATOM 1673 C C . GLY A 1 206 ? -7.559 -3.391 28.487 1.00 83.62 206 GLY A C 1
ATOM 1674 O O . GLY A 1 206 ? -7.322 -2.625 29.428 1.00 83.62 206 GLY A O 1
ATOM 1675 N N . ASN A 1 207 ? -7.954 -4.657 28.653 1.00 80.88 207 ASN A N 1
ATOM 1676 C CA . ASN A 1 207 ? -8.299 -5.279 29.930 1.00 80.88 207 ASN A CA 1
ATOM 1677 C C . ASN A 1 207 ? -8.124 -6.811 29.871 1.00 80.88 207 ASN A C 1
ATOM 1679 O O . ASN A 1 207 ? -8.498 -7.446 28.888 1.00 80.88 207 ASN A O 1
ATOM 1683 N N . ALA A 1 208 ? -7.672 -7.424 30.968 1.00 82.50 208 ALA A N 1
ATOM 1684 C CA . ALA A 1 208 ? -7.594 -8.875 31.158 1.00 82.50 208 ALA A CA 1
ATOM 1685 C C . ALA A 1 208 ? -8.929 -9.625 30.951 1.00 82.50 208 ALA A C 1
ATOM 1687 O O . ALA A 1 208 ? -8.916 -10.816 30.643 1.00 82.50 208 ALA A O 1
ATOM 1688 N N . ASN A 1 209 ? -10.084 -8.966 31.105 1.00 79.12 209 ASN A N 1
ATOM 1689 C CA . ASN A 1 209 ? -11.383 -9.585 30.806 1.00 79.12 209 ASN A CA 1
ATOM 1690 C C . ASN A 1 209 ? -11.543 -9.941 29.321 1.00 79.12 209 ASN A C 1
ATOM 1692 O O . ASN A 1 209 ? -12.231 -10.912 29.026 1.00 79.12 209 ASN A O 1
ATOM 1696 N N . ILE A 1 210 ? -10.888 -9.203 28.415 1.00 80.69 210 ILE A N 1
ATOM 1697 C CA . ILE A 1 210 ? -10.859 -9.525 26.981 1.00 80.69 210 ILE A CA 1
ATOM 1698 C C . ILE A 1 210 ? -10.178 -10.877 26.788 1.00 80.69 210 ILE A C 1
ATOM 1700 O O . ILE A 1 210 ? -10.754 -11.774 26.189 1.00 80.69 210 ILE A O 1
ATOM 1704 N N . VAL A 1 211 ? -9.002 -11.063 27.391 1.00 84.25 211 VAL A N 1
ATOM 1705 C CA . VAL A 1 211 ? -8.252 -12.323 27.296 1.00 84.25 211 VAL A CA 1
ATOM 1706 C C . VAL A 1 211 ? -9.060 -13.492 27.854 1.00 84.25 211 VAL A C 1
ATOM 1708 O O . VAL A 1 211 ? -9.176 -14.531 27.219 1.00 84.25 211 VAL A O 1
ATOM 1711 N N . ARG A 1 212 ? -9.714 -13.294 29.006 1.00 78.75 212 ARG A N 1
ATOM 1712 C CA . ARG A 1 212 ? -10.592 -14.310 29.612 1.00 78.75 212 ARG A CA 1
ATOM 1713 C C . ARG A 1 212 ? -11.809 -14.660 28.759 1.00 78.75 212 ARG A C 1
ATOM 1715 O O . ARG A 1 212 ? -12.337 -15.756 28.920 1.00 78.75 212 ARG A O 1
ATOM 1722 N N . ALA A 1 213 ? -12.295 -13.724 27.946 1.00 76.62 213 ALA A N 1
ATOM 1723 C CA . ALA A 1 213 ? -13.403 -13.968 27.034 1.00 76.62 213 ALA A CA 1
ATOM 1724 C C . ALA A 1 213 ? -12.950 -14.759 25.801 1.00 76.62 213 ALA A C 1
ATOM 1726 O O . ALA A 1 213 ? -13.732 -15.547 25.290 1.00 76.62 213 ALA A O 1
ATOM 1727 N N . LEU A 1 214 ? -11.714 -14.572 25.335 1.00 78.81 214 LEU A N 1
ATOM 1728 C CA . LEU A 1 214 ? -11.211 -15.225 24.124 1.00 78.81 214 LEU A CA 1
ATOM 1729 C C . LEU A 1 214 ? -10.984 -16.728 24.302 1.00 78.81 214 LEU A C 1
ATOM 1731 O O . LEU A 1 214 ? -11.296 -17.486 23.392 1.00 78.81 214 LEU A O 1
ATOM 1735 N N . GLY A 1 215 ? -10.530 -17.158 25.477 1.00 77.88 215 GLY A N 1
ATOM 1736 C CA . GLY A 1 215 ? -10.327 -18.574 25.774 1.00 77.88 215 GLY A CA 1
ATOM 1737 C C . GLY A 1 215 ? -9.233 -18.787 26.809 1.00 77.88 215 GLY A C 1
ATOM 1738 O O . GLY A 1 215 ? -8.745 -17.833 27.428 1.00 77.88 215 GLY A O 1
ATOM 1739 N N . LYS A 1 216 ? -8.852 -20.047 27.034 1.00 83.94 216 LYS A N 1
ATOM 1740 C CA . LYS A 1 216 ? -7.612 -20.342 27.758 1.00 83.94 216 LYS A CA 1
ATOM 1741 C C . LYS A 1 216 ? -6.413 -20.140 26.824 1.00 83.94 216 LYS A C 1
ATOM 1743 O O . LYS A 1 216 ? -6.583 -20.211 25.613 1.00 83.94 216 LYS A O 1
ATOM 1748 N N . PRO A 1 217 ? -5.207 -19.935 27.379 1.00 84.38 217 PRO A N 1
ATOM 1749 C CA . PRO A 1 217 ? -3.976 -19.874 26.594 1.00 84.38 217 PRO A CA 1
ATOM 1750 C C . PRO A 1 217 ? -3.820 -21.007 25.577 1.00 84.38 217 PRO A C 1
ATOM 1752 O O . PRO A 1 217 ? -3.581 -20.721 24.412 1.00 84.38 217 PRO A O 1
ATOM 1755 N N . ASP A 1 218 ? -4.042 -22.253 26.006 1.00 84.44 218 ASP A N 1
ATOM 1756 C CA . ASP A 1 218 ? -3.922 -23.436 25.145 1.00 84.44 218 ASP A CA 1
ATOM 1757 C C . ASP A 1 218 ? -4.911 -23.380 23.963 1.00 84.44 218 ASP A C 1
ATOM 1759 O O . ASP A 1 218 ? -4.531 -23.636 22.827 1.00 84.44 218 ASP A O 1
ATOM 1763 N N . ASP A 1 219 ? -6.158 -22.949 24.208 1.00 84.12 219 ASP A N 1
ATOM 1764 C CA . ASP A 1 219 ? -7.177 -22.815 23.154 1.00 84.12 219 ASP A CA 1
ATOM 1765 C C . ASP A 1 219 ? -6.782 -21.731 22.125 1.00 84.12 219 ASP A C 1
ATOM 1767 O O . ASP A 1 219 ? -7.043 -21.867 20.932 1.00 84.12 219 ASP A O 1
ATOM 1771 N N . ILE A 1 220 ? -6.151 -20.644 22.592 1.00 88.25 220 ILE A N 1
ATOM 1772 C CA . ILE A 1 220 ? -5.673 -19.536 21.750 1.00 88.25 220 ILE A CA 1
ATOM 1773 C C . ILE A 1 220 ? -4.489 -19.981 20.880 1.00 88.25 220 ILE A C 1
ATOM 1775 O O . ILE A 1 220 ? -4.400 -19.589 19.716 1.00 88.25 220 ILE A O 1
ATOM 1779 N N . GLU A 1 221 ? -3.576 -20.776 21.441 1.00 89.56 221 GLU A N 1
ATOM 1780 C CA . GLU A 1 221 ? -2.439 -21.340 20.709 1.00 89.56 221 GLU A CA 1
ATOM 1781 C C . GLU A 1 221 ? -2.903 -22.322 19.626 1.00 89.56 221 GLU A C 1
ATOM 1783 O O . GLU A 1 221 ? -2.476 -22.202 18.476 1.00 89.56 221 GLU A O 1
ATOM 1788 N N . ASP A 1 222 ? -3.836 -23.220 19.952 1.00 85.50 222 ASP A N 1
ATOM 1789 C CA . ASP A 1 222 ? -4.430 -24.151 18.988 1.00 85.50 222 ASP A CA 1
ATOM 1790 C C . ASP A 1 222 ? -5.122 -23.408 17.826 1.00 85.50 222 ASP A C 1
ATOM 1792 O O . ASP A 1 222 ? -4.930 -23.761 16.659 1.00 85.50 222 ASP A O 1
ATOM 1796 N N . GLU A 1 223 ? -5.875 -22.338 18.116 1.00 83.88 223 GLU A N 1
ATOM 1797 C CA . GLU A 1 223 ? -6.539 -21.519 17.088 1.00 83.88 223 GLU A CA 1
ATOM 1798 C C . GLU A 1 223 ? -5.518 -20.787 16.198 1.00 83.88 223 GLU A C 1
ATOM 1800 O O . GLU A 1 223 ? -5.681 -20.733 14.977 1.00 83.88 223 GLU A O 1
ATOM 1805 N N . LEU A 1 224 ? -4.419 -20.275 16.767 1.00 87.31 224 LEU A N 1
ATOM 1806 C CA . LEU A 1 224 ? -3.328 -19.685 15.984 1.00 87.31 224 LEU A CA 1
ATOM 1807 C C . LEU A 1 224 ? -2.647 -20.703 15.064 1.00 87.31 224 LEU A C 1
ATOM 1809 O O . LEU A 1 224 ? -2.344 -20.370 13.918 1.00 87.31 224 LEU A O 1
ATOM 1813 N N . LEU A 1 225 ? -2.432 -21.935 15.531 1.00 86.12 225 LEU A N 1
ATOM 1814 C CA . LEU A 1 225 ? -1.860 -23.010 14.717 1.00 86.12 225 LEU A CA 1
ATOM 1815 C C . LEU A 1 225 ? -2.790 -23.412 13.562 1.00 86.12 225 LEU A C 1
ATOM 1817 O O . LEU A 1 225 ? -2.318 -23.671 12.453 1.00 86.12 225 LEU A O 1
ATOM 1821 N N . GLU A 1 226 ? -4.107 -23.420 13.784 1.00 81.38 226 GLU A N 1
ATOM 1822 C CA . GLU A 1 226 ? -5.096 -23.649 12.723 1.00 81.38 226 GLU A CA 1
ATOM 1823 C C . GLU A 1 226 ? -5.093 -22.508 11.686 1.00 81.38 226 GLU A C 1
ATOM 1825 O O . GLU A 1 226 ? -5.092 -22.750 10.471 1.00 81.38 226 GLU A O 1
ATOM 1830 N N . ILE A 1 227 ? -5.020 -21.256 12.149 1.00 82.06 227 ILE A N 1
ATOM 1831 C CA . ILE A 1 227 ? -4.918 -20.078 11.277 1.00 82.06 227 ILE A CA 1
ATOM 1832 C C . ILE A 1 227 ? -3.618 -20.106 10.464 1.00 82.06 227 ILE A C 1
ATOM 1834 O O . ILE A 1 227 ? -3.652 -19.813 9.269 1.00 82.06 227 ILE A O 1
ATOM 1838 N N . ALA A 1 228 ? -2.494 -20.513 11.056 1.00 78.81 228 ALA A N 1
ATOM 1839 C CA . ALA A 1 228 ? -1.204 -20.600 10.370 1.00 78.81 228 ALA A CA 1
ATOM 1840 C C . ALA A 1 228 ? -1.237 -21.539 9.146 1.00 78.81 228 ALA A C 1
ATOM 1842 O O . ALA A 1 228 ? -0.538 -21.306 8.159 1.00 78.81 228 ALA A O 1
ATOM 1843 N N . GLY A 1 229 ? -2.073 -22.585 9.186 1.00 70.88 229 GLY A N 1
ATOM 1844 C CA . GLY A 1 229 ? -2.313 -23.495 8.060 1.00 70.88 229 GLY A CA 1
ATOM 1845 C C . GLY A 1 229 ? -3.334 -22.990 7.032 1.00 70.88 229 GLY A C 1
ATOM 1846 O O . GLY A 1 229 ? -3.510 -23.612 5.981 1.00 70.88 229 GLY A O 1
ATOM 1847 N N . SER A 1 230 ? -4.019 -21.882 7.317 1.00 67.19 230 SER A N 1
ATOM 1848 C CA . SER A 1 230 ? -5.070 -21.316 6.473 1.00 67.19 230 SER A CA 1
ATOM 1849 C C . SER A 1 230 ? -4.504 -20.343 5.430 1.00 67.19 230 SER A C 1
ATOM 1851 O O . SER A 1 230 ? -3.535 -19.626 5.699 1.00 67.19 230 SER A O 1
ATOM 1853 N N . PRO A 1 231 ? -5.105 -20.264 4.225 1.00 61.59 231 PRO A N 1
ATOM 1854 C CA . PRO A 1 231 ? -4.687 -19.289 3.224 1.00 61.59 231 PRO A CA 1
ATOM 1855 C C . PRO A 1 231 ? -4.866 -17.870 3.773 1.00 61.59 231 PRO A C 1
ATOM 1857 O O . PRO A 1 231 ? -5.861 -17.598 4.444 1.00 61.59 231 PRO A O 1
ATOM 1860 N N . GLY A 1 232 ? -3.928 -16.970 3.451 1.00 64.25 232 GLY A N 1
ATOM 1861 C CA . GLY A 1 232 ? -4.011 -15.546 3.792 1.00 64.25 232 GLY A CA 1
ATOM 1862 C C . GLY A 1 232 ? -5.377 -14.938 3.440 1.00 64.25 232 GLY A C 1
ATOM 1863 O O . GLY A 1 232 ? -6.078 -15.462 2.562 1.00 64.25 232 GLY A O 1
ATOM 1864 N N . PRO A 1 233 ? -5.788 -13.835 4.097 1.00 61.03 233 PRO A N 1
ATOM 1865 C CA . PRO A 1 233 ? -7.094 -13.248 3.859 1.00 61.03 233 PRO A CA 1
ATOM 1866 C C . PRO A 1 233 ? -7.233 -12.962 2.369 1.00 61.03 233 PRO A C 1
ATOM 1868 O O . PRO A 1 233 ? -6.285 -12.502 1.728 1.00 61.03 233 PRO A O 1
ATOM 1871 N N . SER A 1 234 ? -8.422 -13.235 1.820 1.00 48.91 234 SER A N 1
ATOM 1872 C CA . SER A 1 234 ? -8.768 -12.823 0.463 1.00 48.91 234 SER A CA 1
ATOM 1873 C C . SER A 1 234 ? -8.437 -11.343 0.351 1.00 48.91 234 SER A C 1
ATOM 1875 O O . SER A 1 234 ? -9.174 -10.510 0.886 1.00 48.91 234 SER A O 1
ATOM 1877 N N . LYS A 1 235 ? -7.329 -11.022 -0.334 1.00 52.88 235 LYS A N 1
ATOM 1878 C CA . LYS A 1 235 ? -7.004 -9.653 -0.725 1.00 52.88 235 LYS A CA 1
ATOM 1879 C C . LYS A 1 235 ? -8.297 -9.089 -1.313 1.00 52.88 235 LYS A C 1
ATOM 1881 O O . LYS A 1 235 ? -9.026 -9.815 -2.000 1.00 52.88 235 LYS A O 1
ATOM 1886 N N . ASP A 1 236 ? -8.632 -7.835 -1.032 1.00 51.16 236 ASP A N 1
ATOM 1887 C CA . ASP A 1 236 ? -9.519 -7.120 -1.945 1.00 51.16 236 ASP A CA 1
ATOM 1888 C C . ASP A 1 236 ? -8.785 -7.168 -3.288 1.00 51.16 236 ASP A C 1
ATOM 1890 O O . ASP A 1 236 ? -7.865 -6.388 -3.522 1.00 51.16 236 ASP A O 1
ATOM 1894 N N . LYS A 1 237 ? -9.070 -8.209 -4.087 1.00 53.06 237 LYS A N 1
ATOM 1895 C CA . LYS A 1 237 ? -8.272 -8.620 -5.248 1.00 53.06 237 LYS A CA 1
ATOM 1896 C C . LYS A 1 237 ? -8.121 -7.441 -6.205 1.00 53.06 237 LYS A C 1
ATOM 1898 O O . LYS A 1 237 ? -7.097 -7.317 -6.866 1.00 53.06 237 LYS A O 1
ATOM 1903 N N . SER A 1 238 ? -9.109 -6.542 -6.187 1.00 53.34 238 SER A N 1
ATOM 1904 C CA . SER A 1 238 ? -9.149 -5.241 -6.846 1.00 53.34 238 SER A CA 1
ATOM 1905 C C . SER A 1 238 ? -7.888 -4.408 -6.608 1.00 53.34 238 SER A C 1
ATOM 1907 O O . SER A 1 238 ? -7.378 -3.808 -7.539 1.00 53.34 238 SER A O 1
ATOM 1909 N N . GLN A 1 239 ? -7.330 -4.389 -5.398 1.00 60.25 239 GLN A N 1
ATOM 1910 C CA . GLN A 1 239 ? -6.165 -3.565 -5.063 1.00 60.25 239 GLN A CA 1
ATOM 1911 C C . GLN A 1 239 ? -4.862 -4.040 -5.729 1.00 60.25 239 GLN A C 1
ATOM 1913 O O . GLN A 1 239 ? -3.992 -3.211 -5.997 1.00 60.25 239 GLN A O 1
ATOM 1918 N N . SER A 1 240 ? -4.764 -5.334 -6.056 1.00 70.44 240 SER A N 1
ATOM 1919 C CA . SER A 1 240 ? -3.691 -5.905 -6.883 1.00 70.44 240 SER A CA 1
ATOM 1920 C C . SER A 1 240 ? -3.928 -5.725 -8.387 1.00 70.44 240 SER A C 1
ATOM 1922 O O . SER A 1 240 ? -2.996 -5.885 -9.174 1.00 70.44 240 SER A O 1
ATOM 1924 N N . LEU A 1 241 ? -5.157 -5.410 -8.817 1.00 82.88 241 LEU A N 1
ATOM 1925 C CA . LEU A 1 241 ? -5.449 -5.233 -10.237 1.00 82.88 241 LEU A CA 1
ATOM 1926 C C . LEU A 1 241 ? -4.794 -3.958 -10.760 1.00 82.88 241 LEU A C 1
ATOM 1928 O O . LEU A 1 241 ? -4.871 -2.899 -10.137 1.00 82.88 241 LEU A O 1
ATOM 1932 N N . MET A 1 242 ? -4.209 -4.054 -11.949 1.00 87.88 242 MET A N 1
ATOM 1933 C CA . MET A 1 242 ? -3.748 -2.899 -12.708 1.00 87.88 242 MET A CA 1
ATOM 1934 C C . MET A 1 242 ? -4.931 -2.046 -13.156 1.00 87.88 242 MET A C 1
ATOM 1936 O O . MET A 1 242 ? -5.982 -2.575 -13.535 1.00 87.88 242 MET A O 1
ATOM 1940 N N . VAL A 1 243 ? -4.747 -0.724 -13.172 1.00 87.75 243 VAL A N 1
ATOM 1941 C CA . VAL A 1 243 ? -5.731 0.196 -13.756 1.00 87.75 243 VAL A CA 1
ATOM 1942 C C . VAL A 1 243 ? -6.004 -0.227 -15.199 1.00 87.75 243 VAL A C 1
ATOM 1944 O O . VAL A 1 243 ? -5.079 -0.357 -16.002 1.00 87.75 243 VAL A O 1
ATOM 1947 N N . ARG A 1 244 ? -7.273 -0.445 -15.550 1.00 86.06 244 ARG A N 1
ATOM 1948 C CA . ARG A 1 244 ? -7.666 -0.749 -16.928 1.00 86.06 244 ARG A CA 1
ATOM 1949 C C . ARG A 1 244 ? -7.798 0.558 -17.700 1.00 86.06 244 ARG A C 1
ATOM 1951 O O . ARG A 1 244 ? -8.663 1.368 -17.398 1.00 86.06 244 ARG A O 1
ATOM 1958 N N . VAL A 1 245 ? -6.911 0.760 -18.664 1.00 87.38 245 VAL A N 1
ATOM 1959 C CA . VAL A 1 245 ? -6.755 2.016 -19.408 1.00 87.38 245 VAL A CA 1
ATOM 1960 C C . VAL A 1 245 ? -7.613 2.040 -20.671 1.00 87.38 245 VAL A C 1
ATOM 1962 O O . VAL A 1 245 ? -8.078 3.093 -21.095 1.00 87.38 245 VAL A O 1
ATOM 1965 N N . ASN A 1 246 ? -7.860 0.871 -21.261 1.00 81.19 246 ASN A N 1
ATOM 1966 C CA . ASN A 1 246 ? -8.810 0.707 -22.354 1.00 81.19 246 ASN A CA 1
ATOM 1967 C C . ASN A 1 246 ? -9.588 -0.600 -22.171 1.00 81.19 246 ASN A C 1
ATOM 1969 O O . ASN A 1 246 ? -9.025 -1.602 -21.730 1.00 81.19 246 ASN A O 1
ATOM 1973 N N . ASP A 1 247 ? -10.867 -0.595 -22.536 1.00 73.94 247 ASP A N 1
ATOM 1974 C CA . ASP A 1 247 ? -11.731 -1.774 -22.503 1.00 73.94 247 ASP A CA 1
ATOM 1975 C C . ASP A 1 247 ? -11.622 -2.605 -23.790 1.00 73.94 247 ASP A C 1
ATOM 1977 O O . ASP A 1 247 ? -11.804 -3.824 -23.750 1.00 73.94 247 ASP A O 1
ATOM 1981 N N . ARG A 1 248 ? -11.354 -1.975 -24.947 1.00 74.12 248 ARG A N 1
ATOM 1982 C CA . ARG A 1 248 ? -11.349 -2.648 -26.260 1.00 74.12 248 ARG A CA 1
ATOM 1983 C C . ARG A 1 248 ? -10.274 -2.086 -27.213 1.00 74.12 248 ARG A C 1
ATOM 1985 O O . ARG A 1 248 ? -10.448 -0.979 -27.723 1.00 74.12 248 ARG A O 1
ATOM 1992 N N . PRO A 1 249 ? -9.209 -2.856 -27.520 1.00 72.75 249 PRO A N 1
ATOM 1993 C CA . PRO A 1 249 ? -8.796 -4.069 -26.805 1.00 72.75 249 PRO A CA 1
ATOM 1994 C C . PRO A 1 249 ? -8.495 -3.750 -25.332 1.00 72.75 249 PRO A C 1
ATOM 1996 O O . PRO A 1 249 ? -8.107 -2.626 -25.014 1.00 72.75 249 PRO A O 1
ATOM 1999 N N . CYS A 1 250 ? -8.687 -4.727 -24.439 1.00 79.06 250 CYS A N 1
ATOM 2000 C CA . CYS A 1 250 ? -8.351 -4.557 -23.024 1.00 79.06 250 CYS A CA 1
ATOM 2001 C C . CYS A 1 250 ? -6.875 -4.159 -22.895 1.00 79.06 250 CYS A C 1
ATOM 2003 O O . CYS A 1 250 ? -6.009 -4.898 -23.350 1.00 79.06 250 CYS A O 1
ATOM 2005 N N . LYS A 1 251 ? -6.580 -3.004 -22.300 1.00 85.38 251 LYS A N 1
ATOM 2006 C CA . LYS A 1 251 ? -5.213 -2.535 -22.041 1.00 85.38 251 LYS A CA 1
ATOM 2007 C C . LYS A 1 251 ? -5.100 -2.188 -20.569 1.00 85.38 251 LYS A C 1
ATOM 2009 O O . LYS A 1 251 ? -5.935 -1.452 -20.042 1.00 85.38 251 LYS A O 1
ATOM 2014 N N . TRP A 1 252 ? -4.060 -2.692 -19.924 1.00 88.56 252 TRP A N 1
ATOM 2015 C CA . TRP A 1 252 ? -3.750 -2.390 -18.533 1.00 88.56 252 TRP A CA 1
ATOM 2016 C C . TRP A 1 252 ? -2.621 -1.370 -18.445 1.00 88.56 252 TRP A C 1
ATOM 2018 O O . TRP A 1 252 ? -1.760 -1.293 -19.322 1.00 88.56 252 TRP A O 1
ATOM 2028 N N . GLY A 1 253 ? -2.690 -0.554 -17.402 1.00 89.31 253 GLY A N 1
ATOM 2029 C CA . GLY A 1 253 ? -1.754 0.513 -17.105 1.00 89.31 253 GLY A CA 1
ATOM 2030 C C . GLY A 1 253 ? -0.502 0.035 -16.378 1.00 89.31 253 GLY A C 1
ATOM 2031 O O . GLY A 1 253 ? -0.217 -1.159 -16.302 1.00 89.31 253 GLY A O 1
ATOM 2032 N N . ALA A 1 254 ? 0.237 1.002 -15.842 1.00 90.62 254 ALA A N 1
ATOM 2033 C CA . ALA A 1 254 ? 1.518 0.791 -15.162 1.00 90.62 254 ALA A CA 1
ATOM 2034 C C . ALA A 1 254 ? 1.400 0.625 -13.638 1.00 90.62 254 ALA A C 1
ATOM 2036 O O . ALA A 1 254 ? 2.347 0.205 -12.985 1.00 90.62 254 ALA A O 1
ATOM 2037 N N . ILE A 1 255 ? 0.253 1.003 -13.069 1.00 92.19 255 ILE A N 1
ATOM 2038 C CA . ILE A 1 255 ? 0.015 1.072 -11.623 1.00 92.19 255 ILE A CA 1
ATOM 2039 C C . ILE A 1 255 ? -1.200 0.236 -11.239 1.00 92.19 255 ILE A C 1
ATOM 2041 O O . ILE A 1 255 ? -2.185 0.168 -11.986 1.00 92.19 255 ILE A O 1
ATOM 2045 N N . THR A 1 256 ? -1.146 -0.359 -10.048 1.00 88.50 256 THR A N 1
ATOM 2046 C CA . THR A 1 256 ? -2.310 -1.021 -9.453 1.00 88.50 256 THR A CA 1
ATOM 2047 C C . THR A 1 256 ? -3.357 -0.006 -9.001 1.00 88.50 256 THR A C 1
ATOM 2049 O O . THR A 1 256 ? -3.060 1.177 -8.829 1.00 88.50 256 THR A O 1
ATOM 2052 N N . LEU A 1 257 ? -4.593 -0.453 -8.763 1.00 82.69 257 LEU A N 1
ATOM 2053 C CA . LEU A 1 257 ? -5.636 0.392 -8.175 1.00 82.69 257 LEU A CA 1
ATOM 2054 C C . LEU A 1 257 ? -5.224 0.930 -6.792 1.00 82.69 257 LEU A C 1
ATOM 2056 O O . LEU A 1 257 ? -5.573 2.061 -6.461 1.00 82.69 257 LEU A O 1
ATOM 2060 N N . ALA A 1 258 ? -4.447 0.168 -6.009 1.00 78.94 258 ALA A N 1
ATOM 2061 C CA . ALA A 1 258 ? -3.880 0.655 -4.747 1.00 78.94 258 ALA A CA 1
ATOM 2062 C C . ALA A 1 258 ? -2.852 1.772 -4.967 1.00 78.94 258 ALA A C 1
ATOM 2064 O O . ALA A 1 258 ? -3.014 2.860 -4.427 1.00 78.94 258 ALA A O 1
ATOM 2065 N N . GLN A 1 259 ? -1.862 1.544 -5.834 1.00 83.94 259 GLN A N 1
ATOM 2066 C CA . GLN A 1 259 ? -0.839 2.549 -6.135 1.00 83.94 259 GLN A CA 1
ATOM 2067 C C . GLN A 1 259 ? -1.451 3.815 -6.732 1.00 83.94 259 GLN A C 1
ATOM 2069 O O . GLN A 1 259 ? -1.053 4.921 -6.388 1.00 83.94 259 GLN A O 1
ATOM 2074 N N . ALA A 1 260 ? -2.455 3.669 -7.599 1.00 87.69 260 ALA A N 1
ATOM 2075 C CA . ALA A 1 260 ? -3.172 4.802 -8.156 1.00 87.69 260 ALA A CA 1
ATOM 2076 C C . ALA A 1 260 ? -3.854 5.622 -7.059 1.00 87.69 260 ALA A C 1
ATOM 2078 O O . ALA A 1 260 ? -3.727 6.842 -7.082 1.00 87.69 260 ALA A O 1
ATOM 2079 N N . ALA A 1 261 ? -4.507 4.972 -6.086 1.00 81.06 261 ALA A N 1
ATOM 2080 C CA . ALA A 1 261 ? -5.098 5.635 -4.924 1.00 81.06 261 ALA A CA 1
ATOM 2081 C C . ALA A 1 261 ? -4.056 6.412 -4.109 1.00 81.06 261 ALA A C 1
ATOM 2083 O O . ALA A 1 261 ? -4.307 7.571 -3.775 1.00 81.06 261 ALA A O 1
ATOM 2084 N N . ASP A 1 262 ? -2.890 5.810 -3.861 1.00 79.12 262 ASP A N 1
ATOM 2085 C CA . ASP A 1 262 ? -1.793 6.420 -3.103 1.00 79.12 262 ASP A CA 1
ATOM 2086 C C . ASP A 1 262 ? -1.204 7.642 -3.816 1.00 79.12 262 ASP A C 1
ATOM 2088 O O . ASP A 1 262 ? -1.024 8.699 -3.206 1.00 79.12 262 ASP A O 1
ATOM 2092 N N . ILE A 1 263 ? -1.015 7.561 -5.137 1.00 84.88 263 ILE A N 1
ATOM 2093 C CA . ILE A 1 263 ? -0.508 8.671 -5.962 1.00 84.88 263 ILE A CA 1
ATOM 2094 C C . ILE A 1 263 ? -1.478 9.864 -5.983 1.00 84.88 263 ILE A C 1
ATOM 2096 O O . ILE A 1 263 ? -1.047 11.015 -6.048 1.00 84.88 263 ILE A O 1
ATOM 2100 N N . ILE A 1 264 ? -2.793 9.627 -5.920 1.00 84.19 264 ILE A N 1
ATOM 2101 C CA . ILE A 1 264 ? -3.800 10.704 -5.956 1.00 84.19 264 ILE A CA 1
ATOM 2102 C C . ILE A 1 264 ? -4.274 11.160 -4.569 1.00 84.19 264 ILE A C 1
ATOM 2104 O O . ILE A 1 264 ? -5.228 11.945 -4.476 1.00 84.19 264 ILE A O 1
ATOM 2108 N N . GLN A 1 265 ? -3.634 10.689 -3.489 1.00 77.69 265 GLN A N 1
ATOM 2109 C CA . GLN A 1 265 ? -3.888 11.201 -2.141 1.00 77.69 265 GLN A CA 1
ATOM 2110 C C . GLN A 1 265 ? -3.683 12.725 -2.079 1.00 77.69 265 GLN A C 1
ATOM 2112 O O . GLN A 1 265 ? -2.855 13.272 -2.815 1.00 77.69 265 GLN A O 1
ATOM 2117 N N . PRO A 1 266 ? -4.465 13.437 -1.245 1.00 77.25 266 PRO A N 1
ATOM 2118 C CA . PRO A 1 266 ? -4.537 14.883 -1.214 1.00 77.25 266 PRO A CA 1
ATOM 2119 C C . PRO A 1 266 ? -3.454 15.418 -0.267 1.00 77.25 266 PRO A C 1
ATOM 2121 O O . PRO A 1 266 ? -3.749 16.183 0.643 1.00 77.25 266 PRO A O 1
ATOM 2124 N N . GLU A 1 267 ? -2.220 14.973 -0.478 1.00 78.62 267 GLU A N 1
ATOM 2125 C CA . GLU A 1 267 ? -1.054 15.357 0.310 1.00 78.62 267 GLU A CA 1
ATOM 2126 C C . GLU A 1 267 ? -0.261 16.440 -0.435 1.00 78.62 267 GLU A C 1
ATOM 2128 O O . GLU A 1 267 ? -0.125 16.376 -1.664 1.00 78.62 267 GLU A O 1
ATOM 2133 N N . PRO A 1 268 ? 0.242 17.471 0.259 1.00 83.62 268 PRO A N 1
ATOM 2134 C CA . PRO A 1 268 ? 1.187 18.405 -0.324 1.00 83.62 268 PRO A CA 1
ATOM 2135 C C . PRO A 1 268 ? 2.578 17.765 -0.395 1.00 83.62 268 PRO A C 1
ATOM 2137 O O . PRO A 1 268 ? 3.058 17.229 0.595 1.00 83.62 268 PRO A O 1
ATOM 2140 N N . GLY A 1 269 ? 3.270 17.905 -1.526 1.00 90.62 269 GLY A N 1
ATOM 2141 C CA . GLY A 1 269 ? 4.660 17.454 -1.632 1.00 90.62 269 GLY A CA 1
ATOM 2142 C C . GLY A 1 269 ? 4.987 16.715 -2.920 1.00 90.62 269 GLY A C 1
ATOM 2143 O O . GLY A 1 269 ? 4.357 16.931 -3.966 1.00 90.62 269 GLY A O 1
ATOM 2144 N N . LEU A 1 270 ? 6.044 15.914 -2.828 1.00 94.75 270 LEU A N 1
ATOM 2145 C CA . LEU A 1 270 ? 6.571 15.054 -3.871 1.00 94.75 270 LEU A CA 1
ATOM 2146 C C . LEU A 1 270 ? 6.171 13.600 -3.605 1.00 94.75 270 LEU A C 1
ATOM 2148 O O . LEU A 1 270 ? 6.583 12.999 -2.613 1.00 94.75 270 LEU A O 1
ATOM 2152 N N . CYS A 1 271 ? 5.461 13.022 -4.568 1.00 96.06 271 CYS A N 1
ATOM 2153 C CA . CYS A 1 271 ? 5.278 11.586 -4.694 1.00 96.06 271 CYS A CA 1
ATOM 2154 C C . CYS A 1 271 ? 6.308 11.054 -5.692 1.00 96.06 271 CYS A C 1
ATOM 2156 O O . CYS A 1 271 ? 6.201 11.328 -6.891 1.00 96.06 271 CYS A O 1
ATOM 2158 N N . LEU A 1 272 ? 7.295 10.294 -5.227 1.00 96.25 272 LEU A N 1
ATOM 2159 C CA . LEU A 1 272 ? 8.300 9.690 -6.102 1.00 96.25 272 LEU A CA 1
ATOM 2160 C C . LEU A 1 272 ? 7.817 8.315 -6.570 1.00 96.25 272 LEU A C 1
ATOM 2162 O O . LEU A 1 272 ? 7.526 7.450 -5.749 1.00 96.25 272 LEU A O 1
ATOM 2166 N N . VAL A 1 273 ? 7.727 8.107 -7.884 1.00 96.88 273 VAL A N 1
ATOM 2167 C CA . VAL A 1 273 ? 7.293 6.837 -8.484 1.00 96.88 273 VAL A CA 1
ATOM 2168 C C . VAL A 1 273 ? 8.476 6.189 -9.192 1.00 96.88 273 VAL A C 1
ATOM 2170 O O . VAL A 1 273 ? 8.887 6.641 -10.259 1.00 96.88 273 VAL A O 1
ATOM 2173 N N . PHE A 1 274 ? 9.022 5.135 -8.596 1.00 95.75 274 PHE A N 1
ATOM 2174 C CA . PHE A 1 274 ? 10.175 4.388 -9.086 1.00 95.75 274 PHE A CA 1
ATOM 2175 C C . PHE A 1 274 ? 9.747 3.259 -10.012 1.00 95.75 274 PHE A C 1
ATOM 2177 O O . PHE A 1 274 ? 8.840 2.487 -9.704 1.00 95.75 274 PHE A O 1
ATOM 2184 N N . GLY A 1 275 ? 10.430 3.133 -11.144 1.00 94.44 275 GLY A N 1
ATOM 2185 C CA . GLY A 1 275 ? 10.197 2.037 -12.068 1.00 94.44 275 GLY A CA 1
ATOM 2186 C C . GLY A 1 275 ? 11.118 2.089 -13.276 1.00 94.44 275 GLY A C 1
ATOM 2187 O O . GLY A 1 275 ? 12.027 2.909 -13.372 1.00 94.44 275 GLY A O 1
ATOM 2188 N N . SER A 1 276 ? 10.860 1.194 -14.217 1.00 94.88 276 SER A N 1
ATOM 2189 C CA . SER A 1 276 ? 11.558 1.113 -15.495 1.00 94.88 276 SER A CA 1
ATOM 2190 C C . SER A 1 276 ? 10.545 1.033 -16.636 1.00 94.88 276 SER A C 1
ATOM 2192 O O . SER A 1 276 ? 9.343 0.855 -16.409 1.00 94.88 276 SER A O 1
ATOM 2194 N N . GLU A 1 277 ? 11.002 1.138 -17.880 1.00 94.50 277 GLU A N 1
ATOM 2195 C CA . GLU A 1 277 ? 10.107 0.928 -19.023 1.00 94.50 277 GLU A CA 1
ATOM 2196 C C . GLU A 1 277 ? 9.629 -0.524 -19.111 1.00 94.50 277 GLU A C 1
ATOM 2198 O O . GLU A 1 277 ? 8.538 -0.785 -19.611 1.00 94.50 277 GLU A O 1
ATOM 2203 N N . ALA A 1 278 ? 10.353 -1.471 -18.507 1.00 95.06 278 ALA A N 1
ATOM 2204 C CA . ALA A 1 278 ? 9.866 -2.838 -18.362 1.00 95.06 278 ALA A CA 1
ATOM 2205 C C . ALA A 1 278 ? 8.629 -2.940 -17.433 1.00 95.06 278 ALA A C 1
ATOM 2207 O O . ALA A 1 278 ? 7.827 -3.867 -17.580 1.00 95.06 278 ALA A O 1
ATOM 2208 N N . MET A 1 279 ? 8.444 -1.963 -16.530 1.00 93.19 279 MET A N 1
ATOM 2209 C CA . MET A 1 279 ? 7.245 -1.738 -15.700 1.00 93.19 279 MET A CA 1
ATOM 2210 C C . MET A 1 279 ? 6.209 -0.799 -16.353 1.00 93.19 279 MET A C 1
ATOM 2212 O O . MET A 1 279 ? 5.220 -0.445 -15.715 1.00 93.19 279 MET A O 1
ATOM 2216 N N . ASN A 1 280 ? 6.403 -0.382 -17.611 1.00 93.44 280 ASN A N 1
ATOM 2217 C CA . ASN A 1 280 ? 5.603 0.643 -18.294 1.00 93.44 280 ASN A CA 1
ATOM 2218 C C . ASN A 1 280 ? 5.590 2.014 -17.582 1.00 93.44 280 ASN A C 1
ATOM 2220 O O . ASN A 1 280 ? 4.558 2.688 -17.594 1.00 93.44 280 ASN A O 1
ATOM 2224 N N . LEU A 1 281 ? 6.703 2.462 -16.983 1.00 94.50 281 LEU A N 1
ATOM 2225 C CA . LEU A 1 281 ? 6.778 3.744 -16.256 1.00 94.50 281 LEU A CA 1
ATOM 2226 C C . LEU A 1 281 ? 6.184 4.931 -17.046 1.00 94.50 281 LEU A C 1
ATOM 2228 O O . LEU A 1 281 ? 5.383 5.696 -16.502 1.00 94.50 281 LEU A O 1
ATOM 2232 N N . SER A 1 282 ? 6.466 5.038 -18.346 1.00 91.88 282 SER A N 1
ATOM 2233 C CA . SER A 1 282 ? 5.897 6.079 -19.218 1.00 91.88 282 SER A CA 1
ATOM 2234 C C . SER A 1 282 ? 4.357 6.082 -19.303 1.00 91.88 282 SER A C 1
ATOM 2236 O O . SER A 1 282 ? 3.745 7.103 -19.617 1.00 91.88 282 SER A O 1
ATOM 2238 N N . SER A 1 283 ? 3.691 4.964 -18.991 1.00 92.44 283 SER A N 1
ATOM 2239 C CA . SER A 1 283 ? 2.223 4.829 -19.021 1.00 92.44 283 SER A CA 1
ATOM 2240 C C . SER A 1 283 ? 1.534 5.183 -17.692 1.00 92.44 283 SER A C 1
ATOM 2242 O O . SER A 1 283 ? 0.302 5.108 -17.595 1.00 92.44 283 SER A O 1
ATOM 2244 N N . VAL A 1 284 ? 2.279 5.598 -16.657 1.00 95.38 284 VAL A N 1
ATOM 2245 C CA . VAL A 1 284 ? 1.705 6.032 -15.366 1.00 95.38 284 VAL A CA 1
ATOM 2246 C C . VAL A 1 284 ? 0.728 7.194 -15.564 1.00 95.38 284 VAL A C 1
ATOM 2248 O O . VAL A 1 284 ? -0.372 7.172 -15.017 1.00 95.38 284 VAL A O 1
ATOM 2251 N N . ALA A 1 285 ? 1.071 8.167 -16.412 1.00 94.00 285 ALA A N 1
ATOM 2252 C CA . ALA A 1 285 ? 0.212 9.315 -16.697 1.00 94.00 285 ALA A CA 1
ATOM 2253 C C . ALA A 1 285 ? -1.146 8.916 -17.304 1.00 94.00 285 ALA A C 1
ATOM 2255 O O . ALA A 1 285 ? -2.183 9.461 -16.926 1.00 94.00 285 ALA A O 1
ATOM 2256 N N . GLU A 1 286 ? -1.148 7.952 -18.231 1.00 93.56 286 GLU A N 1
ATOM 2257 C CA . GLU A 1 286 ? -2.367 7.416 -18.851 1.00 93.56 286 GLU A CA 1
ATOM 2258 C C . GLU A 1 286 ? -3.240 6.709 -17.803 1.00 93.56 286 GLU A C 1
ATOM 2260 O O . GLU A 1 286 ? -4.444 6.954 -17.716 1.00 93.56 286 GLU A O 1
ATOM 2265 N N . SER A 1 287 ? -2.603 5.909 -16.946 1.00 93.56 287 SER A N 1
ATOM 2266 C CA . SER A 1 287 ? -3.255 5.167 -15.862 1.00 93.56 287 SER A CA 1
ATOM 2267 C C . SER A 1 287 ? -3.912 6.105 -14.846 1.00 93.56 287 SER A C 1
ATOM 2269 O O . SER A 1 287 ? -5.079 5.930 -14.501 1.00 93.56 287 SER A O 1
ATOM 2271 N N . LEU A 1 288 ? -3.199 7.148 -14.413 1.00 92.94 288 LEU A N 1
ATOM 2272 C CA . LEU A 1 288 ? -3.730 8.146 -13.482 1.00 92.94 288 LEU A CA 1
ATOM 2273 C C . LEU A 1 288 ? -4.887 8.936 -14.086 1.00 92.94 288 LEU A C 1
ATOM 2275 O O . LEU A 1 288 ? -5.855 9.214 -13.385 1.00 92.94 288 LEU A O 1
ATOM 2279 N N . ARG A 1 289 ? -4.820 9.272 -15.379 1.00 91.75 289 ARG A N 1
ATOM 2280 C CA . ARG A 1 289 ? -5.899 9.997 -16.061 1.00 91.75 289 ARG A CA 1
ATOM 2281 C C . ARG A 1 289 ? -7.197 9.192 -16.065 1.00 91.75 289 ARG A C 1
ATOM 2283 O O . ARG A 1 289 ? -8.252 9.750 -15.784 1.00 91.75 289 ARG A O 1
ATOM 2290 N N . VAL A 1 290 ? -7.113 7.892 -16.350 1.00 88.62 290 VAL A N 1
ATOM 2291 C CA . VAL A 1 290 ? -8.283 7.002 -16.341 1.00 88.62 290 VAL A CA 1
ATOM 2292 C C . VAL A 1 290 ? -8.798 6.772 -14.922 1.00 88.62 290 VAL A C 1
ATOM 2294 O O . VAL A 1 290 ? -10.002 6.851 -14.697 1.00 88.62 290 VAL A O 1
ATOM 2297 N N . TYR A 1 291 ? -7.904 6.524 -13.963 1.00 87.31 291 TYR A N 1
ATOM 2298 C CA . TYR A 1 291 ? -8.295 6.245 -12.582 1.00 87.31 291 TYR A CA 1
ATOM 2299 C C . TYR A 1 291 ? -8.903 7.465 -11.879 1.00 87.31 291 TYR A C 1
ATOM 2301 O O . TYR A 1 291 ? -9.935 7.355 -11.222 1.00 87.31 291 TYR A O 1
ATOM 2309 N N . ALA A 1 292 ? -8.274 8.633 -12.018 1.00 85.62 292 ALA A N 1
ATOM 2310 C CA . ALA A 1 292 ? -8.716 9.836 -11.332 1.00 85.62 292 ALA A CA 1
ATOM 2311 C C . ALA A 1 292 ? -9.916 10.506 -12.022 1.00 85.62 292 ALA A C 1
ATOM 2313 O O . ALA A 1 292 ? -10.712 11.160 -11.344 1.00 85.62 292 ALA A O 1
ATOM 2314 N N . GLY A 1 293 ? -10.067 10.361 -13.344 1.00 84.88 293 GLY A N 1
ATOM 2315 C CA . GLY A 1 293 ? -11.110 11.051 -14.105 1.00 84.88 293 GLY A CA 1
ATOM 2316 C C . GLY A 1 293 ? -11.114 12.557 -13.816 1.00 84.88 293 GLY A C 1
ATOM 2317 O O . GLY A 1 293 ? -10.059 13.184 -13.743 1.00 84.88 293 GLY A O 1
ATOM 2318 N N . ASP A 1 294 ? -12.295 13.120 -13.564 1.00 81.06 294 ASP A N 1
ATOM 2319 C CA . ASP A 1 294 ? -12.465 14.551 -13.266 1.00 81.06 294 ASP A CA 1
ATOM 2320 C C . ASP A 1 294 ? -12.245 14.908 -11.779 1.00 81.06 294 ASP A C 1
ATOM 2322 O O . ASP A 1 294 ? -12.456 16.051 -11.371 1.00 81.06 294 ASP A O 1
ATOM 2326 N N . SER A 1 295 ? -11.839 13.949 -10.934 1.00 78.94 295 SER A N 1
ATOM 2327 C CA . SER A 1 295 ? -11.653 14.189 -9.490 1.00 78.94 295 SER A CA 1
ATOM 2328 C C . SER A 1 295 ? -10.415 15.031 -9.161 1.00 78.94 295 SER A C 1
ATOM 2330 O O . SER A 1 295 ? -10.338 15.625 -8.079 1.00 78.94 295 SER A O 1
ATOM 2332 N N . VAL A 1 296 ? -9.452 15.106 -10.086 1.00 85.88 296 VAL A N 1
ATOM 2333 C CA . VAL A 1 296 ? -8.220 15.888 -9.943 1.00 85.88 296 VAL A CA 1
ATOM 2334 C C . VAL A 1 296 ? -7.880 16.615 -11.243 1.00 85.88 296 VAL A C 1
ATOM 2336 O O . VAL A 1 296 ? -8.052 16.096 -12.342 1.00 85.88 296 VAL A O 1
ATOM 2339 N N . ASN A 1 297 ? -7.302 17.805 -11.118 1.00 89.44 297 ASN A N 1
ATOM 2340 C CA . ASN A 1 297 ? -6.696 18.529 -12.228 1.00 89.44 297 ASN A CA 1
ATOM 2341 C C . ASN A 1 297 ? -5.315 17.923 -12.530 1.00 89.44 297 ASN A C 1
ATOM 2343 O O . ASN A 1 297 ? -4.295 18.424 -12.046 1.00 89.44 297 ASN A O 1
ATOM 2347 N N . LEU A 1 298 ? -5.281 16.825 -13.291 1.00 92.56 298 LEU A N 1
ATOM 2348 C CA . LEU A 1 298 ? -4.040 16.165 -13.704 1.00 92.56 298 LEU A CA 1
ATOM 2349 C C . LEU A 1 298 ? -3.364 16.938 -14.847 1.00 92.56 298 LEU A C 1
ATOM 2351 O O . LEU A 1 298 ? -3.937 17.099 -15.923 1.00 92.56 298 LEU A O 1
ATOM 2355 N N . SER A 1 299 ? -2.127 17.386 -14.633 1.00 94.19 299 SER A N 1
ATOM 2356 C CA . SER A 1 299 ? -1.292 18.025 -15.660 1.00 94.19 299 SER A CA 1
ATOM 2357 C C . SER A 1 299 ? -0.003 17.238 -15.857 1.00 94.19 299 SER A C 1
ATOM 2359 O O . SER A 1 299 ? 0.692 16.956 -14.888 1.00 94.19 299 SER A O 1
ATOM 2361 N N . VAL A 1 300 ? 0.332 16.902 -17.101 1.00 94.88 300 VAL A N 1
ATOM 2362 C CA . VAL A 1 300 ? 1.569 16.186 -17.448 1.00 94.88 300 VAL A CA 1
ATOM 2363 C C . VAL A 1 300 ? 2.539 17.170 -18.087 1.00 94.88 300 VAL A C 1
ATOM 2365 O O . VAL A 1 300 ? 2.171 17.879 -19.025 1.00 94.88 300 VAL A O 1
ATOM 2368 N N . LEU A 1 301 ? 3.762 17.246 -17.568 1.00 94.06 301 LEU A N 1
ATOM 2369 C CA . LEU A 1 301 ? 4.789 18.150 -18.076 1.00 94.06 301 LEU A CA 1
ATOM 2370 C C . LEU A 1 301 ? 5.586 17.485 -19.205 1.00 94.06 301 LEU A C 1
ATOM 2372 O O . LEU A 1 301 ? 6.631 16.895 -18.971 1.00 94.06 301 LEU A O 1
ATOM 2376 N N . GLU A 1 302 ? 5.089 17.595 -20.438 1.00 88.75 302 GLU A N 1
ATOM 2377 C CA . GLU A 1 302 ? 5.724 16.988 -21.628 1.00 88.75 302 GLU A CA 1
ATOM 2378 C C . GLU A 1 302 ? 6.746 17.912 -22.317 1.00 88.75 302 GLU A C 1
ATOM 2380 O O . GLU A 1 302 ? 7.529 17.494 -23.171 1.00 88.75 302 GLU A O 1
ATOM 2385 N N . GLN A 1 303 ? 6.734 19.200 -21.977 1.00 90.81 303 GLN A N 1
ATOM 2386 C CA . GLN A 1 303 ? 7.609 20.200 -22.584 1.00 90.81 303 GLN A CA 1
ATOM 2387 C C . GLN A 1 303 ? 9.028 20.158 -22.000 1.00 90.81 303 GLN A C 1
ATOM 2389 O O . GLN A 1 303 ? 9.232 19.829 -20.835 1.00 90.81 303 GLN A O 1
ATOM 2394 N N . ARG A 1 304 ? 10.019 20.562 -22.801 1.00 93.38 304 ARG A N 1
ATOM 2395 C CA . ARG A 1 304 ? 11.411 20.654 -22.342 1.00 93.38 304 ARG A CA 1
ATOM 2396 C C . ARG A 1 304 ? 11.624 21.879 -21.460 1.00 93.38 304 ARG A C 1
ATOM 2398 O O . ARG A 1 304 ? 11.235 22.987 -21.831 1.00 93.38 304 ARG A O 1
ATOM 2405 N N . PHE A 1 305 ? 12.331 21.687 -20.354 1.00 94.88 305 PHE A N 1
ATOM 2406 C CA . PHE A 1 305 ? 12.766 22.763 -19.464 1.00 94.88 305 PHE A CA 1
ATOM 2407 C C . PHE A 1 305 ? 14.284 22.904 -19.491 1.00 94.88 305 PHE A C 1
ATOM 2409 O O . PHE A 1 305 ? 14.997 21.937 -19.737 1.00 94.88 305 PHE A O 1
ATOM 2416 N N . THR A 1 306 ? 14.783 24.108 -19.221 1.00 94.94 306 THR A N 1
ATOM 2417 C CA . THR A 1 306 ? 16.226 24.407 -19.207 1.00 94.94 306 THR A CA 1
ATOM 2418 C C . THR A 1 306 ? 16.750 24.789 -17.825 1.00 94.94 306 THR A C 1
ATOM 2420 O O . THR A 1 306 ? 17.926 25.116 -17.705 1.00 94.94 306 THR A O 1
ATOM 2423 N N . SER A 1 307 ? 15.888 24.822 -16.802 1.00 95.62 307 SER A N 1
ATOM 2424 C CA . SER A 1 307 ? 16.277 25.100 -15.417 1.00 95.62 307 SER A CA 1
ATOM 2425 C C . SER A 1 307 ? 15.223 24.648 -14.404 1.00 95.62 307 SER A C 1
ATOM 2427 O O . SER A 1 307 ? 14.029 24.597 -14.720 1.00 95.62 307 SER A O 1
ATOM 2429 N N . ALA A 1 308 ? 15.655 24.415 -13.163 1.00 94.62 308 ALA A N 1
ATOM 2430 C CA . ALA A 1 308 ? 14.796 24.100 -12.019 1.00 94.62 308 ALA A CA 1
ATOM 2431 C C . ALA A 1 308 ? 13.739 25.195 -11.767 1.00 94.62 308 ALA A C 1
ATOM 2433 O O . ALA A 1 308 ? 12.551 24.921 -11.572 1.00 94.62 308 ALA A O 1
ATOM 2434 N N . ALA A 1 309 ? 14.149 26.465 -11.866 1.00 94.81 309 ALA A N 1
ATOM 2435 C CA . ALA A 1 309 ? 13.248 27.61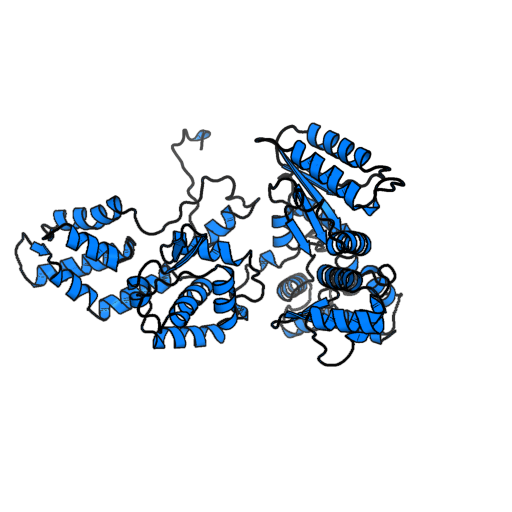1 -11.745 1.00 9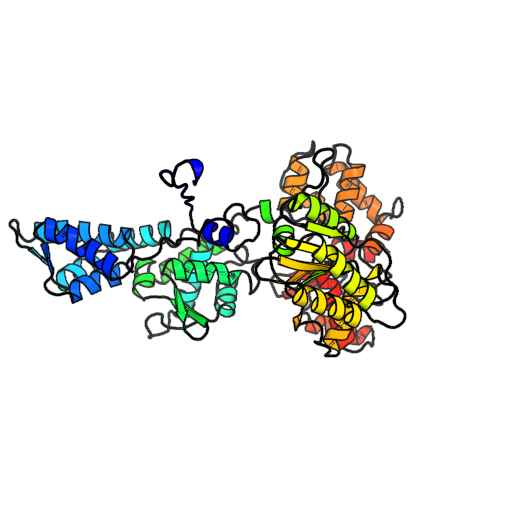4.81 309 ALA A CA 1
ATOM 2436 C C . ALA A 1 309 ? 12.178 27.637 -12.852 1.00 94.81 309 ALA A C 1
ATOM 2438 O O . ALA A 1 309 ? 11.032 28.006 -12.596 1.00 94.81 309 ALA A O 1
ATOM 2439 N N . GLY A 1 310 ? 12.528 27.221 -14.075 1.00 95.31 310 GLY A N 1
ATOM 2440 C CA . GLY A 1 310 ? 11.584 27.114 -15.189 1.00 95.31 310 GLY A CA 1
ATOM 2441 C C . GLY A 1 310 ? 10.456 26.121 -14.905 1.00 95.31 310 GLY A C 1
ATOM 2442 O O . GLY A 1 310 ? 9.288 26.441 -15.137 1.00 95.31 310 GLY A O 1
ATOM 2443 N N . VAL A 1 311 ? 10.790 24.958 -14.334 1.00 95.88 311 VAL A N 1
ATOM 2444 C CA . VAL A 1 311 ? 9.805 23.943 -13.922 1.00 95.88 311 VAL A CA 1
ATOM 2445 C C . VAL A 1 311 ? 8.887 24.502 -12.832 1.00 95.88 311 VAL A C 1
ATOM 2447 O O . VAL A 1 311 ? 7.664 24.492 -12.982 1.00 95.88 311 VAL A O 1
ATOM 2450 N N . ALA A 1 312 ? 9.461 25.075 -11.768 1.00 95.62 312 ALA A N 1
ATOM 2451 C CA . ALA A 1 312 ? 8.702 25.654 -10.659 1.00 95.62 312 ALA A CA 1
ATOM 2452 C C . ALA A 1 312 ? 7.747 26.779 -11.116 1.00 95.62 312 ALA A C 1
ATOM 2454 O O . ALA A 1 312 ? 6.580 26.837 -10.709 1.00 95.62 312 ALA A O 1
ATOM 2455 N N . ASN A 1 313 ? 8.198 27.659 -12.012 1.00 95.44 313 ASN A N 1
ATOM 2456 C CA . ASN A 1 313 ? 7.362 28.721 -12.574 1.00 95.44 313 ASN A CA 1
ATOM 2457 C C . ASN A 1 313 ? 6.206 28.155 -13.406 1.00 95.44 313 ASN A C 1
ATOM 2459 O O . ASN A 1 313 ? 5.076 28.633 -13.303 1.00 95.44 313 ASN A O 1
ATOM 2463 N N . HIS A 1 314 ? 6.445 27.095 -14.175 1.00 95.88 314 HIS A N 1
ATOM 2464 C CA . HIS A 1 314 ? 5.382 26.465 -14.944 1.00 95.88 314 HIS A CA 1
ATOM 2465 C C . HIS A 1 314 ? 4.340 25.774 -14.052 1.00 95.88 314 HIS A C 1
ATOM 2467 O O . HIS A 1 314 ? 3.142 25.975 -14.255 1.00 95.88 314 HIS A O 1
ATOM 2473 N N . ILE A 1 315 ? 4.777 25.064 -13.008 1.00 94.88 315 ILE A N 1
ATOM 2474 C CA . ILE A 1 315 ? 3.903 24.492 -11.967 1.00 94.88 315 ILE A CA 1
ATOM 2475 C C . ILE A 1 315 ? 2.986 25.564 -11.366 1.00 94.88 315 ILE A C 1
ATOM 2477 O O . ILE A 1 315 ? 1.782 25.352 -11.216 1.00 94.88 315 ILE A O 1
ATOM 2481 N N . SER A 1 316 ? 3.542 26.747 -11.100 1.00 94.12 316 SER A N 1
ATOM 2482 C CA . SER A 1 316 ? 2.781 27.913 -10.630 1.00 94.12 316 SER A CA 1
ATOM 2483 C C . SER A 1 316 ? 1.658 28.278 -11.589 1.00 94.12 316 SER A C 1
ATOM 2485 O O . SER A 1 316 ? 0.505 28.373 -11.184 1.00 94.12 316 SER A O 1
ATOM 2487 N N . SER A 1 317 ? 1.996 28.417 -12.873 1.00 93.94 317 SER A N 1
ATOM 2488 C CA . SER A 1 317 ? 1.042 28.816 -13.905 1.00 93.94 317 SER A CA 1
ATOM 2489 C C . SER A 1 317 ? -0.100 27.811 -14.071 1.00 93.94 317 SER A C 1
ATOM 2491 O O . SER A 1 317 ? -1.216 28.203 -14.395 1.00 93.94 317 SER A O 1
ATOM 2493 N N . LEU A 1 318 ? 0.151 26.520 -13.824 1.00 91.50 318 LEU A N 1
ATOM 2494 C CA . LEU A 1 318 ? -0.873 25.475 -13.858 1.00 91.50 318 LEU A CA 1
ATOM 2495 C C . LEU A 1 318 ? -1.787 25.546 -12.631 1.00 91.50 318 LEU A C 1
ATOM 2497 O O . LEU A 1 318 ? -3.009 25.493 -12.772 1.00 91.50 318 LEU A O 1
ATOM 2501 N N . ALA A 1 319 ? -1.212 25.723 -11.440 1.00 87.00 319 ALA A N 1
ATOM 2502 C CA . ALA A 1 319 ? -1.962 25.853 -10.191 1.00 87.00 319 ALA A CA 1
ATOM 2503 C C . ALA A 1 319 ? -2.727 27.187 -10.068 1.00 87.00 319 ALA A C 1
ATOM 2505 O O . ALA A 1 319 ? -3.638 27.306 -9.252 1.00 87.00 319 ALA A O 1
ATOM 2506 N N . GLU A 1 320 ? -2.368 28.209 -10.846 1.00 86.75 320 GLU A N 1
ATOM 2507 C CA . GLU A 1 320 ? -3.082 29.493 -10.910 1.00 86.75 320 GLU A CA 1
ATOM 2508 C C . GLU A 1 320 ? -4.331 29.441 -11.806 1.00 86.75 320 GLU A C 1
ATOM 2510 O O . GLU A 1 320 ? -5.235 30.255 -11.630 1.00 86.75 320 GLU A O 1
ATOM 2515 N N . ARG A 1 321 ? -4.439 28.458 -12.717 1.00 85.25 321 ARG A N 1
ATOM 2516 C CA . ARG A 1 321 ? -5.623 28.282 -13.587 1.00 85.25 321 ARG A CA 1
ATOM 2517 C C . ARG A 1 321 ? -6.886 27.903 -12.815 1.00 85.25 321 ARG A C 1
ATOM 2519 O O . ARG A 1 321 ? -7.982 28.236 -13.255 1.00 85.25 321 ARG A O 1
ATOM 2526 N N . SER A 1 322 ? -6.741 27.222 -11.678 1.00 81.69 322 SER A N 1
ATOM 2527 C CA . SER A 1 322 ? -7.829 26.978 -10.730 1.00 81.69 322 SER A CA 1
ATOM 2528 C C . SER A 1 322 ? -7.332 27.202 -9.310 1.00 81.69 322 SER A C 1
ATOM 2530 O O . SER A 1 322 ? -6.426 26.530 -8.834 1.00 81.69 322 SER A O 1
ATOM 2532 N N . LEU A 1 323 ? -7.955 28.145 -8.606 1.00 78.81 323 LEU A N 1
ATOM 2533 C CA . LEU A 1 323 ? -7.611 28.467 -7.218 1.00 78.81 323 LEU A CA 1
ATOM 2534 C C . LEU A 1 323 ? -8.270 27.520 -6.201 1.00 78.81 323 LEU A C 1
ATOM 2536 O O . LEU A 1 323 ? -8.166 27.751 -4.998 1.00 78.81 323 LEU A O 1
ATOM 2540 N N . LYS A 1 324 ? -8.973 26.484 -6.675 1.00 82.31 324 LYS A N 1
ATOM 2541 C CA . LYS A 1 324 ? -9.656 25.479 -5.855 1.00 82.31 324 LYS A CA 1
ATOM 2542 C C . LYS A 1 324 ? -9.437 24.075 -6.410 1.00 82.31 324 LYS A C 1
ATOM 2544 O O . LYS A 1 324 ? -9.322 23.893 -7.623 1.00 82.31 324 LYS A O 1
ATOM 2549 N N . GLY A 1 325 ? -9.488 23.092 -5.516 1.00 85.00 325 GLY A N 1
ATOM 2550 C CA . GLY A 1 325 ? -9.469 21.674 -5.865 1.00 85.00 325 GLY A CA 1
ATOM 2551 C C . GLY A 1 325 ? -8.085 21.036 -5.770 1.00 85.00 325 GLY A C 1
ATOM 2552 O O . GLY A 1 325 ? -7.154 21.597 -5.190 1.00 85.00 325 GLY A O 1
ATOM 2553 N N . ARG A 1 326 ? -7.982 19.818 -6.304 1.00 89.62 326 ARG A N 1
ATOM 2554 C CA . ARG A 1 326 ? -6.785 18.974 -6.238 1.00 89.62 326 ARG A CA 1
ATOM 2555 C C . ARG A 1 326 ? -6.034 19.059 -7.558 1.00 89.62 326 ARG A C 1
ATOM 2557 O O . ARG A 1 326 ? -6.625 18.838 -8.610 1.00 89.62 326 ARG A O 1
ATOM 2564 N N . HIS A 1 327 ? -4.750 19.373 -7.502 1.00 92.31 327 HIS A N 1
ATOM 2565 C CA . HIS A 1 327 ? -3.856 19.467 -8.646 1.00 92.31 327 HIS A CA 1
ATOM 2566 C C . HIS A 1 327 ? -2.763 18.422 -8.504 1.00 92.31 327 HIS A C 1
ATOM 2568 O O . HIS A 1 327 ? -1.999 18.449 -7.541 1.00 92.31 327 HIS A O 1
ATOM 2574 N N . VAL A 1 328 ? -2.686 17.530 -9.484 1.00 94.69 328 VAL A N 1
ATOM 2575 C CA . VAL A 1 328 ? -1.641 16.512 -9.568 1.00 94.69 328 VAL A CA 1
ATOM 2576 C C . VAL A 1 328 ? -0.801 16.853 -10.785 1.00 94.69 328 VAL A C 1
ATOM 2578 O O . VAL A 1 328 ? -1.312 16.888 -11.904 1.00 94.69 328 VAL A O 1
ATOM 2581 N N . ILE A 1 329 ? 0.471 17.171 -10.572 1.00 95.88 329 ILE A N 1
ATOM 2582 C CA . ILE A 1 329 ? 1.383 17.548 -11.652 1.00 95.88 329 ILE A CA 1
ATOM 2583 C C . ILE A 1 329 ? 2.409 16.443 -11.822 1.00 95.88 329 ILE A C 1
ATOM 2585 O O . ILE A 1 329 ? 3.199 16.194 -10.921 1.00 95.88 329 ILE A O 1
ATOM 2589 N N . LEU A 1 330 ? 2.402 15.792 -12.977 1.00 96.75 330 LEU A N 1
ATOM 2590 C CA . LEU A 1 330 ? 3.329 14.719 -13.289 1.00 96.75 330 LEU A CA 1
ATOM 2591 C C . LEU A 1 330 ? 4.556 15.274 -14.021 1.00 96.75 330 LEU A C 1
ATOM 2593 O O . LEU A 1 330 ? 4.417 15.952 -15.043 1.00 96.75 330 LEU A O 1
ATOM 2597 N N . LEU A 1 331 ? 5.742 14.987 -13.488 1.00 96.38 331 LEU A N 1
ATOM 2598 C CA . LEU A 1 331 ? 7.040 15.425 -13.993 1.00 96.38 331 LEU A CA 1
ATOM 2599 C C . LEU A 1 331 ? 7.930 14.208 -14.250 1.00 96.38 331 LEU A C 1
ATOM 2601 O O . LEU A 1 331 ? 8.185 13.419 -13.346 1.00 96.38 331 LEU A O 1
ATOM 2605 N N . ASP A 1 332 ? 8.462 14.109 -15.462 1.00 95.38 332 ASP A N 1
ATOM 2606 C CA . ASP A 1 332 ? 9.631 13.281 -15.750 1.00 95.38 332 ASP A CA 1
ATOM 2607 C C . ASP A 1 332 ? 10.882 14.180 -15.717 1.00 95.38 332 ASP A C 1
ATOM 2609 O O . ASP A 1 332 ? 11.000 15.076 -16.566 1.00 95.38 332 ASP A O 1
ATOM 2613 N N . PRO A 1 333 ? 11.815 13.991 -14.761 1.00 93.81 333 PRO A N 1
ATOM 2614 C CA . PRO A 1 333 ? 13.040 14.784 -14.679 1.00 93.81 333 PRO A CA 1
ATOM 2615 C C . PRO A 1 333 ? 13.885 14.748 -15.955 1.00 93.81 333 PRO A C 1
ATOM 2617 O O . PRO A 1 333 ? 14.565 15.726 -16.251 1.00 93.81 333 PRO A O 1
ATOM 2620 N N . SER A 1 334 ? 13.790 13.691 -16.770 1.00 89.94 334 SER A N 1
ATOM 2621 C CA . SER A 1 334 ? 14.516 13.591 -18.041 1.00 89.94 334 SER A CA 1
ATOM 2622 C C . SER A 1 334 ? 14.044 14.605 -19.097 1.00 89.94 334 SER A C 1
ATOM 2624 O O . SER A 1 334 ? 14.719 14.826 -20.102 1.00 89.94 334 SER A O 1
ATOM 2626 N N . THR A 1 335 ? 12.924 15.299 -18.866 1.00 90.25 335 THR A N 1
ATOM 2627 C CA . THR A 1 335 ? 12.493 16.446 -19.688 1.00 90.25 335 THR A CA 1
ATOM 2628 C C . THR A 1 335 ? 13.264 17.738 -19.375 1.00 90.25 335 THR A C 1
ATOM 2630 O O . THR A 1 335 ? 13.249 18.686 -20.175 1.00 90.25 335 THR A O 1
ATOM 2633 N N . VAL A 1 336 ? 13.984 17.790 -18.250 1.00 92.69 336 VAL A N 1
ATOM 2634 C CA . VAL A 1 336 ? 14.727 18.962 -17.775 1.00 92.69 336 VAL A CA 1
ATOM 2635 C C . VAL A 1 336 ? 16.189 18.865 -18.209 1.00 92.69 336 VAL A C 1
ATOM 2637 O O . VAL A 1 336 ? 16.969 18.077 -17.695 1.00 92.69 336 VAL A O 1
ATOM 2640 N N . HIS A 1 337 ? 16.579 19.709 -19.159 1.00 91.25 337 HIS A N 1
ATOM 2641 C CA . HIS A 1 337 ? 17.925 19.759 -19.729 1.00 91.25 337 HIS A CA 1
ATOM 2642 C C . HIS A 1 337 ? 18.658 21.000 -19.201 1.00 91.25 337 HIS A C 1
ATOM 2644 O O . HIS A 1 337 ? 18.876 21.969 -19.937 1.00 91.25 337 HIS A O 1
ATOM 2650 N N . SER A 1 338 ? 18.977 21.005 -17.904 1.00 90.06 338 SER A N 1
ATOM 2651 C CA . SER A 1 338 ? 19.739 22.089 -17.271 1.00 90.06 338 SER A CA 1
ATOM 2652 C C . SER A 1 338 ? 21.244 21.833 -17.364 1.00 90.06 338 SER A C 1
ATOM 2654 O O . SER A 1 338 ? 21.701 20.696 -17.315 1.00 90.06 338 SER A O 1
ATOM 2656 N N . LYS A 1 339 ? 22.028 22.907 -17.516 1.00 88.50 339 LYS A N 1
ATOM 2657 C CA . LYS A 1 339 ? 23.499 22.858 -17.390 1.00 88.50 339 LYS A CA 1
ATOM 2658 C C . LYS A 1 339 ? 23.977 23.213 -15.983 1.00 88.50 339 LYS A C 1
ATOM 2660 O O . LYS A 1 339 ? 25.145 22.995 -15.683 1.00 88.50 339 LYS A O 1
ATOM 2665 N N . SER A 1 340 ? 23.119 23.853 -15.190 1.00 89.19 340 SER A N 1
ATOM 2666 C CA . SER A 1 340 ? 23.466 24.432 -13.890 1.00 89.19 340 SER A CA 1
ATOM 2667 C C . SER A 1 340 ? 22.811 23.719 -12.719 1.00 89.19 340 SER A C 1
ATOM 2669 O O . SER A 1 340 ? 23.364 23.772 -11.628 1.00 89.19 340 SER A O 1
ATOM 2671 N N . ASP A 1 341 ? 21.658 23.089 -12.946 1.00 91.06 341 ASP A N 1
ATOM 2672 C CA . ASP A 1 341 ? 20.880 22.442 -11.895 1.00 91.06 341 ASP A CA 1
ATOM 2673 C C . ASP A 1 341 ? 21.010 20.925 -12.030 1.00 91.06 341 ASP A C 1
ATOM 2675 O O . ASP A 1 341 ? 20.730 20.374 -13.097 1.00 91.06 341 ASP A O 1
ATOM 2679 N N . ASP A 1 342 ? 21.426 20.272 -10.950 1.00 92.75 342 ASP A N 1
ATOM 2680 C CA . ASP A 1 342 ? 21.381 18.815 -10.810 1.00 92.75 342 ASP A CA 1
ATOM 2681 C C . ASP A 1 342 ? 19.961 18.327 -10.457 1.00 92.75 342 ASP A C 1
ATOM 2683 O O . ASP A 1 342 ? 19.039 19.122 -10.219 1.00 92.75 342 ASP A O 1
ATOM 2687 N N . LEU A 1 343 ? 19.769 17.004 -10.425 1.00 94.06 343 LEU A N 1
ATOM 2688 C CA . LEU A 1 343 ? 18.480 16.398 -10.096 1.00 94.06 343 LEU A CA 1
ATOM 2689 C C . LEU A 1 343 ? 17.949 16.857 -8.728 1.00 94.06 343 LEU A C 1
ATOM 2691 O O . LEU A 1 343 ? 16.771 17.198 -8.618 1.00 94.06 343 LEU A O 1
ATOM 2695 N N . MET A 1 344 ? 18.798 16.920 -7.699 1.00 92.50 344 MET A N 1
ATOM 2696 C CA . MET A 1 344 ? 18.395 17.333 -6.350 1.00 92.50 344 MET A CA 1
ATOM 2697 C C . MET A 1 344 ? 17.871 18.767 -6.329 1.00 92.50 344 MET A C 1
ATOM 2699 O O . MET A 1 344 ? 16.818 19.032 -5.748 1.00 92.50 344 MET A O 1
ATOM 2703 N N . GLN A 1 345 ? 18.543 19.688 -7.016 1.00 94.00 345 GLN A N 1
ATOM 2704 C CA . GLN A 1 345 ? 18.118 21.082 -7.133 1.00 94.00 345 GLN A CA 1
ATOM 2705 C C . GLN A 1 345 ? 16.794 21.216 -7.889 1.00 94.00 345 GLN A C 1
ATOM 2707 O O . GLN A 1 345 ? 15.933 22.007 -7.490 1.00 94.00 345 GLN A O 1
ATOM 2712 N N . ILE A 1 346 ? 16.596 20.426 -8.950 1.00 95.69 346 ILE A N 1
ATOM 2713 C CA . ILE A 1 346 ? 15.333 20.382 -9.697 1.00 95.69 346 ILE A CA 1
ATOM 2714 C C . ILE A 1 346 ? 14.197 19.908 -8.785 1.00 95.69 346 ILE A C 1
ATOM 2716 O O . ILE A 1 346 ? 13.179 20.596 -8.666 1.00 95.69 346 ILE A O 1
ATOM 2720 N N . LEU A 1 347 ? 14.372 18.771 -8.107 1.00 96.25 347 LEU A N 1
ATOM 2721 C CA . LEU A 1 347 ? 13.343 18.196 -7.242 1.00 96.25 347 LEU A CA 1
ATOM 2722 C C . LEU A 1 347 ? 13.062 19.083 -6.023 1.00 96.25 347 LEU A C 1
ATOM 2724 O O . LEU A 1 347 ? 11.898 19.313 -5.700 1.00 96.25 347 LEU A O 1
ATOM 2728 N N . ALA A 1 348 ? 14.086 19.674 -5.403 1.00 94.75 348 ALA A N 1
ATOM 2729 C CA . ALA A 1 348 ? 13.919 20.599 -4.284 1.00 94.75 348 ALA A CA 1
ATOM 2730 C C . ALA A 1 348 ? 13.194 21.889 -4.704 1.00 94.75 348 ALA A C 1
ATOM 2732 O O . ALA A 1 348 ? 12.338 22.388 -3.969 1.00 94.75 348 ALA A O 1
ATOM 2733 N N . ALA A 1 349 ? 13.478 22.429 -5.896 1.00 95.56 349 ALA A N 1
ATOM 2734 C CA . ALA A 1 349 ? 12.760 23.589 -6.425 1.00 95.56 349 ALA A CA 1
ATOM 2735 C C . ALA A 1 349 ? 11.276 23.277 -6.670 1.00 95.56 349 ALA A C 1
ATOM 2737 O O . ALA A 1 349 ? 10.410 24.091 -6.331 1.00 95.56 349 ALA A O 1
ATOM 2738 N N . VAL A 1 350 ? 10.978 22.094 -7.217 1.00 96.25 350 VAL A N 1
ATOM 2739 C CA . VAL A 1 350 ? 9.608 21.606 -7.417 1.00 96.25 350 VAL A CA 1
ATOM 2740 C C . VAL A 1 350 ? 8.906 21.404 -6.075 1.00 96.25 350 VAL A C 1
ATOM 2742 O O . VAL A 1 350 ? 7.837 21.979 -5.875 1.00 96.25 350 VAL A O 1
ATOM 2745 N N . GLY A 1 351 ? 9.529 20.680 -5.141 1.00 94.94 351 GLY A N 1
ATOM 2746 C CA . GLY A 1 351 ? 9.014 20.388 -3.801 1.00 94.94 351 GLY A CA 1
ATOM 2747 C C . GLY A 1 351 ? 8.682 21.653 -3.013 1.00 94.94 351 GLY A C 1
ATOM 2748 O O . GLY A 1 351 ? 7.547 21.861 -2.583 1.00 94.94 351 GLY A O 1
ATOM 2749 N N . ASN A 1 352 ? 9.636 22.581 -2.930 1.00 95.38 352 ASN A N 1
ATOM 2750 C CA . ASN A 1 352 ? 9.437 23.886 -2.301 1.00 95.38 352 ASN A CA 1
ATOM 2751 C C . ASN A 1 352 ? 8.278 24.657 -2.950 1.00 95.38 352 ASN A C 1
ATOM 2753 O O . ASN A 1 352 ? 7.479 25.304 -2.265 1.00 95.38 352 ASN A O 1
ATOM 2757 N N . ARG A 1 353 ? 8.158 24.594 -4.283 1.00 95.81 353 ARG A N 1
ATOM 2758 C CA . ARG A 1 353 ? 7.104 25.322 -4.984 1.00 95.81 353 ARG A CA 1
ATOM 2759 C C . ARG A 1 353 ? 5.725 24.720 -4.757 1.00 95.81 353 ARG A C 1
ATOM 2761 O O . ARG A 1 353 ? 4.802 25.495 -4.505 1.00 95.81 353 ARG A O 1
ATOM 2768 N N . VAL A 1 354 ? 5.570 23.397 -4.822 1.00 94.12 354 VAL A N 1
ATOM 2769 C CA . VAL A 1 354 ? 4.270 22.756 -4.577 1.00 94.12 354 VAL A CA 1
ATOM 2770 C C . VAL A 1 354 ? 3.816 22.994 -3.143 1.00 94.12 354 VAL A C 1
ATOM 2772 O O . VAL A 1 354 ? 2.701 23.471 -2.955 1.00 94.12 354 VAL A O 1
ATOM 2775 N N . VAL A 1 355 ? 4.695 22.838 -2.146 1.00 92.94 355 VAL A N 1
ATOM 2776 C CA . VAL A 1 355 ? 4.374 23.131 -0.737 1.00 92.94 355 VAL A CA 1
ATOM 2777 C C . VAL A 1 355 ? 3.868 24.568 -0.573 1.00 92.94 355 VAL A C 1
ATOM 2779 O O . VAL A 1 355 ? 2.803 24.782 -0.001 1.00 92.94 355 VAL A O 1
ATOM 2782 N N . LYS A 1 356 ? 4.541 25.561 -1.171 1.00 93.62 356 LYS A N 1
ATOM 2783 C CA . LYS A 1 356 ? 4.110 26.974 -1.131 1.00 93.62 356 LYS A CA 1
ATOM 2784 C C . LYS A 1 356 ? 2.794 27.270 -1.853 1.00 93.62 356 LYS A C 1
ATOM 2786 O O . LYS A 1 356 ? 2.191 28.311 -1.606 1.00 93.62 356 LYS A O 1
ATOM 2791 N N . LEU A 1 357 ? 2.385 26.433 -2.804 1.00 93.06 357 LEU A N 1
ATOM 2792 C CA . LEU A 1 357 ? 1.135 26.615 -3.544 1.00 93.06 357 LEU A CA 1
ATOM 2793 C C . LEU A 1 357 ? -0.073 26.019 -2.811 1.00 93.06 357 LEU A C 1
ATOM 2795 O O . LEU A 1 357 ? -1.206 26.359 -3.164 1.00 93.06 357 LEU A O 1
ATOM 2799 N N . ASN A 1 358 ? 0.139 25.177 -1.804 1.00 91.38 358 ASN A N 1
ATOM 2800 C CA . ASN A 1 358 ? -0.944 24.587 -1.031 1.00 91.38 358 ASN A CA 1
ATOM 2801 C C . ASN A 1 358 ? -1.645 25.634 -0.147 1.00 91.38 358 ASN A C 1
ATOM 2803 O O . ASN A 1 358 ? -1.013 26.501 0.452 1.00 91.38 358 ASN A O 1
ATOM 2807 N N . THR A 1 359 ? -2.974 25.564 -0.093 1.00 89.19 359 THR A N 1
ATOM 2808 C CA . THR A 1 359 ? -3.841 26.375 0.776 1.00 89.19 359 THR A CA 1
ATOM 2809 C C . THR A 1 359 ? -4.972 25.497 1.312 1.00 89.19 359 THR A C 1
ATOM 2811 O O . THR A 1 359 ? -5.170 24.387 0.828 1.00 89.19 359 THR A O 1
ATOM 2814 N N . GLU A 1 360 ? -5.781 25.999 2.248 1.00 84.94 360 GLU A N 1
ATOM 2815 C CA . GLU A 1 360 ? -6.948 25.263 2.775 1.00 84.94 360 GLU A CA 1
ATOM 2816 C C . GLU A 1 360 ? -7.926 24.782 1.684 1.00 84.94 360 GLU A C 1
ATOM 2818 O O . GLU A 1 360 ? -8.617 23.785 1.863 1.00 84.94 360 GLU A O 1
ATOM 2823 N N . ASN A 1 361 ? -7.981 25.472 0.536 1.00 85.44 361 ASN A N 1
ATOM 2824 C CA . ASN A 1 361 ? -8.917 25.178 -0.555 1.00 85.44 361 ASN A CA 1
ATOM 2825 C C . ASN A 1 361 ? -8.247 24.621 -1.822 1.00 85.44 361 ASN A C 1
ATOM 2827 O O . ASN A 1 361 ? -8.944 24.313 -2.797 1.00 85.44 361 ASN A O 1
ATOM 2831 N N . ARG A 1 362 ? -6.914 24.524 -1.843 1.00 88.38 362 ARG A N 1
ATOM 2832 C CA . ARG A 1 362 ? -6.141 24.092 -3.011 1.00 88.38 362 ARG A CA 1
ATOM 2833 C C . ARG A 1 362 ? -5.014 23.173 -2.582 1.00 88.38 362 ARG A C 1
ATOM 2835 O O . ARG A 1 362 ? -4.117 23.604 -1.864 1.00 88.38 362 ARG A O 1
ATOM 2842 N N . ILE A 1 363 ? -5.025 21.962 -3.125 1.00 91.00 363 ILE A N 1
ATOM 2843 C CA . ILE A 1 363 ? -3.973 20.978 -2.889 1.00 91.00 363 ILE A CA 1
ATOM 2844 C C . ILE A 1 363 ? -3.174 20.799 -4.174 1.00 91.00 363 ILE A C 1
ATOM 2846 O O . ILE A 1 363 ? -3.761 20.575 -5.230 1.00 91.00 363 ILE A O 1
ATOM 2850 N N . VAL A 1 364 ? -1.853 20.933 -4.096 1.00 93.62 364 VAL A N 1
ATOM 2851 C CA . VAL A 1 364 ? -0.918 20.772 -5.211 1.00 93.62 364 VAL A CA 1
ATOM 2852 C C . VAL A 1 364 ? 0.130 19.742 -4.820 1.00 93.62 364 VAL A C 1
ATOM 2854 O O . VAL A 1 364 ? 0.898 19.964 -3.882 1.00 93.62 364 VAL A O 1
ATOM 2857 N N . ARG A 1 365 ? 0.175 18.646 -5.576 1.00 94.50 365 ARG A N 1
ATOM 2858 C CA . ARG A 1 365 ? 1.138 17.553 -5.419 1.00 94.50 365 ARG A CA 1
ATOM 2859 C C . ARG A 1 365 ? 1.882 17.338 -6.728 1.00 94.50 365 ARG A C 1
ATOM 2861 O O . ARG A 1 365 ? 1.269 17.392 -7.800 1.00 94.50 365 ARG A O 1
ATOM 2868 N N . ALA A 1 366 ? 3.187 17.108 -6.652 1.00 96.81 366 ALA A N 1
ATOM 2869 C CA . ALA A 1 366 ? 3.979 16.714 -7.809 1.00 96.81 366 ALA A CA 1
ATOM 2870 C C . ALA A 1 3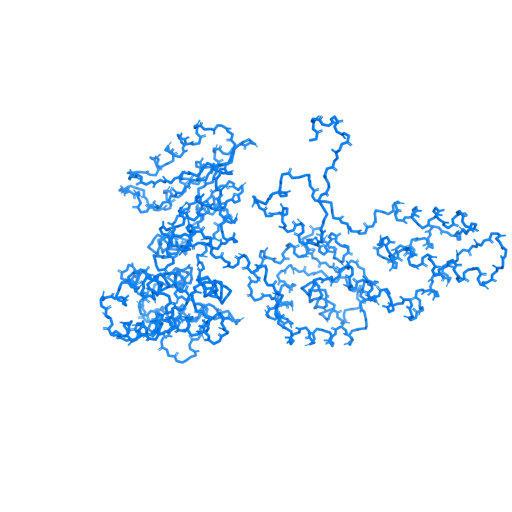66 ? 4.276 15.213 -7.755 1.00 96.81 366 ALA A C 1
ATOM 2872 O O . ALA A 1 366 ? 4.775 14.710 -6.755 1.00 96.81 366 ALA A O 1
ATOM 2873 N N . VAL A 1 367 ? 3.976 14.511 -8.842 1.00 97.56 367 VAL A N 1
ATOM 2874 C CA . VAL A 1 367 ? 4.295 13.097 -9.041 1.00 97.56 367 VAL A CA 1
ATOM 2875 C C . VAL A 1 367 ? 5.515 13.034 -9.944 1.00 97.56 367 VAL A C 1
ATOM 2877 O O . VAL A 1 367 ? 5.452 13.456 -11.097 1.00 97.56 367 VAL A O 1
ATOM 2880 N N . VAL A 1 368 ? 6.630 12.544 -9.420 1.00 97.81 368 VAL A N 1
ATOM 2881 C CA . VAL A 1 368 ? 7.906 12.510 -10.133 1.00 97.81 368 VAL A CA 1
ATOM 2882 C C . VAL A 1 368 ? 8.177 11.087 -10.605 1.00 97.81 368 VAL A C 1
ATOM 2884 O O . VAL A 1 368 ? 8.250 10.171 -9.787 1.00 97.81 368 VAL A O 1
ATOM 2887 N N . LEU A 1 369 ? 8.328 10.898 -11.916 1.00 97.31 369 LEU A N 1
ATOM 2888 C CA . LEU A 1 369 ? 8.672 9.600 -12.495 1.00 97.31 369 LEU A CA 1
ATOM 2889 C C . LEU A 1 369 ? 10.184 9.369 -12.406 1.00 97.31 369 LEU A C 1
ATOM 2891 O O . LEU A 1 369 ? 10.978 10.007 -13.096 1.00 97.31 369 LEU A O 1
ATOM 2895 N N . MET A 1 370 ? 10.580 8.440 -11.545 1.00 96.19 370 MET A N 1
ATOM 2896 C CA . MET A 1 370 ? 11.969 8.087 -11.284 1.00 96.19 370 MET A CA 1
ATOM 2897 C C . MET A 1 370 ? 12.342 6.861 -12.118 1.00 96.19 370 MET A C 1
ATOM 2899 O O . MET A 1 370 ? 12.150 5.719 -11.697 1.00 96.19 370 MET A O 1
ATOM 2903 N N . ASN A 1 371 ? 12.869 7.112 -13.320 1.00 94.44 371 ASN A N 1
ATOM 2904 C CA . ASN A 1 371 ? 13.501 6.071 -14.132 1.00 94.44 371 ASN A CA 1
ATOM 2905 C C . ASN A 1 371 ? 14.788 5.553 -13.446 1.00 94.44 371 ASN A C 1
ATOM 2907 O O . ASN A 1 371 ? 15.268 6.188 -12.502 1.00 94.44 371 ASN A O 1
ATOM 2911 N N . PRO A 1 372 ? 15.390 4.441 -13.908 1.00 94.31 372 PRO A N 1
ATOM 2912 C CA . PRO A 1 372 ? 16.535 3.846 -13.220 1.00 94.31 372 PRO A CA 1
ATOM 2913 C C . PRO A 1 372 ? 17.733 4.799 -13.059 1.00 94.31 372 PRO A C 1
ATOM 2915 O O . PRO A 1 372 ? 18.393 4.785 -12.024 1.00 94.31 372 PRO A O 1
ATOM 2918 N N . VAL A 1 373 ? 17.989 5.664 -14.046 1.00 93.31 373 VAL A N 1
ATOM 2919 C CA . VAL A 1 373 ? 19.103 6.629 -14.014 1.00 93.31 373 VAL A CA 1
ATOM 2920 C C . VAL A 1 373 ? 18.858 7.708 -12.963 1.00 93.31 373 VAL A C 1
ATOM 2922 O O . VAL A 1 373 ? 19.706 7.920 -12.099 1.00 93.31 373 VAL A O 1
ATOM 2925 N N . ASN A 1 374 ? 17.680 8.335 -12.989 1.00 94.44 374 ASN A N 1
ATOM 2926 C CA . ASN A 1 374 ? 17.295 9.366 -12.024 1.00 94.44 374 ASN A CA 1
ATOM 2927 C C . ASN A 1 374 ? 17.216 8.778 -10.603 1.00 94.44 374 ASN A C 1
ATOM 2929 O O . ASN A 1 374 ? 17.596 9.427 -9.632 1.00 94.44 374 ASN A O 1
ATOM 2933 N N . ALA A 1 375 ? 16.735 7.537 -10.467 1.00 94.62 375 ALA A N 1
ATOM 2934 C CA . ALA A 1 375 ? 16.678 6.830 -9.192 1.00 94.62 375 ALA A CA 1
ATOM 2935 C C . ALA A 1 375 ? 18.081 6.591 -8.616 1.00 94.62 375 ALA A C 1
ATOM 2937 O O . ALA A 1 375 ? 18.293 6.830 -7.429 1.00 94.62 375 ALA A O 1
ATOM 2938 N N . LEU A 1 376 ? 19.044 6.180 -9.452 1.00 93.38 376 LEU A N 1
ATOM 2939 C CA . LEU A 1 376 ? 20.436 6.001 -9.039 1.00 93.38 376 LEU A CA 1
ATOM 2940 C C . LEU A 1 376 ? 21.114 7.316 -8.681 1.00 93.38 376 LEU A C 1
ATOM 2942 O O . LEU A 1 376 ? 21.819 7.375 -7.677 1.00 93.38 376 LEU A O 1
ATOM 2946 N N . GLU A 1 377 ? 20.890 8.373 -9.456 1.00 93.38 377 GLU A N 1
ATOM 2947 C CA . GLU A 1 377 ? 21.402 9.701 -9.126 1.00 93.38 377 GLU A CA 1
ATOM 2948 C C . GLU A 1 377 ? 20.869 10.181 -7.764 1.00 93.38 377 GLU A C 1
ATOM 2950 O O . GLU A 1 377 ? 21.659 10.561 -6.900 1.00 93.38 377 GLU A O 1
ATOM 2955 N N . LEU A 1 378 ? 19.558 10.063 -7.516 1.00 93.56 378 LEU A N 1
ATOM 2956 C CA . LEU A 1 378 ? 18.955 10.401 -6.221 1.00 93.56 378 LEU A CA 1
ATOM 2957 C C . LEU A 1 378 ? 19.510 9.540 -5.074 1.00 93.56 378 LEU A C 1
ATOM 2959 O O . LEU A 1 378 ? 19.840 10.063 -4.009 1.00 93.56 378 LEU A O 1
ATOM 2963 N N . ALA A 1 379 ? 19.625 8.225 -5.276 1.00 92.25 379 ALA A N 1
ATOM 2964 C CA . ALA A 1 379 ? 20.160 7.316 -4.267 1.00 92.25 379 ALA A CA 1
ATOM 2965 C C . ALA A 1 379 ? 21.609 7.676 -3.904 1.00 92.25 379 ALA A C 1
ATOM 2967 O O . ALA A 1 379 ? 21.955 7.723 -2.724 1.00 92.25 379 ALA A O 1
ATOM 2968 N N . ARG A 1 380 ? 22.445 8.014 -4.896 1.00 92.75 380 ARG A N 1
ATOM 2969 C CA . ARG A 1 380 ? 23.828 8.461 -4.670 1.00 92.75 380 ARG A CA 1
ATOM 2970 C C . ARG A 1 380 ? 23.885 9.692 -3.763 1.00 92.75 380 ARG A C 1
ATOM 2972 O O . ARG A 1 380 ? 24.624 9.662 -2.783 1.00 92.75 380 ARG A O 1
ATOM 2979 N N . PHE A 1 381 ? 23.072 10.718 -4.023 1.00 91.81 381 PHE A N 1
ATOM 2980 C CA . PHE A 1 381 ? 22.997 11.901 -3.154 1.00 91.81 381 PHE A CA 1
ATOM 2981 C C . PHE A 1 381 ? 22.612 11.539 -1.711 1.00 91.81 381 PHE A C 1
ATOM 2983 O O . PHE A 1 381 ? 23.284 11.954 -0.763 1.00 91.81 381 PHE A O 1
ATOM 2990 N N . ARG A 1 382 ? 21.591 10.693 -1.535 1.00 89.69 382 ARG A N 1
ATOM 2991 C CA . ARG A 1 382 ? 21.122 10.254 -0.211 1.00 89.69 382 ARG A CA 1
ATOM 2992 C C . ARG A 1 382 ? 22.177 9.493 0.581 1.00 89.69 382 ARG A C 1
ATOM 2994 O O . ARG A 1 382 ? 22.401 9.808 1.750 1.00 89.69 382 ARG A O 1
ATOM 3001 N N . TYR A 1 383 ? 22.842 8.518 -0.040 1.00 88.88 383 TYR A N 1
ATOM 3002 C CA . TYR A 1 383 ? 23.871 7.710 0.623 1.00 88.88 383 TYR A CA 1
ATOM 3003 C C . TYR A 1 383 ? 25.179 8.477 0.863 1.00 88.88 383 TYR A C 1
ATOM 3005 O O . TYR A 1 383 ? 25.948 8.101 1.745 1.00 88.88 383 TYR A O 1
ATOM 3013 N N . GLN A 1 384 ? 25.403 9.587 0.154 1.00 89.69 384 GLN A N 1
ATOM 3014 C CA . GLN A 1 384 ? 26.453 10.562 0.472 1.00 89.69 384 GLN A CA 1
ATOM 3015 C C . GLN A 1 384 ? 26.071 11.525 1.613 1.00 89.69 384 GLN A C 1
ATOM 3017 O O . GLN A 1 384 ? 26.897 12.335 2.034 1.00 89.69 384 GLN A O 1
ATOM 3022 N N . GLY A 1 385 ? 24.848 11.426 2.143 1.00 85.38 385 GLY A N 1
ATOM 3023 C CA . GLY A 1 385 ? 24.372 12.202 3.287 1.00 85.38 385 GLY A CA 1
ATOM 3024 C C . GLY A 1 385 ? 23.570 13.455 2.932 1.00 85.38 385 GLY A C 1
ATOM 3025 O O . GLY A 1 385 ? 23.219 14.209 3.840 1.00 85.38 385 GLY A O 1
ATOM 3026 N N . ASP A 1 386 ? 23.246 13.691 1.656 1.00 86.69 386 ASP A N 1
ATOM 3027 C CA . ASP A 1 386 ? 22.350 14.784 1.274 1.00 86.69 386 ASP A CA 1
ATOM 3028 C C . ASP A 1 386 ? 20.888 14.392 1.536 1.00 86.69 386 ASP A C 1
ATOM 3030 O O . ASP A 1 386 ? 20.321 13.512 0.890 1.00 86.69 386 ASP A O 1
ATOM 3034 N N . GLN A 1 387 ? 20.282 15.052 2.521 1.00 83.12 387 GLN A N 1
ATOM 3035 C CA . GLN A 1 387 ? 18.892 14.856 2.943 1.00 83.12 387 GLN A CA 1
ATOM 3036 C C . GLN A 1 387 ? 18.011 16.062 2.565 1.00 83.12 387 GLN A C 1
ATOM 3038 O O . GLN A 1 387 ? 16.912 16.230 3.091 1.00 83.12 387 GLN A O 1
ATOM 3043 N N . GLY A 1 388 ? 18.483 16.939 1.669 1.00 81.69 388 GLY A N 1
ATOM 3044 C CA . GLY A 1 388 ? 17.815 18.197 1.327 1.00 81.69 388 GLY A CA 1
ATOM 3045 C C . GLY A 1 388 ? 16.429 18.039 0.693 1.00 81.69 388 GLY A C 1
ATOM 3046 O O . GLY A 1 388 ? 15.650 18.995 0.689 1.00 81.69 388 GLY A O 1
ATOM 3047 N N . LEU A 1 389 ? 16.110 16.845 0.181 1.00 89.06 389 LEU A N 1
ATOM 3048 C CA . LEU A 1 389 ? 14.830 16.546 -0.456 1.00 89.06 389 LEU A CA 1
ATOM 3049 C C . LEU A 1 389 ? 13.781 15.965 0.505 1.00 89.06 389 LEU A C 1
ATOM 3051 O O . LEU A 1 389 ? 12.592 16.186 0.281 1.00 89.06 389 LEU A O 1
ATOM 3055 N N . GLU A 1 390 ? 14.198 15.294 1.585 1.00 88.25 390 GLU A N 1
ATOM 3056 C CA . GLU A 1 390 ? 13.297 14.584 2.510 1.00 88.25 390 GLU A CA 1
ATOM 3057 C C . GLU A 1 390 ? 12.150 15.440 3.073 1.00 88.25 390 GLU A C 1
ATOM 3059 O O . GLU A 1 390 ? 11.030 14.941 3.139 1.00 88.25 390 GLU A O 1
ATOM 3064 N N . PRO A 1 391 ? 12.333 16.738 3.404 1.00 88.25 391 PRO A N 1
ATOM 3065 C CA . PRO A 1 391 ? 11.229 17.570 3.892 1.00 88.25 391 PRO A CA 1
ATOM 3066 C C . PRO A 1 391 ? 10.089 17.783 2.886 1.00 88.25 391 PRO A C 1
ATOM 3068 O O . PRO A 1 391 ? 9.030 18.280 3.268 1.00 88.25 391 PRO A O 1
ATOM 3071 N N . TYR A 1 392 ? 10.316 17.495 1.602 1.00 90.31 392 TYR A N 1
ATOM 3072 C CA . TYR A 1 392 ? 9.330 17.672 0.537 1.00 90.31 392 TYR A CA 1
ATOM 3073 C C . TYR A 1 392 ? 8.712 16.358 0.064 1.00 90.31 392 TYR A C 1
ATOM 3075 O O . TYR A 1 392 ? 7.727 16.410 -0.672 1.00 90.31 392 TYR A O 1
ATOM 3083 N N . ILE A 1 393 ? 9.291 15.210 0.419 1.00 89.06 393 ILE A N 1
ATOM 3084 C CA . ILE A 1 393 ? 8.807 13.899 -0.013 1.00 89.06 393 ILE A CA 1
ATOM 3085 C C . ILE A 1 393 ? 7.682 13.478 0.913 1.00 89.06 393 ILE A C 1
ATOM 3087 O O . ILE A 1 393 ? 7.863 13.375 2.122 1.00 89.06 393 ILE A O 1
ATOM 3091 N N . ASP A 1 394 ? 6.516 13.239 0.326 1.00 86.75 394 ASP A N 1
ATOM 3092 C CA . ASP A 1 394 ? 5.357 12.760 1.068 1.00 86.75 394 ASP A CA 1
ATOM 3093 C C . ASP A 1 394 ? 5.228 11.230 0.963 1.00 86.75 394 ASP A C 1
ATOM 3095 O O . ASP A 1 394 ? 4.901 10.566 1.943 1.00 86.75 394 ASP A O 1
ATOM 3099 N N . THR A 1 395 ? 5.532 10.660 -0.209 1.00 85.62 395 THR A N 1
ATOM 3100 C CA . THR A 1 395 ? 5.368 9.228 -0.489 1.00 85.62 395 THR A CA 1
ATOM 3101 C C . THR A 1 395 ? 6.387 8.761 -1.529 1.00 85.62 395 THR A C 1
ATOM 3103 O O . THR A 1 395 ? 6.663 9.457 -2.509 1.00 85.62 395 THR A O 1
ATOM 3106 N N . GLU A 1 396 ? 6.887 7.538 -1.364 1.00 89.62 396 GLU A N 1
ATOM 3107 C CA . GLU A 1 396 ? 7.668 6.817 -2.371 1.00 89.62 396 GLU A CA 1
ATOM 3108 C C . GLU A 1 396 ? 6.946 5.535 -2.785 1.00 89.62 396 GLU A C 1
ATOM 3110 O O . GLU A 1 396 ? 6.468 4.780 -1.942 1.00 89.62 396 GLU A O 1
ATOM 3115 N N . ILE A 1 397 ? 6.864 5.280 -4.090 1.00 87.06 397 ILE A N 1
ATOM 3116 C CA . ILE A 1 397 ? 6.136 4.140 -4.651 1.00 87.06 397 ILE A CA 1
ATOM 3117 C C . ILE A 1 397 ? 7.020 3.451 -5.681 1.00 87.06 397 ILE A C 1
ATOM 3119 O O . ILE A 1 397 ? 7.334 4.034 -6.712 1.00 87.06 397 ILE A O 1
ATOM 3123 N N . ALA A 1 398 ? 7.376 2.192 -5.444 1.00 90.44 398 ALA A N 1
ATOM 3124 C CA . ALA A 1 398 ? 7.958 1.326 -6.466 1.00 90.44 398 ALA A CA 1
ATOM 3125 C C . ALA A 1 398 ? 6.842 0.649 -7.273 1.00 90.44 398 ALA A C 1
ATOM 3127 O O . ALA A 1 398 ? 5.927 0.063 -6.686 1.00 90.44 398 ALA A O 1
ATOM 3128 N N . LEU A 1 399 ? 6.885 0.738 -8.607 1.00 91.38 399 LEU A N 1
ATOM 3129 C CA . LEU A 1 399 ? 5.920 0.079 -9.491 1.00 91.38 399 LEU A CA 1
ATOM 3130 C C . LEU A 1 399 ? 5.935 -1.438 -9.286 1.00 91.38 399 LEU A C 1
ATOM 3132 O O . LEU A 1 399 ? 6.984 -2.047 -9.087 1.00 91.38 399 LEU A O 1
ATOM 3136 N N . ARG A 1 400 ? 4.748 -2.052 -9.328 1.00 87.25 400 ARG A N 1
ATOM 3137 C CA . ARG A 1 400 ? 4.590 -3.487 -9.079 1.00 87.25 400 ARG A CA 1
ATOM 3138 C C . ARG A 1 400 ? 4.476 -4.264 -10.386 1.00 87.25 400 ARG A C 1
ATOM 3140 O O . ARG A 1 400 ? 3.875 -3.810 -11.357 1.00 87.25 400 ARG A O 1
ATOM 3147 N N . ARG A 1 401 ? 5.005 -5.487 -10.370 1.00 89.31 401 ARG A N 1
ATOM 3148 C CA . ARG A 1 401 ? 4.744 -6.508 -11.391 1.00 89.31 401 ARG A CA 1
ATOM 3149 C C . ARG A 1 401 ? 3.316 -7.029 -11.273 1.00 89.31 401 ARG A C 1
ATOM 3151 O O . ARG A 1 401 ? 2.644 -6.839 -10.261 1.00 89.31 401 ARG A O 1
ATOM 3158 N N . TRP A 1 402 ? 2.850 -7.700 -12.318 1.00 89.38 402 TRP A N 1
ATOM 3159 C CA . TRP A 1 402 ? 1.582 -8.413 -12.281 1.00 89.38 402 TRP A CA 1
ATOM 3160 C C . TRP A 1 402 ? 1.729 -9.628 -11.373 1.00 89.38 402 TRP A C 1
ATOM 3162 O O . TRP A 1 402 ? 2.530 -10.520 -11.645 1.00 89.38 402 TRP A O 1
ATOM 3172 N N . ASP A 1 403 ? 0.945 -9.655 -10.301 1.00 81.06 403 ASP A N 1
ATOM 3173 C CA . ASP A 1 403 ? 0.865 -10.805 -9.412 1.00 81.06 403 ASP A CA 1
ATOM 3174 C C . ASP A 1 403 ? -0.088 -11.877 -9.974 1.00 81.06 403 ASP A C 1
ATOM 3176 O O . ASP A 1 403 ? -0.708 -11.727 -11.035 1.00 81.06 403 ASP A O 1
ATOM 3180 N N . HIS A 1 404 ? -0.230 -12.981 -9.239 1.00 81.19 404 HIS A N 1
ATOM 3181 C CA . HIS A 1 404 ? -1.157 -14.055 -9.595 1.00 81.19 404 HIS A CA 1
ATOM 3182 C C . HIS A 1 404 ? -2.588 -13.544 -9.811 1.00 81.19 404 HIS A C 1
ATOM 3184 O O . HIS A 1 404 ? -3.260 -13.974 -10.746 1.00 81.19 404 HIS A O 1
ATOM 3190 N N . THR A 1 405 ? -3.056 -12.615 -8.974 1.00 80.81 405 THR A N 1
ATOM 3191 C CA . THR A 1 405 ? -4.409 -12.046 -9.053 1.00 80.81 405 THR A CA 1
ATOM 3192 C C . THR A 1 405 ? -4.619 -11.293 -10.363 1.00 80.81 405 THR A C 1
ATOM 3194 O O . THR A 1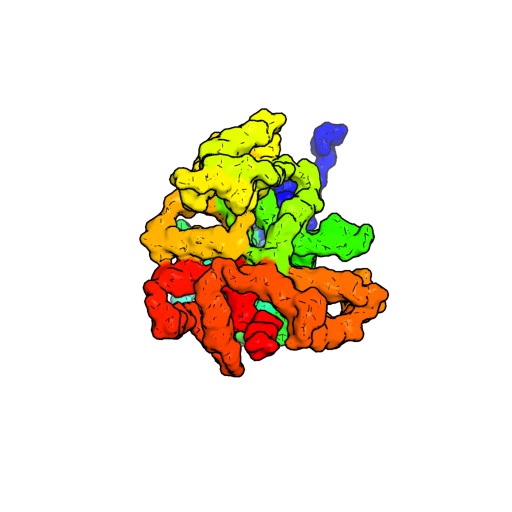 405 ? -5.643 -11.452 -11.033 1.00 80.81 405 THR A O 1
ATOM 3197 N N . MET A 1 406 ? -3.638 -10.484 -10.753 1.00 85.56 406 MET A N 1
ATOM 3198 C CA . MET A 1 406 ? -3.695 -9.700 -11.974 1.00 85.56 406 MET A CA 1
ATOM 3199 C C . MET A 1 406 ? -3.643 -10.593 -13.222 1.00 85.56 406 MET A C 1
ATOM 3201 O O . MET A 1 406 ? -4.429 -10.399 -14.151 1.00 85.56 406 MET A O 1
ATOM 3205 N N . VAL A 1 407 ? -2.789 -11.622 -13.233 1.00 85.75 407 VAL A N 1
ATOM 3206 C CA . VAL A 1 407 ? -2.721 -12.584 -14.349 1.00 85.75 407 VAL A CA 1
ATOM 3207 C C . VAL A 1 407 ? -3.989 -13.445 -14.437 1.00 85.75 407 VAL A C 1
ATOM 3209 O O . VAL A 1 407 ? -4.489 -13.681 -15.537 1.00 85.75 407 VAL A O 1
ATOM 3212 N N . GLU A 1 408 ? -4.564 -13.860 -13.305 1.00 81.38 408 GLU A N 1
ATOM 3213 C CA . GLU A 1 408 ? -5.861 -14.556 -13.242 1.00 81.38 408 GLU A CA 1
ATOM 3214 C C . GLU A 1 408 ? -6.982 -13.714 -13.879 1.00 81.38 408 GLU A C 1
ATOM 3216 O O . GLU A 1 408 ? -7.780 -14.227 -14.674 1.00 81.38 408 GLU A O 1
ATOM 3221 N N . SER A 1 409 ? -7.011 -12.413 -13.570 1.00 82.75 409 SER A N 1
ATOM 3222 C CA . SER A 1 409 ? -7.945 -11.443 -14.152 1.00 82.75 409 SER A CA 1
ATOM 3223 C C . SER A 1 409 ? -7.698 -11.223 -15.647 1.00 82.75 409 SER A C 1
ATOM 3225 O O . SER A 1 409 ? -8.637 -11.199 -16.437 1.00 82.75 409 SER A O 1
ATOM 3227 N N . PHE A 1 410 ? -6.441 -11.125 -16.075 1.00 86.06 410 PHE A N 1
ATOM 3228 C CA . PHE A 1 410 ? -6.087 -11.024 -17.490 1.00 86.06 410 PHE A CA 1
ATOM 3229 C C . PHE A 1 410 ? -6.579 -12.231 -18.298 1.00 86.06 410 PHE A C 1
ATOM 3231 O O . PHE A 1 410 ? -7.222 -12.059 -19.335 1.00 86.06 410 PHE A O 1
ATOM 3238 N N . LEU A 1 411 ? -6.333 -13.449 -17.805 1.00 83.38 411 LEU A N 1
ATOM 3239 C CA . LEU A 1 411 ? -6.751 -14.671 -18.487 1.00 83.38 411 LEU A CA 1
ATOM 3240 C C . LEU A 1 411 ? -8.274 -14.790 -18.570 1.00 83.38 411 LEU A C 1
ATOM 3242 O O . LEU A 1 411 ? -8.773 -15.204 -19.611 1.00 83.38 411 LEU A O 1
ATOM 3246 N N . SER A 1 412 ? -9.017 -14.371 -17.540 1.00 78.69 412 SER A N 1
ATOM 3247 C CA . SER A 1 412 ? -10.488 -14.418 -17.560 1.00 78.69 412 SER A CA 1
ATOM 3248 C C . SER A 1 412 ? -11.128 -13.473 -18.585 1.00 78.69 412 SER A C 1
ATOM 3250 O O . SER A 1 412 ? -12.255 -13.716 -19.011 1.00 78.69 412 SER A O 1
ATOM 3252 N N . HIS A 1 413 ? -10.412 -12.427 -19.013 1.00 73.94 413 HIS A N 1
ATOM 3253 C CA . HIS A 1 413 ? -10.831 -11.522 -20.089 1.00 73.94 413 HIS A CA 1
ATOM 3254 C C . HIS A 1 413 ? -10.352 -11.971 -21.481 1.00 73.94 413 HIS A C 1
ATOM 3256 O O . HIS A 1 413 ? -10.682 -11.332 -22.481 1.00 73.94 413 HIS A O 1
ATOM 3262 N N . SER A 1 414 ? -9.574 -13.051 -21.560 1.00 68.31 414 SER A N 1
ATOM 3263 C CA . SER A 1 414 ? -9.138 -13.670 -22.814 1.00 68.31 414 SER A CA 1
ATOM 3264 C C . SER A 1 414 ? -10.017 -14.879 -23.160 1.00 68.31 414 SER A C 1
ATOM 3266 O O . SER A 1 414 ? -10.736 -15.393 -22.310 1.00 68.31 414 SER A O 1
ATOM 3268 N N . GLU A 1 415 ? -9.933 -15.398 -24.388 1.00 63.12 415 GLU A N 1
ATOM 3269 C CA . GLU A 1 415 ? -10.610 -16.657 -24.764 1.00 63.12 415 GLU A CA 1
ATOM 3270 C C . GLU A 1 415 ? -10.013 -17.902 -24.061 1.00 63.12 415 GLU A C 1
ATOM 3272 O O . GLU A 1 415 ? -10.476 -19.024 -24.264 1.00 63.12 415 GLU A O 1
ATOM 3277 N N . SER A 1 416 ? -8.980 -17.728 -23.225 1.00 61.34 416 SER A N 1
ATOM 3278 C CA . SER A 1 416 ? -8.307 -18.802 -22.489 1.00 61.34 416 SER A CA 1
ATOM 3279 C C . SER A 1 416 ? -8.951 -19.070 -21.119 1.00 61.34 416 SER A C 1
ATOM 3281 O O . SER A 1 416 ? -9.418 -18.167 -20.433 1.00 61.34 416 SER A O 1
ATOM 3283 N N . MET A 1 417 ? -8.935 -20.330 -20.674 1.00 61.91 417 MET A N 1
ATOM 3284 C CA . MET A 1 417 ? -9.420 -20.710 -19.340 1.00 61.91 417 MET A CA 1
ATOM 3285 C C . MET A 1 417 ? -8.472 -20.218 -18.236 1.00 61.91 417 MET A C 1
ATOM 3287 O O . MET A 1 417 ? -7.296 -20.587 -18.209 1.00 61.91 417 MET A O 1
ATOM 3291 N N . SER A 1 418 ? -9.001 -19.442 -17.285 1.00 67.06 418 SER A N 1
ATOM 3292 C CA . SER A 1 418 ? -8.269 -19.007 -16.090 1.00 67.06 418 SER A CA 1
ATOM 3293 C C . SER A 1 418 ? -8.199 -20.150 -15.069 1.00 67.06 418 SER A C 1
ATOM 3295 O O . SER A 1 418 ? -9.115 -20.366 -14.279 1.00 67.06 418 SER A O 1
ATOM 3297 N N . THR A 1 419 ? -7.135 -20.953 -15.149 1.00 66.69 419 THR A N 1
ATOM 3298 C CA . THR A 1 419 ? -6.841 -22.053 -14.212 1.00 66.69 419 THR A CA 1
ATOM 3299 C C . THR A 1 419 ? -5.507 -21.800 -13.513 1.00 66.69 419 THR A C 1
ATOM 3301 O O . THR A 1 419 ? -4.619 -21.175 -14.091 1.00 66.69 419 THR A O 1
ATOM 3304 N N . VAL A 1 420 ? -5.324 -22.322 -12.296 1.00 64.12 420 VAL A N 1
ATOM 3305 C CA . VAL A 1 420 ? -4.070 -22.155 -11.530 1.00 64.12 420 VAL A CA 1
ATOM 3306 C C . VAL A 1 420 ? -2.819 -22.567 -12.336 1.00 64.12 420 VAL A C 1
ATOM 3308 O O . VAL A 1 420 ? -1.865 -21.788 -12.378 1.00 64.12 420 VAL A O 1
ATOM 3311 N N . PRO A 1 421 ? -2.796 -23.710 -13.061 1.00 69.62 421 PRO A N 1
ATOM 3312 C CA . PRO A 1 421 ? -1.647 -24.066 -13.897 1.00 69.62 421 PRO A CA 1
ATOM 3313 C C . PRO A 1 421 ? -1.409 -23.091 -15.059 1.00 69.62 421 PRO A C 1
ATOM 3315 O O . PRO A 1 421 ? -0.262 -22.843 -15.423 1.00 69.62 421 PRO A O 1
ATOM 3318 N N . ALA A 1 422 ? -2.475 -22.527 -15.636 1.00 73.44 422 ALA A N 1
ATOM 3319 C CA . ALA A 1 422 ? -2.379 -21.551 -16.718 1.00 73.44 422 ALA A CA 1
ATOM 3320 C C . ALA A 1 422 ? -1.773 -20.224 -16.234 1.00 73.44 422 ALA A C 1
ATOM 3322 O O . ALA A 1 422 ? -0.873 -19.694 -16.883 1.00 73.44 422 ALA A O 1
ATOM 3323 N N . VAL A 1 423 ? -2.221 -19.726 -15.076 1.00 75.62 423 VAL A N 1
ATOM 3324 C CA . VAL A 1 423 ? -1.680 -18.510 -14.447 1.00 75.62 423 VAL A CA 1
ATOM 3325 C C . VAL A 1 423 ? -0.200 -18.686 -14.120 1.00 75.62 423 VAL A C 1
ATOM 3327 O O . VAL A 1 423 ? 0.617 -17.858 -14.520 1.00 75.62 423 VAL A O 1
ATOM 3330 N N . LYS A 1 424 ? 0.155 -19.797 -13.459 1.00 78.31 424 LYS A N 1
ATOM 3331 C CA . LYS A 1 424 ? 1.546 -20.109 -13.114 1.00 78.31 424 LYS A CA 1
ATOM 3332 C C . LYS A 1 424 ? 2.435 -20.152 -14.354 1.00 78.31 424 LYS A C 1
ATOM 3334 O O . LYS A 1 424 ? 3.483 -19.526 -14.369 1.00 78.31 424 LYS A O 1
ATOM 3339 N N . LYS A 1 425 ? 1.981 -20.807 -15.424 1.00 84.12 425 LYS A N 1
ATOM 3340 C CA . LYS A 1 425 ? 2.738 -20.889 -16.676 1.00 84.12 425 LYS A CA 1
ATOM 3341 C C . LYS A 1 425 ? 3.003 -19.523 -17.305 1.00 84.12 425 LYS A C 1
ATOM 3343 O O . LYS A 1 425 ? 4.095 -19.298 -17.807 1.00 84.12 425 LYS A O 1
ATOM 3348 N N . VAL A 1 426 ? 2.025 -18.617 -17.293 1.00 88.81 426 VAL A N 1
ATOM 3349 C CA . VAL A 1 426 ? 2.230 -17.249 -17.790 1.00 88.81 426 VAL A CA 1
ATOM 3350 C C . VAL A 1 426 ? 3.266 -16.520 -16.932 1.00 88.81 426 VAL A C 1
ATOM 3352 O O . VAL A 1 426 ? 4.197 -15.941 -17.483 1.00 88.81 426 VAL A O 1
ATOM 3355 N N . LEU A 1 427 ? 3.158 -16.608 -15.603 1.00 85.94 427 LEU A N 1
ATOM 3356 C CA . LEU A 1 427 ? 4.117 -15.998 -14.677 1.00 85.94 427 LEU A CA 1
ATOM 3357 C C . LEU A 1 427 ? 5.533 -16.580 -14.805 1.00 85.94 427 LEU A C 1
ATOM 3359 O O . LEU A 1 427 ? 6.493 -15.821 -14.779 1.00 85.94 427 LEU A O 1
ATOM 3363 N N . ASP A 1 428 ? 5.683 -17.889 -15.008 1.00 84.81 428 ASP A N 1
ATOM 3364 C CA . ASP A 1 428 ? 6.990 -18.551 -15.161 1.00 84.81 428 ASP A CA 1
ATOM 3365 C C . ASP A 1 428 ? 7.763 -18.070 -16.409 1.00 84.81 428 ASP A C 1
ATOM 3367 O O . ASP A 1 428 ? 8.993 -18.202 -16.485 1.00 84.81 428 ASP A O 1
ATOM 3371 N N . VAL A 1 429 ? 7.039 -17.540 -17.403 1.00 90.44 429 VAL A N 1
ATOM 3372 C CA . VAL A 1 429 ? 7.594 -16.997 -18.652 1.00 90.44 429 VAL A CA 1
ATOM 3373 C C . VAL A 1 429 ? 7.805 -15.492 -18.562 1.00 90.44 429 VAL A C 1
ATOM 3375 O O . VAL A 1 429 ? 8.848 -14.996 -18.979 1.00 90.44 429 VAL A O 1
ATOM 3378 N N . THR A 1 430 ? 6.820 -14.755 -18.046 1.00 93.00 430 THR A N 1
ATOM 3379 C CA . THR A 1 430 ? 6.831 -13.288 -18.085 1.00 93.00 430 THR A CA 1
ATOM 3380 C C . THR A 1 430 ? 7.325 -12.647 -16.801 1.00 93.00 430 THR A C 1
ATOM 3382 O O . THR A 1 430 ? 7.565 -11.446 -16.800 1.00 93.00 430 THR A O 1
ATOM 3385 N N . GLY A 1 431 ? 7.409 -13.383 -15.691 1.00 87.44 431 GLY A N 1
ATOM 3386 C CA . GLY A 1 431 ? 7.743 -12.861 -14.362 1.00 87.44 431 GLY A CA 1
ATOM 3387 C C . GLY A 1 431 ? 6.754 -11.810 -13.849 1.00 87.44 431 GLY A C 1
ATOM 3388 O O . GLY A 1 431 ? 7.065 -11.086 -12.906 1.00 87.44 431 GLY A O 1
ATOM 3389 N N . GLY A 1 432 ? 5.598 -11.665 -14.510 1.00 90.06 432 GLY A N 1
ATOM 3390 C CA . GLY A 1 432 ? 4.664 -10.565 -14.286 1.00 90.06 432 GLY A CA 1
ATOM 3391 C C . GLY A 1 432 ? 5.134 -9.211 -14.836 1.00 90.06 432 GLY A C 1
ATOM 3392 O O . GLY A 1 432 ? 4.507 -8.195 -14.540 1.00 90.06 432 GLY A O 1
ATOM 3393 N N . TRP A 1 433 ? 6.214 -9.152 -15.623 1.00 94.12 433 TRP A N 1
ATOM 3394 C CA . TRP A 1 433 ? 6.719 -7.905 -16.203 1.00 94.12 433 TRP A CA 1
ATOM 3395 C C . TRP A 1 433 ? 5.710 -7.322 -17.212 1.00 94.12 433 TRP A C 1
ATOM 3397 O O . TRP A 1 433 ? 5.426 -7.983 -18.218 1.00 94.12 433 TRP A O 1
ATOM 3407 N N . PRO A 1 434 ? 5.182 -6.093 -17.010 1.00 93.81 434 PRO A N 1
ATOM 3408 C CA . PRO A 1 434 ? 4.222 -5.467 -17.923 1.00 93.81 434 PRO A CA 1
ATOM 3409 C C . PRO A 1 434 ? 4.670 -5.443 -19.388 1.00 93.81 434 PRO A C 1
ATOM 3411 O O . PRO A 1 434 ? 3.849 -5.675 -20.275 1.00 93.81 434 PRO A O 1
ATOM 3414 N N . PHE A 1 435 ? 5.965 -5.246 -19.651 1.00 94.62 435 PHE A N 1
ATOM 3415 C CA . PHE A 1 435 ? 6.531 -5.315 -21.000 1.00 94.62 435 PHE A CA 1
ATOM 3416 C C . PHE A 1 435 ? 6.317 -6.685 -21.665 1.00 94.62 435 PHE A C 1
ATOM 3418 O O . PHE A 1 435 ? 5.813 -6.768 -22.787 1.00 94.62 435 PHE A O 1
ATOM 3425 N N . LEU A 1 436 ? 6.648 -7.774 -20.963 1.00 94.75 436 LEU A N 1
ATOM 3426 C CA . LEU A 1 436 ? 6.491 -9.138 -21.479 1.00 94.75 436 LEU A CA 1
ATOM 3427 C C . LEU A 1 436 ? 5.016 -9.546 -21.557 1.00 94.75 436 LEU A C 1
ATOM 3429 O O . LEU A 1 436 ? 4.613 -10.210 -22.510 1.00 94.75 436 LEU A O 1
ATOM 3433 N N . MET A 1 437 ? 4.189 -9.090 -20.612 1.00 93.06 437 MET A N 1
ATOM 3434 C CA . MET A 1 437 ? 2.735 -9.275 -20.662 1.00 93.06 437 MET A CA 1
ATOM 3435 C C . MET A 1 437 ? 2.112 -8.585 -21.882 1.00 93.06 437 MET A C 1
ATOM 3437 O O . MET A 1 437 ? 1.266 -9.175 -22.556 1.00 93.06 437 MET A O 1
ATOM 3441 N N . ALA A 1 438 ? 2.556 -7.370 -22.216 1.00 90.38 438 ALA A N 1
ATOM 3442 C CA . ALA A 1 438 ? 2.094 -6.654 -23.401 1.00 90.38 438 ALA A CA 1
ATOM 3443 C C . ALA A 1 438 ? 2.505 -7.370 -24.698 1.00 90.38 438 ALA A C 1
ATOM 3445 O O . ALA A 1 438 ? 1.676 -7.523 -25.597 1.00 90.38 438 ALA A O 1
ATOM 3446 N N . ARG A 1 439 ? 3.747 -7.871 -24.785 1.00 90.75 439 ARG A N 1
ATOM 3447 C CA . ARG A 1 439 ? 4.213 -8.681 -25.927 1.00 90.75 439 ARG A CA 1
ATOM 3448 C C . ARG A 1 439 ? 3.404 -9.971 -26.072 1.00 90.75 439 ARG A C 1
ATOM 3450 O O . ARG A 1 439 ? 2.924 -10.264 -27.167 1.00 90.75 439 ARG A O 1
ATOM 3457 N N . LEU A 1 440 ? 3.165 -10.680 -24.967 1.00 90.81 440 LEU A N 1
ATOM 3458 C CA . LEU A 1 440 ? 2.320 -11.874 -24.940 1.00 90.81 440 LEU A CA 1
ATOM 3459 C C . LEU A 1 440 ? 0.911 -11.568 -25.461 1.00 90.81 440 LEU A C 1
ATOM 3461 O O . LEU A 1 440 ? 0.391 -12.297 -26.302 1.00 90.81 440 LEU A O 1
ATOM 3465 N N . GLN A 1 441 ? 0.298 -10.475 -25.002 1.00 87.69 441 GLN A N 1
ATOM 3466 C CA . GLN A 1 441 ? -1.037 -10.078 -25.437 1.00 87.69 441 GLN A CA 1
ATOM 3467 C C . GLN A 1 441 ? -1.093 -9.751 -26.937 1.00 87.69 441 GLN A C 1
ATOM 3469 O O . GLN A 1 441 ? -2.036 -10.161 -27.612 1.00 87.69 441 GLN A O 1
ATOM 3474 N N . GLN A 1 442 ? -0.091 -9.037 -27.459 1.00 85.81 442 GLN A N 1
ATOM 3475 C CA . GLN A 1 442 ? -0.007 -8.678 -28.879 1.00 85.81 442 GLN A CA 1
ATOM 3476 C C . GLN A 1 442 ? 0.140 -9.907 -29.786 1.00 85.81 442 GLN A C 1
ATOM 3478 O O . GLN A 1 442 ? -0.447 -9.941 -30.864 1.00 85.81 442 GLN A O 1
ATOM 3483 N N . GLN A 1 443 ? 0.896 -10.918 -29.353 1.00 85.44 443 GLN A N 1
ATOM 3484 C CA . GLN A 1 443 ? 1.145 -12.132 -30.136 1.00 85.44 443 GLN A CA 1
ATOM 3485 C C . GLN A 1 443 ? 0.043 -13.195 -29.987 1.00 85.44 443 GLN A C 1
ATOM 3487 O O . GLN A 1 443 ? -0.120 -14.039 -30.871 1.00 85.44 443 GLN A O 1
ATOM 3492 N N . ALA A 1 444 ? -0.701 -13.188 -28.874 1.00 81.88 444 ALA A N 1
ATOM 3493 C CA . ALA A 1 444 ? -1.586 -14.292 -28.520 1.00 81.88 444 ALA A CA 1
ATOM 3494 C C . ALA A 1 444 ? -2.800 -14.450 -29.443 1.00 81.88 444 ALA A C 1
ATOM 3496 O O . ALA A 1 444 ? -3.250 -15.580 -29.613 1.00 81.88 444 ALA A O 1
ATOM 3497 N N . ASN A 1 445 ? -3.349 -13.368 -30.018 1.00 72.00 445 ASN A N 1
ATOM 3498 C CA . ASN A 1 445 ? -4.572 -13.395 -30.846 1.00 72.00 445 ASN A CA 1
ATOM 3499 C C . ASN A 1 445 ? -5.671 -14.349 -30.301 1.00 72.00 445 ASN A C 1
ATOM 3501 O O . ASN A 1 445 ? -6.285 -15.093 -31.059 1.00 72.00 445 ASN A O 1
ATOM 3505 N N . GLY A 1 446 ? -5.882 -14.371 -28.976 1.00 69.25 446 GLY A N 1
ATOM 3506 C CA . GLY A 1 446 ? -6.844 -15.250 -28.283 1.00 69.25 446 GLY A CA 1
ATOM 3507 C C . GLY A 1 446 ? -6.256 -16.539 -27.678 1.00 69.25 446 GLY A C 1
ATOM 3508 O O . GLY A 1 446 ? -6.741 -17.008 -26.648 1.00 69.25 446 GLY A O 1
ATOM 3509 N N . ALA A 1 447 ? -5.151 -17.064 -28.218 1.00 79.81 447 ALA A N 1
ATOM 3510 C CA . ALA A 1 447 ? -4.465 -18.272 -27.747 1.00 79.81 447 ALA A CA 1
ATOM 3511 C C . ALA A 1 447 ? -3.251 -17.940 -26.853 1.00 79.81 447 ALA A C 1
ATOM 3513 O O . ALA A 1 447 ? -2.093 -17.991 -27.282 1.00 79.81 447 ALA A O 1
ATOM 3514 N N . VAL A 1 448 ? -3.506 -17.610 -25.582 1.00 84.00 448 VAL A N 1
ATOM 3515 C CA . VAL A 1 448 ? -2.468 -17.116 -24.656 1.00 84.00 448 VAL A CA 1
ATOM 3516 C C . VAL A 1 448 ? -1.444 -18.196 -24.288 1.00 84.00 448 VAL A C 1
ATOM 3518 O O . VAL A 1 448 ? -0.243 -17.953 -24.369 1.00 84.00 448 VAL A O 1
ATOM 3521 N N . LEU A 1 449 ? -1.885 -19.407 -23.928 1.00 82.75 449 LEU A N 1
ATOM 3522 C CA . LEU A 1 449 ? -0.978 -20.455 -23.429 1.00 82.75 449 LEU A CA 1
ATOM 3523 C C . LEU A 1 449 ? 0.025 -20.985 -24.471 1.00 82.75 449 LEU A C 1
ATOM 3525 O O . LEU A 1 449 ? 1.206 -21.061 -24.132 1.00 82.75 449 LEU A O 1
ATOM 3529 N N . PRO A 1 450 ? -0.370 -21.306 -25.722 1.00 85.62 450 PRO A N 1
ATOM 3530 C CA . PRO A 1 450 ? 0.595 -21.696 -26.757 1.00 85.62 450 PRO A CA 1
ATOM 3531 C C . PRO A 1 450 ? 1.570 -20.565 -27.104 1.00 85.62 450 PRO A C 1
ATOM 3533 O O . PRO A 1 450 ? 2.703 -20.797 -27.516 1.00 85.62 450 PRO A O 1
ATOM 3536 N N . THR A 1 451 ? 1.136 -19.315 -26.945 1.00 87.38 451 THR A N 1
ATOM 3537 C CA . THR A 1 451 ? 1.986 -18.149 -27.198 1.00 87.38 451 THR A CA 1
ATOM 3538 C C . THR A 1 451 ? 2.991 -17.934 -26.073 1.00 87.38 451 THR A C 1
ATOM 3540 O O . THR A 1 451 ? 4.133 -17.619 -26.370 1.00 87.38 451 THR A O 1
ATOM 3543 N N . ALA A 1 452 ? 2.640 -18.205 -24.813 1.00 87.19 452 ALA A N 1
ATOM 3544 C CA . ALA A 1 452 ? 3.602 -18.170 -23.707 1.00 87.19 452 ALA A CA 1
ATOM 3545 C C . ALA A 1 452 ? 4.740 -19.201 -23.881 1.00 87.19 452 ALA A C 1
ATOM 3547 O O . ALA A 1 452 ? 5.898 -18.909 -23.586 1.00 87.19 452 ALA A O 1
ATOM 3548 N N . GLU A 1 453 ? 4.443 -20.394 -24.411 1.00 85.31 453 GLU A N 1
ATOM 3549 C CA . GLU A 1 453 ? 5.478 -21.395 -24.727 1.00 85.31 453 GLU A CA 1
ATOM 3550 C C . GLU A 1 453 ? 6.439 -20.909 -25.817 1.00 85.31 453 GLU A C 1
ATOM 3552 O O . GLU A 1 453 ? 7.657 -21.018 -25.663 1.00 85.31 453 GLU A O 1
ATOM 3557 N N . ARG A 1 454 ? 5.895 -20.331 -26.896 1.00 88.75 454 ARG A N 1
ATOM 3558 C CA . ARG A 1 454 ? 6.701 -19.738 -27.974 1.00 88.75 454 ARG A CA 1
ATOM 3559 C C . ARG A 1 454 ? 7.541 -18.572 -27.464 1.00 88.75 454 ARG A C 1
ATOM 3561 O O . ARG A 1 454 ? 8.748 -18.596 -27.651 1.00 88.75 454 ARG A O 1
ATOM 3568 N N . LEU A 1 455 ? 6.943 -17.670 -26.684 1.00 91.06 455 LEU A N 1
ATOM 3569 C CA . LEU A 1 455 ? 7.614 -16.508 -26.101 1.00 91.06 455 LEU A CA 1
ATOM 3570 C C . LEU A 1 455 ? 8.845 -16.895 -25.269 1.00 91.06 455 LEU A C 1
ATOM 3572 O O . LEU A 1 455 ? 9.841 -16.182 -25.277 1.00 91.06 455 LEU A O 1
ATOM 3576 N N . THR A 1 456 ? 8.813 -18.040 -24.581 1.00 88.50 456 THR A N 1
ATOM 3577 C CA . THR A 1 456 ? 9.991 -18.549 -23.856 1.00 88.50 456 THR A CA 1
ATOM 3578 C C . THR A 1 456 ? 11.152 -18.842 -24.804 1.00 88.50 456 THR A C 1
ATOM 3580 O O . THR A 1 456 ? 12.296 -18.507 -24.505 1.00 88.50 456 THR A O 1
ATOM 3583 N N . SER A 1 457 ? 10.857 -19.475 -25.941 1.00 89.44 457 SER A N 1
ATOM 3584 C CA . SER A 1 457 ? 11.854 -19.803 -26.964 1.00 89.44 457 SER A CA 1
ATOM 3585 C C . SER A 1 457 ? 12.352 -18.536 -27.656 1.00 89.44 457 SER A C 1
ATOM 3587 O O . SER A 1 457 ? 13.560 -18.360 -27.787 1.00 89.44 457 SER A O 1
ATOM 3589 N N . ASP A 1 458 ? 11.437 -17.624 -27.992 1.00 91.44 458 ASP A N 1
ATOM 3590 C CA . ASP A 1 458 ? 11.727 -16.337 -28.631 1.00 91.44 458 ASP A CA 1
ATOM 3591 C C . ASP A 1 458 ? 12.647 -15.476 -27.753 1.00 91.44 458 ASP A C 1
ATOM 3593 O O . ASP A 1 458 ? 13.635 -14.925 -28.230 1.00 91.44 458 ASP A O 1
ATOM 3597 N N . LEU A 1 459 ? 12.385 -15.422 -26.442 1.00 91.44 459 LEU A N 1
ATOM 3598 C CA . LEU A 1 459 ? 13.230 -14.716 -25.478 1.00 91.44 459 LEU A CA 1
ATOM 3599 C C . LEU A 1 459 ? 14.632 -15.332 -25.359 1.00 91.44 459 LEU A C 1
ATOM 3601 O O . LEU A 1 459 ? 15.608 -14.603 -25.210 1.00 91.44 459 LEU A O 1
ATOM 3605 N N . LEU A 1 460 ? 14.767 -16.659 -25.411 1.00 89.50 460 LEU A N 1
ATOM 3606 C CA . LEU A 1 460 ? 16.080 -17.311 -25.331 1.00 89.50 460 LEU A CA 1
ATOM 3607 C C . LEU A 1 460 ? 16.887 -17.157 -26.626 1.00 89.50 460 LEU A C 1
ATOM 3609 O O . LEU A 1 460 ? 18.104 -16.982 -26.564 1.00 89.50 460 LEU A O 1
ATOM 3613 N N . ALA A 1 461 ? 16.216 -17.210 -27.777 1.00 91.62 461 ALA A N 1
ATOM 3614 C CA . ALA A 1 461 ? 16.818 -17.027 -29.095 1.00 91.62 461 ALA A CA 1
ATOM 3615 C C . ALA A 1 461 ? 17.015 -15.547 -29.479 1.00 91.62 461 ALA A C 1
ATOM 3617 O O . ALA A 1 461 ? 17.726 -15.268 -30.441 1.00 91.62 461 ALA A O 1
ATOM 3618 N N . ASP A 1 462 ? 16.436 -14.616 -28.711 1.00 91.94 462 ASP A N 1
ATOM 3619 C CA . ASP A 1 462 ? 16.369 -13.180 -29.020 1.00 91.94 462 ASP A CA 1
ATOM 3620 C C . ASP A 1 462 ? 15.710 -12.890 -30.379 1.00 91.94 462 ASP A C 1
ATOM 3622 O O . ASP A 1 462 ? 16.139 -12.012 -31.130 1.00 91.94 462 ASP A O 1
ATOM 3626 N N . GLU A 1 463 ? 14.660 -13.653 -30.695 1.00 91.19 463 GLU A N 1
ATOM 3627 C CA . GLU A 1 463 ? 13.831 -13.458 -31.889 1.00 91.19 463 GLU A CA 1
ATOM 3628 C C . GLU A 1 463 ? 13.271 -12.027 -31.903 1.00 91.19 463 GLU A C 1
ATOM 3630 O O . GLU A 1 463 ? 12.796 -11.510 -30.887 1.00 91.19 463 GLU A O 1
ATOM 3635 N N . ASP A 1 464 ? 13.377 -11.357 -33.053 1.00 88.62 464 ASP A N 1
ATOM 3636 C CA . ASP A 1 464 ? 13.024 -9.942 -33.242 1.00 88.62 464 ASP A CA 1
ATOM 3637 C C . ASP A 1 464 ? 13.658 -8.960 -32.224 1.00 88.62 464 ASP A C 1
ATOM 3639 O O . ASP A 1 464 ? 13.177 -7.837 -32.062 1.00 88.62 464 ASP A O 1
ATOM 3643 N N . GLY A 1 465 ? 14.737 -9.354 -31.533 1.00 91.25 465 GLY A N 1
ATOM 3644 C CA . GLY A 1 465 ? 15.414 -8.533 -30.521 1.00 91.25 465 GLY A CA 1
ATOM 3645 C C . GLY A 1 465 ? 14.662 -8.405 -29.191 1.00 91.25 465 GLY A C 1
ATOM 3646 O O . GLY A 1 465 ? 14.991 -7.534 -28.384 1.00 91.25 465 GLY A O 1
ATOM 3647 N N . ILE A 1 466 ? 13.649 -9.241 -28.935 1.00 93.00 466 ILE A N 1
ATOM 3648 C CA . ILE A 1 466 ? 12.760 -9.107 -27.770 1.00 93.00 466 ILE A CA 1
ATOM 3649 C C . ILE A 1 466 ? 13.485 -9.177 -26.419 1.00 93.00 466 ILE A C 1
ATOM 3651 O O . ILE A 1 466 ? 13.105 -8.468 -25.483 1.00 93.00 466 ILE A O 1
ATOM 3655 N N . ARG A 1 467 ? 14.528 -10.007 -26.294 1.00 93.88 467 ARG A N 1
ATOM 3656 C CA . ARG A 1 467 ? 15.314 -10.109 -25.057 1.00 93.88 467 ARG A CA 1
ATOM 3657 C C . ARG A 1 467 ? 16.182 -8.874 -24.892 1.00 93.88 467 ARG A C 1
ATOM 3659 O O . ARG A 1 467 ? 16.244 -8.336 -23.787 1.00 93.88 467 ARG A O 1
ATOM 3666 N N . THR A 1 468 ? 16.828 -8.419 -25.962 1.00 92.50 468 THR A N 1
ATOM 3667 C CA . THR A 1 468 ? 17.628 -7.189 -25.933 1.00 92.50 468 THR A CA 1
ATOM 3668 C C . THR A 1 468 ? 16.766 -5.980 -25.551 1.00 92.50 468 THR A C 1
ATOM 3670 O O . THR A 1 468 ? 17.131 -5.250 -24.627 1.00 92.50 468 THR A O 1
ATOM 3673 N N . ASP A 1 469 ? 15.588 -5.829 -26.162 1.00 94.31 469 ASP A N 1
ATOM 3674 C CA . ASP A 1 469 ? 14.631 -4.764 -25.844 1.00 94.31 469 ASP A CA 1
ATOM 3675 C C . ASP A 1 469 ? 14.163 -4.831 -24.383 1.00 94.31 469 ASP A C 1
ATOM 3677 O O . ASP A 1 469 ? 14.118 -3.809 -23.700 1.00 94.31 469 ASP A O 1
ATOM 3681 N N . PHE A 1 470 ? 13.824 -6.027 -23.884 1.00 95.00 470 PHE A N 1
ATOM 3682 C CA . PHE A 1 470 ? 13.382 -6.212 -22.500 1.00 95.00 470 PHE A CA 1
ATOM 3683 C C . PHE A 1 470 ? 14.477 -5.826 -21.500 1.00 95.00 470 PHE A C 1
ATOM 3685 O O . PHE A 1 470 ? 14.219 -5.066 -20.567 1.00 95.00 470 PHE A O 1
ATOM 3692 N N . LEU A 1 471 ? 15.712 -6.292 -21.710 1.00 92.69 471 LEU A N 1
ATOM 3693 C CA . LEU A 1 471 ? 16.832 -5.944 -20.837 1.00 92.69 471 LEU A CA 1
ATOM 3694 C C . LEU A 1 471 ? 17.131 -4.435 -20.890 1.00 92.69 471 LEU A C 1
ATOM 3696 O O . LEU A 1 471 ? 17.357 -3.808 -19.855 1.00 92.69 471 LEU A O 1
ATOM 3700 N N . GLN A 1 472 ? 17.065 -3.813 -22.067 1.00 92.25 472 GLN A N 1
ATOM 3701 C CA . GLN A 1 472 ? 17.202 -2.361 -22.173 1.00 92.25 472 GLN A CA 1
ATOM 3702 C C . GLN A 1 472 ? 16.070 -1.628 -21.432 1.00 92.25 472 GLN A C 1
ATOM 3704 O O . GLN A 1 472 ? 16.333 -0.667 -20.708 1.00 92.25 472 GLN A O 1
ATOM 3709 N N . ALA A 1 473 ? 14.825 -2.103 -21.544 1.00 93.62 473 ALA A N 1
ATOM 3710 C CA . ALA A 1 473 ? 13.668 -1.540 -20.848 1.00 93.62 473 ALA A CA 1
ATOM 3711 C C . ALA A 1 473 ? 13.762 -1.686 -19.319 1.00 93.62 473 ALA A C 1
ATOM 3713 O O . ALA A 1 473 ? 13.272 -0.826 -18.588 1.00 93.62 473 ALA A O 1
ATOM 3714 N N . CYS A 1 474 ? 14.427 -2.736 -18.830 1.00 91.94 474 CYS A N 1
ATOM 3715 C CA . CYS A 1 474 ? 14.790 -2.919 -17.424 1.00 91.94 474 CYS A CA 1
ATOM 3716 C C . CYS A 1 474 ? 15.836 -1.901 -16.928 1.00 91.94 474 CYS A C 1
ATOM 3718 O O . CYS A 1 474 ? 15.998 -1.740 -15.721 1.00 91.94 474 CYS A O 1
ATOM 3720 N N . GLY A 1 475 ? 16.533 -1.206 -17.832 1.00 89.25 475 GLY A N 1
ATOM 3721 C CA . GLY A 1 475 ? 17.605 -0.260 -17.512 1.00 89.25 475 GLY A CA 1
ATOM 3722 C C . GLY A 1 475 ? 19.019 -0.833 -17.655 1.00 89.25 475 GLY A C 1
ATOM 3723 O O . GLY A 1 475 ? 19.990 -0.138 -17.336 1.00 89.25 475 GLY A O 1
ATOM 3724 N N . PHE A 1 476 ? 19.176 -2.067 -18.158 1.00 84.25 476 PHE A N 1
ATOM 3725 C CA . PHE A 1 476 ? 20.505 -2.610 -18.446 1.00 84.25 476 PHE A CA 1
ATOM 3726 C C . PHE A 1 476 ? 21.177 -1.794 -19.562 1.00 84.25 476 PHE A C 1
ATOM 3728 O O . PHE A 1 476 ? 20.584 -1.529 -20.606 1.00 84.25 476 PHE A O 1
ATOM 3735 N N . GLY A 1 477 ? 22.427 -1.383 -19.330 1.00 76.62 477 GLY A N 1
ATOM 3736 C CA . GLY A 1 477 ? 23.182 -0.482 -20.213 1.00 76.62 477 GLY A CA 1
ATOM 3737 C C . GLY A 1 477 ? 23.112 1.002 -19.829 1.00 76.62 477 GLY A C 1
ATOM 3738 O O . GLY A 1 477 ? 23.928 1.777 -20.316 1.00 76.62 477 GLY A O 1
ATOM 3739 N N . LEU A 1 478 ? 22.191 1.387 -18.938 1.00 80.25 478 LEU A N 1
ATOM 3740 C CA . LEU A 1 478 ? 22.147 2.721 -18.322 1.00 80.25 478 LEU A CA 1
ATOM 3741 C C . LEU A 1 478 ? 22.691 2.717 -16.886 1.00 80.25 478 LEU A C 1
ATOM 3743 O O . LEU A 1 478 ? 23.193 3.729 -16.404 1.00 80.25 478 LEU A O 1
ATOM 3747 N N . LEU A 1 479 ? 22.579 1.576 -16.204 1.00 80.69 479 LEU A N 1
ATOM 3748 C CA . LEU A 1 479 ? 23.097 1.358 -14.858 1.00 80.69 479 LEU A CA 1
ATOM 3749 C C . LEU A 1 479 ? 24.439 0.620 -14.921 1.00 80.69 479 LEU A C 1
ATOM 3751 O O . LEU A 1 479 ? 24.471 -0.610 -15.036 1.00 80.69 479 LEU A O 1
ATOM 3755 N N . ASP A 1 480 ? 25.547 1.349 -14.825 1.00 78.94 480 ASP A N 1
ATOM 3756 C CA . ASP A 1 480 ? 26.880 0.742 -14.786 1.00 78.94 480 ASP A CA 1
ATOM 3757 C C . ASP A 1 480 ? 26.999 -0.229 -13.601 1.00 78.94 480 ASP A C 1
ATOM 3759 O O . ASP A 1 480 ? 26.780 0.156 -12.453 1.00 78.94 480 ASP A O 1
ATOM 3763 N N . GLY A 1 481 ? 27.411 -1.474 -13.858 1.00 76.62 481 GLY A N 1
ATOM 3764 C CA . GLY A 1 481 ? 27.581 -2.526 -12.842 1.00 76.62 481 GLY A CA 1
ATOM 3765 C C . GLY A 1 481 ? 26.320 -3.345 -12.532 1.00 76.62 481 GLY A C 1
ATOM 3766 O O . GLY A 1 481 ? 26.411 -4.365 -11.859 1.00 76.62 481 GLY A O 1
ATOM 3767 N N . SER A 1 482 ? 25.148 -2.971 -13.064 1.00 80.75 482 SER A N 1
ATOM 3768 C CA . SER A 1 482 ? 23.893 -3.721 -12.851 1.00 80.75 482 SER A CA 1
ATOM 3769 C C . SER A 1 482 ? 23.951 -5.170 -13.350 1.00 80.75 482 SER A C 1
ATOM 3771 O O . SER A 1 482 ? 23.449 -6.074 -12.686 1.00 80.75 482 SER A O 1
ATOM 3773 N N . ILE A 1 483 ? 24.586 -5.407 -14.504 1.00 82.19 483 ILE A N 1
ATOM 3774 C CA . ILE A 1 483 ? 24.757 -6.753 -15.076 1.00 82.19 483 ILE A CA 1
ATOM 3775 C C . ILE A 1 483 ? 25.645 -7.615 -14.181 1.00 82.19 483 ILE A C 1
ATOM 3777 O O . ILE A 1 483 ? 25.371 -8.802 -14.030 1.00 82.19 483 ILE A O 1
ATOM 3781 N N . ASP A 1 484 ? 26.691 -7.034 -13.594 1.00 79.44 484 ASP A N 1
ATOM 3782 C CA . ASP A 1 484 ? 27.640 -7.773 -12.765 1.00 79.44 484 ASP A CA 1
ATOM 3783 C C . ASP A 1 484 ? 26.969 -8.230 -11.468 1.00 79.44 484 ASP A C 1
ATOM 3785 O O . ASP A 1 484 ? 27.041 -9.410 -11.141 1.00 79.44 484 ASP A O 1
ATOM 3789 N N . ILE A 1 485 ? 26.212 -7.345 -10.806 1.00 79.38 485 ILE A N 1
ATOM 3790 C CA . ILE A 1 485 ? 25.407 -7.697 -9.621 1.00 79.38 485 ILE A CA 1
ATOM 3791 C C . ILE A 1 485 ? 24.409 -8.804 -9.952 1.00 79.38 485 ILE A C 1
ATOM 3793 O O . ILE A 1 485 ? 24.294 -9.786 -9.224 1.00 79.38 485 ILE A O 1
ATOM 3797 N N . VAL A 1 486 ? 23.699 -8.673 -11.074 1.00 81.94 486 VAL A N 1
ATOM 3798 C CA . VAL A 1 486 ? 22.741 -9.697 -11.494 1.00 81.94 486 VAL A CA 1
ATOM 3799 C C . VAL A 1 486 ? 23.451 -11.024 -11.737 1.00 81.94 486 VAL A C 1
ATOM 3801 O O . VAL A 1 486 ? 22.981 -12.037 -11.240 1.00 81.94 486 VAL A O 1
ATOM 3804 N N . ARG A 1 487 ? 24.609 -11.034 -12.409 1.00 82.00 487 ARG A N 1
ATOM 3805 C CA . ARG A 1 487 ? 25.411 -12.248 -12.634 1.00 82.00 487 ARG A CA 1
ATOM 3806 C C . ARG A 1 487 ? 25.921 -12.891 -11.350 1.00 82.00 487 ARG A C 1
ATOM 3808 O O . ARG A 1 487 ? 25.931 -14.115 -11.287 1.00 82.00 487 ARG A O 1
ATOM 3815 N N . MET A 1 488 ? 26.290 -12.106 -10.339 1.00 76.88 488 MET A N 1
ATOM 3816 C CA . MET A 1 488 ? 26.666 -12.629 -9.016 1.00 76.88 488 MET A CA 1
ATOM 3817 C C . MET A 1 488 ? 25.509 -13.381 -8.346 1.00 76.88 488 MET A C 1
ATOM 3819 O O . MET A 1 488 ? 25.743 -14.316 -7.589 1.00 76.88 488 MET A O 1
ATOM 3823 N N . LEU A 1 489 ? 24.270 -13.010 -8.673 1.00 77.31 489 LEU A N 1
ATOM 3824 C CA . LEU A 1 489 ? 23.045 -13.634 -8.177 1.00 77.31 489 LEU A CA 1
ATOM 3825 C C . LEU A 1 489 ? 22.474 -14.711 -9.131 1.00 77.31 489 LEU A C 1
ATOM 3827 O O . LEU A 1 489 ? 21.393 -15.244 -8.876 1.00 77.31 489 LEU A O 1
ATOM 3831 N N . ILE A 1 490 ? 23.168 -15.059 -10.231 1.00 74.06 490 ILE A N 1
ATOM 3832 C CA . ILE A 1 490 ? 22.778 -16.151 -11.145 1.00 74.06 490 ILE A CA 1
ATOM 3833 C C . ILE A 1 490 ? 23.401 -17.470 -10.660 1.00 74.06 490 ILE A C 1
ATOM 3835 O O . ILE A 1 490 ? 24.559 -17.776 -10.934 1.00 74.06 490 ILE A O 1
ATOM 3839 N N . GLY A 1 491 ? 22.602 -18.289 -9.977 1.00 58.91 491 GLY A N 1
ATOM 3840 C CA . GLY A 1 491 ? 22.997 -19.609 -9.475 1.00 58.91 491 GLY A CA 1
ATOM 3841 C C . GLY A 1 491 ? 22.157 -19.988 -8.257 1.00 58.91 491 GLY A C 1
ATOM 3842 O O . GLY A 1 491 ? 21.814 -19.124 -7.463 1.00 58.91 491 GLY A O 1
ATOM 3843 N N . THR A 1 492 ? 21.764 -21.259 -8.159 1.00 43.84 492 THR A N 1
ATOM 3844 C CA . THR A 1 492 ? 20.895 -21.855 -7.120 1.00 43.84 492 THR A CA 1
ATOM 3845 C C . THR A 1 492 ? 21.002 -21.196 -5.737 1.00 43.84 492 THR A C 1
ATOM 3847 O O . THR A 1 492 ? 22.076 -21.201 -5.151 1.00 43.84 492 THR A O 1
ATOM 3850 N N . GLU A 1 493 ? 19.873 -20.703 -5.216 1.00 51.06 493 GLU A N 1
ATOM 3851 C CA . GLU A 1 493 ? 19.669 -20.295 -3.809 1.00 51.06 493 GLU A CA 1
ATOM 3852 C C . GLU A 1 493 ? 20.489 -19.101 -3.280 1.00 51.06 493 GLU A C 1
ATOM 3854 O O . GLU A 1 493 ? 20.501 -18.875 -2.075 1.00 51.06 493 GLU A O 1
ATOM 3859 N N . ALA A 1 494 ? 21.116 -18.285 -4.134 1.00 61.53 494 ALA A N 1
ATOM 3860 C CA . ALA A 1 494 ? 21.795 -17.055 -3.706 1.00 61.53 494 ALA A CA 1
ATOM 3861 C C . ALA A 1 494 ? 20.793 -15.930 -3.362 1.00 61.53 494 ALA A C 1
ATOM 3863 O O . ALA A 1 494 ? 20.698 -14.924 -4.063 1.00 61.53 494 ALA A O 1
ATOM 3864 N N . ALA A 1 495 ? 20.002 -16.125 -2.310 1.00 74.06 495 ALA A N 1
ATOM 3865 C CA . ALA A 1 495 ? 19.389 -15.024 -1.589 1.00 74.06 495 ALA A CA 1
ATOM 3866 C C . ALA A 1 495 ? 20.420 -14.545 -0.561 1.00 74.06 495 ALA A C 1
ATOM 3868 O O . ALA A 1 495 ? 20.965 -15.348 0.192 1.00 74.06 495 ALA A O 1
ATOM 3869 N N . LEU A 1 496 ? 20.754 -13.260 -0.597 1.00 81.19 496 LEU A N 1
ATOM 3870 C CA . LEU A 1 496 ? 21.720 -12.658 0.319 1.00 81.19 496 LEU A CA 1
ATOM 3871 C C . LEU A 1 496 ? 21.026 -11.565 1.108 1.00 81.19 496 LEU A C 1
ATOM 3873 O O . LEU A 1 496 ? 20.217 -10.820 0.551 1.00 81.19 496 LEU A O 1
ATOM 3877 N N . SER A 1 497 ? 21.362 -11.412 2.384 1.00 83.94 497 SER A N 1
ATOM 3878 C CA . SER A 1 497 ? 20.946 -10.207 3.098 1.00 83.94 497 SER A CA 1
ATOM 3879 C C . SER A 1 497 ? 21.488 -8.961 2.383 1.00 83.94 497 SER A C 1
ATOM 3881 O O . SER A 1 497 ? 22.498 -9.011 1.673 1.00 83.94 497 SER A O 1
ATOM 3883 N N . GLY A 1 498 ? 20.813 -7.821 2.554 1.00 80.31 498 GLY A N 1
ATOM 3884 C CA . GLY A 1 498 ? 21.231 -6.576 1.906 1.00 80.31 498 GLY A CA 1
ATOM 3885 C C . GLY A 1 498 ? 22.698 -6.225 2.179 1.00 80.31 498 GLY A C 1
ATOM 3886 O O . GLY A 1 498 ? 23.415 -5.862 1.250 1.00 80.31 498 GLY A O 1
ATOM 3887 N N . ASP A 1 499 ? 23.160 -6.395 3.422 1.00 83.81 499 ASP A N 1
ATOM 3888 C CA . ASP A 1 499 ? 24.546 -6.114 3.808 1.00 83.81 499 ASP A CA 1
ATOM 3889 C C . ASP A 1 499 ? 25.546 -7.103 3.179 1.00 83.81 499 ASP A C 1
ATOM 3891 O O . ASP A 1 499 ? 26.559 -6.660 2.640 1.00 83.81 499 ASP A O 1
ATOM 3895 N N . GLU A 1 500 ? 25.246 -8.407 3.141 1.00 85.50 500 GLU A N 1
ATOM 3896 C CA . GLU A 1 500 ? 26.104 -9.405 2.472 1.00 85.50 500 GLU A CA 1
ATOM 3897 C C . GLU A 1 500 ? 26.228 -9.139 0.969 1.00 85.50 500 GLU A C 1
ATOM 3899 O O . GLU A 1 500 ? 27.313 -9.250 0.396 1.00 85.50 500 GLU A O 1
ATOM 3904 N N . LEU A 1 501 ? 25.124 -8.754 0.320 1.00 84.50 501 LEU A N 1
ATOM 3905 C CA . LEU A 1 501 ? 25.144 -8.384 -1.090 1.00 84.50 501 LEU A CA 1
ATOM 3906 C C . LEU A 1 501 ? 26.014 -7.143 -1.314 1.00 84.50 501 LEU A C 1
ATOM 3908 O O . LEU A 1 501 ? 26.797 -7.111 -2.258 1.00 84.50 501 LEU A O 1
ATOM 3912 N N . ILE A 1 502 ? 25.913 -6.129 -0.451 1.00 85.94 502 ILE A N 1
ATOM 3913 C CA . ILE A 1 502 ? 26.743 -4.922 -0.548 1.00 85.94 502 ILE A CA 1
ATOM 3914 C C . ILE A 1 502 ? 28.227 -5.269 -0.402 1.00 85.94 502 ILE A C 1
ATOM 3916 O O . ILE A 1 502 ? 29.021 -4.814 -1.225 1.00 85.94 502 ILE A O 1
ATOM 3920 N N . GLU A 1 503 ? 28.593 -6.085 0.590 1.00 85.38 503 GLU A N 1
ATOM 3921 C CA . GLU A 1 503 ? 29.977 -6.530 0.803 1.00 85.38 503 GLU A CA 1
ATOM 3922 C C . GLU A 1 503 ? 30.516 -7.297 -0.412 1.00 85.38 503 GLU A C 1
ATOM 3924 O O . GLU A 1 503 ? 31.627 -7.037 -0.879 1.00 85.38 503 GLU A O 1
ATOM 3929 N N . LEU A 1 504 ? 29.712 -8.200 -0.981 1.00 83.94 504 LEU A N 1
ATOM 3930 C CA . LEU A 1 504 ? 30.082 -8.953 -2.178 1.00 83.94 504 LEU A CA 1
ATOM 3931 C C . LEU A 1 504 ? 30.297 -8.030 -3.388 1.00 83.94 504 LEU A C 1
ATOM 3933 O O . LEU A 1 504 ? 31.289 -8.155 -4.108 1.00 83.94 504 LEU A O 1
ATOM 3937 N N . VAL A 1 505 ? 29.388 -7.076 -3.599 1.00 82.31 505 VAL A N 1
ATOM 3938 C CA . VAL A 1 505 ? 29.474 -6.119 -4.709 1.00 82.31 505 VAL A CA 1
ATOM 3939 C C . VAL A 1 505 ? 30.666 -5.180 -4.534 1.00 82.31 505 VAL A C 1
ATOM 3941 O O . VAL A 1 505 ? 31.339 -4.871 -5.518 1.00 82.31 505 VAL A O 1
ATOM 3944 N N . GLU A 1 506 ? 30.970 -4.749 -3.311 1.00 84.31 506 GLU A N 1
ATOM 3945 C CA . GLU A 1 506 ? 32.155 -3.944 -2.993 1.00 84.31 506 GLU A CA 1
ATOM 3946 C C . GLU A 1 506 ? 33.452 -4.687 -3.349 1.00 84.31 506 GLU A C 1
ATOM 3948 O O . GLU A 1 506 ? 34.313 -4.133 -4.041 1.00 84.31 506 GLU A O 1
ATOM 3953 N N . LEU A 1 507 ? 33.561 -5.963 -2.960 1.00 82.25 507 LEU A N 1
ATOM 3954 C CA . LEU A 1 507 ? 34.730 -6.803 -3.241 1.00 82.25 507 LEU A CA 1
ATOM 3955 C C . LEU A 1 507 ? 34.976 -6.997 -4.744 1.00 82.25 507 LEU A C 1
ATOM 3957 O O . LEU A 1 507 ? 36.119 -6.900 -5.202 1.00 82.25 507 LEU A O 1
ATOM 3961 N N . GLU A 1 508 ? 33.917 -7.245 -5.514 1.00 77.50 508 GLU A N 1
ATOM 3962 C CA . GLU A 1 508 ? 34.016 -7.550 -6.945 1.00 77.50 508 GLU A CA 1
ATOM 3963 C C . GLU A 1 508 ? 34.135 -6.296 -7.823 1.00 77.50 508 GLU A C 1
ATOM 3965 O O . GLU A 1 508 ? 34.941 -6.248 -8.756 1.00 77.50 508 GLU A O 1
ATOM 3970 N N . THR A 1 509 ? 33.362 -5.244 -7.530 1.00 76.31 509 THR A N 1
ATOM 3971 C CA . THR A 1 509 ? 33.321 -4.034 -8.372 1.00 76.31 509 THR A CA 1
ATOM 3972 C C . THR A 1 509 ? 34.368 -2.987 -7.995 1.00 76.31 509 THR A C 1
ATOM 3974 O O . THR A 1 509 ? 34.616 -2.074 -8.786 1.00 76.31 509 THR A O 1
ATOM 3977 N N . ARG A 1 510 ? 35.008 -3.116 -6.818 1.00 78.50 510 ARG A N 1
ATOM 3978 C CA . ARG A 1 510 ? 35.949 -2.133 -6.239 1.00 78.50 510 ARG A CA 1
ATOM 3979 C C . ARG A 1 510 ? 35.371 -0.715 -6.150 1.00 78.50 510 ARG A C 1
ATOM 3981 O O . ARG A 1 510 ? 36.107 0.263 -6.293 1.00 78.50 510 ARG A O 1
ATOM 3988 N N . ARG A 1 511 ? 34.055 -0.608 -5.972 1.00 82.00 511 ARG A N 1
ATOM 3989 C CA . ARG A 1 511 ? 33.342 0.652 -5.735 1.00 82.00 511 ARG A CA 1
ATOM 3990 C C . ARG A 1 511 ? 33.238 0.925 -4.244 1.00 82.00 511 ARG A C 1
ATOM 3992 O O . ARG A 1 511 ? 33.338 0.007 -3.438 1.00 82.00 511 ARG A O 1
ATOM 3999 N N . ASP A 1 512 ? 33.001 2.181 -3.890 1.00 86.31 512 ASP A N 1
ATOM 4000 C CA . ASP A 1 512 ? 32.746 2.541 -2.500 1.00 86.31 512 ASP A CA 1
ATOM 4001 C C . ASP A 1 512 ? 31.440 1.899 -1.999 1.00 86.31 512 ASP A C 1
ATOM 4003 O O . ASP A 1 512 ? 30.435 1.861 -2.716 1.00 86.31 512 ASP A O 1
ATOM 4007 N N . ALA A 1 513 ? 31.407 1.497 -0.725 1.00 85.62 513 ALA A N 1
ATOM 4008 C CA . ALA A 1 513 ? 30.240 0.870 -0.096 1.00 85.62 513 ALA A CA 1
ATOM 4009 C C . ALA A 1 513 ? 28.930 1.672 -0.260 1.00 85.62 513 ALA A C 1
ATOM 4011 O O . ALA A 1 513 ? 27.852 1.096 -0.420 1.00 85.62 513 ALA A O 1
ATOM 4012 N N . TRP A 1 514 ? 28.998 3.010 -0.238 1.00 87.19 514 TRP A N 1
ATOM 4013 C CA . TRP A 1 514 ? 27.827 3.878 -0.417 1.00 87.19 514 TRP A CA 1
ATOM 4014 C C . TRP A 1 514 ? 27.284 3.838 -1.858 1.00 87.19 514 TRP A C 1
ATOM 4016 O O . TRP A 1 514 ? 26.073 3.938 -2.059 1.00 87.19 514 TRP A O 1
ATOM 4026 N N . GLU A 1 515 ? 28.149 3.646 -2.859 1.00 89.44 515 GLU A N 1
ATOM 4027 C CA . GLU A 1 515 ? 27.748 3.516 -4.262 1.00 89.44 515 GLU A CA 1
ATOM 4028 C C . GLU A 1 515 ? 27.118 2.142 -4.522 1.00 89.44 515 GLU A C 1
ATOM 4030 O O . GLU A 1 515 ? 26.104 2.047 -5.218 1.00 89.44 515 GLU A O 1
ATOM 4035 N N . CYS A 1 516 ? 27.663 1.088 -3.907 1.00 88.38 516 CYS A N 1
ATOM 4036 C CA . CYS A 1 516 ? 27.067 -0.248 -3.921 1.00 88.38 516 CYS A CA 1
ATOM 4037 C C . CYS A 1 516 ? 25.665 -0.237 -3.290 1.00 88.38 516 CYS A C 1
ATOM 4039 O O . CYS A 1 516 ? 24.721 -0.742 -3.896 1.00 88.38 516 CYS A O 1
ATOM 4041 N N . ARG A 1 517 ? 25.504 0.414 -2.126 1.00 90.06 517 ARG A N 1
ATOM 4042 C CA . ARG A 1 517 ? 24.201 0.621 -1.461 1.00 90.06 517 ARG A CA 1
ATOM 4043 C C . ARG A 1 517 ? 23.195 1.321 -2.373 1.00 90.06 517 ARG A C 1
ATOM 4045 O O . ARG A 1 517 ? 22.073 0.841 -2.518 1.00 90.06 517 ARG A O 1
ATOM 4052 N N . ALA A 1 518 ? 23.609 2.411 -3.023 1.00 90.69 518 ALA A N 1
ATOM 4053 C CA . ALA A 1 518 ? 22.762 3.147 -3.960 1.00 90.69 518 ALA A CA 1
ATOM 4054 C C . ALA A 1 518 ? 22.289 2.267 -5.124 1.00 90.69 518 ALA A C 1
ATOM 4056 O O . ALA A 1 518 ? 21.118 2.304 -5.498 1.00 90.69 518 ALA A O 1
ATOM 4057 N N . LEU A 1 519 ? 23.188 1.456 -5.684 1.00 89.94 519 LEU A N 1
ATOM 4058 C CA . LEU A 1 519 ? 22.857 0.573 -6.793 1.00 89.94 519 LEU A CA 1
ATOM 4059 C C . LEU A 1 519 ? 21.902 -0.552 -6.365 1.00 89.94 519 LEU A C 1
ATOM 4061 O O . LEU A 1 519 ? 20.916 -0.788 -7.058 1.00 89.94 519 LEU A O 1
ATOM 4065 N N . VAL A 1 520 ? 22.137 -1.200 -5.220 1.00 89.00 520 VAL A N 1
ATOM 4066 C CA . VAL A 1 520 ? 21.255 -2.259 -4.694 1.00 89.00 520 VAL A CA 1
ATOM 4067 C C . VAL A 1 520 ? 19.841 -1.728 -4.409 1.00 89.00 520 VAL A C 1
ATOM 4069 O O . VAL A 1 520 ? 18.874 -2.357 -4.843 1.00 89.00 520 VAL A O 1
ATOM 4072 N N . ASP A 1 521 ? 19.702 -0.552 -3.779 1.00 89.31 521 ASP A N 1
ATOM 4073 C CA . ASP A 1 521 ? 18.393 0.086 -3.521 1.00 89.31 521 ASP A CA 1
ATOM 4074 C C . ASP A 1 521 ? 17.606 0.317 -4.821 1.00 89.31 521 ASP A C 1
ATOM 4076 O O . ASP A 1 521 ? 16.424 -0.013 -4.926 1.00 89.31 521 ASP A O 1
ATOM 4080 N N . VAL A 1 522 ? 18.274 0.819 -5.863 1.00 91.25 522 VAL A N 1
ATOM 4081 C CA . VAL A 1 522 ? 17.641 1.078 -7.165 1.00 91.25 522 VAL A CA 1
ATOM 4082 C C . VAL A 1 522 ? 17.241 -0.214 -7.862 1.00 91.25 522 VAL A C 1
ATOM 4084 O O . VAL A 1 522 ? 16.144 -0.294 -8.417 1.00 91.25 522 VAL A O 1
ATOM 4087 N N . LEU A 1 523 ? 18.095 -1.240 -7.845 1.00 90.50 523 LEU A N 1
ATOM 4088 C CA . LEU A 1 523 ? 17.761 -2.531 -8.447 1.00 90.50 523 LEU A CA 1
ATOM 4089 C C . LEU A 1 523 ? 16.555 -3.177 -7.745 1.00 90.50 523 LEU A C 1
ATOM 4091 O O . LEU A 1 523 ? 15.711 -3.769 -8.417 1.00 90.50 523 LEU A O 1
ATOM 4095 N N . HIS A 1 524 ? 16.419 -3.001 -6.428 1.00 88.12 524 HIS A N 1
ATOM 4096 C CA . HIS A 1 524 ? 15.229 -3.424 -5.690 1.00 88.12 524 HIS A CA 1
ATOM 4097 C C . HIS A 1 524 ? 13.989 -2.597 -6.074 1.00 88.12 524 HIS A C 1
ATOM 4099 O O . HIS A 1 524 ? 12.985 -3.154 -6.517 1.00 88.12 524 HIS A O 1
ATOM 4105 N N . LYS A 1 525 ? 14.069 -1.260 -6.026 1.00 86.50 525 LYS A N 1
ATOM 4106 C CA . LYS A 1 525 ? 12.951 -0.351 -6.364 1.00 86.50 525 LYS A CA 1
ATOM 4107 C C . LYS A 1 525 ? 12.480 -0.443 -7.816 1.00 86.50 525 LYS A C 1
ATOM 4109 O O . LYS A 1 525 ? 11.342 -0.091 -8.114 1.00 86.50 525 LYS A O 1
ATOM 4114 N N . THR A 1 526 ? 13.337 -0.896 -8.729 1.00 86.94 526 THR A N 1
ATOM 4115 C CA . THR A 1 526 ? 12.989 -1.115 -10.144 1.00 86.94 526 THR A CA 1
ATOM 4116 C C . THR A 1 526 ? 12.545 -2.550 -10.454 1.00 86.94 526 THR A C 1
ATOM 4118 O O . THR A 1 526 ? 12.199 -2.845 -11.600 1.00 86.94 526 THR A O 1
ATOM 4121 N N . GLY A 1 527 ? 12.500 -3.424 -9.440 1.00 84.00 527 GLY A N 1
ATOM 4122 C CA . GLY A 1 527 ? 11.986 -4.792 -9.526 1.00 84.00 527 GLY A CA 1
ATOM 4123 C C . GLY A 1 527 ? 12.970 -5.828 -10.074 1.00 84.00 527 GLY A C 1
ATOM 4124 O O . GLY A 1 527 ? 12.558 -6.955 -10.345 1.00 84.00 527 GLY A O 1
ATOM 4125 N N . LEU A 1 528 ? 14.245 -5.467 -10.261 1.00 88.38 528 LEU A N 1
ATOM 4126 C CA . LEU A 1 528 ? 15.301 -6.381 -10.721 1.00 88.38 528 LEU A CA 1
ATOM 4127 C C . LEU A 1 528 ? 15.797 -7.306 -9.609 1.00 88.38 528 LEU A C 1
ATOM 4129 O O . LEU A 1 528 ? 16.147 -8.459 -9.875 1.00 88.38 528 LEU A O 1
ATOM 4133 N N . LEU A 1 529 ? 15.801 -6.800 -8.377 1.00 87.00 529 LEU A N 1
ATOM 4134 C CA . LEU A 1 529 ? 15.943 -7.602 -7.170 1.00 87.00 529 LEU A CA 1
ATOM 4135 C C . LEU A 1 529 ? 14.572 -7.782 -6.528 1.00 87.00 529 LEU A C 1
ATOM 4137 O O . LEU A 1 529 ? 13.728 -6.889 -6.573 1.00 87.00 529 LEU A O 1
ATOM 4141 N N . THR A 1 530 ? 14.355 -8.956 -5.953 1.00 81.94 530 THR A N 1
ATOM 4142 C CA . THR A 1 530 ? 13.173 -9.294 -5.164 1.00 81.94 530 THR A CA 1
ATOM 4143 C C . THR A 1 530 ? 13.628 -9.724 -3.779 1.00 81.94 530 THR A C 1
ATOM 4145 O O . THR A 1 530 ? 14.682 -10.336 -3.639 1.00 81.94 530 THR A O 1
ATOM 4148 N N . GLU A 1 531 ? 12.835 -9.396 -2.771 1.00 79.94 531 GLU A N 1
ATOM 4149 C CA . GLU A 1 531 ? 13.074 -9.769 -1.381 1.00 79.94 531 GLU A CA 1
ATOM 4150 C C . GLU A 1 531 ? 12.249 -11.018 -1.036 1.00 79.94 531 GLU A C 1
ATOM 4152 O O . GLU A 1 531 ? 11.078 -11.119 -1.413 1.00 79.94 531 GLU A O 1
ATOM 4157 N N . ASN A 1 532 ? 12.859 -12.002 -0.374 1.00 74.06 532 ASN A N 1
ATOM 4158 C CA . ASN A 1 532 ? 12.157 -13.190 0.115 1.00 74.06 532 ASN A CA 1
ATOM 4159 C C . ASN A 1 532 ? 11.560 -12.957 1.519 1.00 74.06 532 ASN A C 1
ATOM 4161 O O . ASN A 1 532 ? 11.674 -11.883 2.107 1.00 74.06 532 ASN A O 1
ATOM 4165 N N . ALA A 1 533 ? 10.919 -13.982 2.090 1.00 59.66 533 ALA A N 1
ATOM 4166 C CA . ALA A 1 533 ? 10.288 -13.878 3.408 1.00 59.66 533 ALA A CA 1
ATOM 4167 C C . ALA A 1 533 ? 11.283 -13.580 4.550 1.00 59.66 533 ALA A C 1
ATOM 4169 O O . ALA A 1 533 ? 10.877 -13.046 5.584 1.00 59.66 533 ALA A O 1
ATOM 4170 N N . GLN A 1 534 ? 12.560 -13.918 4.357 1.00 68.81 534 GLN A N 1
ATOM 4171 C CA . GLN A 1 534 ? 13.666 -13.734 5.293 1.00 68.81 534 GLN A CA 1
ATOM 4172 C C . GLN A 1 534 ? 14.337 -12.354 5.169 1.00 68.81 534 GLN A C 1
ATOM 4174 O O . GLN A 1 534 ? 15.217 -12.040 5.967 1.00 68.81 534 GLN A O 1
ATOM 4179 N N . GLY A 1 535 ? 13.910 -11.517 4.218 1.00 70.69 535 GLY A N 1
ATOM 4180 C CA . GLY A 1 535 ? 14.519 -10.210 3.955 1.00 70.69 535 GLY A CA 1
ATOM 4181 C C . GLY A 1 535 ? 15.782 -10.273 3.092 1.00 70.69 535 GLY A C 1
ATOM 4182 O O . GLY A 1 535 ? 16.549 -9.313 3.018 1.00 70.69 535 GLY A O 1
ATOM 4183 N N . GLU A 1 536 ? 16.031 -11.416 2.458 1.00 82.00 536 GLU A N 1
ATOM 4184 C CA . GLU A 1 536 ? 17.175 -11.627 1.582 1.00 82.00 536 GLU A CA 1
ATOM 4185 C C . GLU A 1 536 ? 16.800 -11.255 0.144 1.00 82.00 536 GLU A C 1
ATOM 4187 O O . GLU A 1 536 ? 15.722 -11.590 -0.359 1.00 82.00 536 GLU A O 1
ATOM 4192 N N . LEU A 1 537 ? 17.713 -10.568 -0.533 1.00 83.38 537 LEU A N 1
ATOM 4193 C CA . LEU A 1 537 ? 17.575 -10.126 -1.909 1.00 83.38 537 LEU A CA 1
ATOM 4194 C C . LEU A 1 537 ? 18.093 -11.197 -2.868 1.00 83.38 537 LEU A C 1
ATOM 4196 O O . LEU A 1 537 ? 19.199 -11.714 -2.718 1.00 83.38 537 LEU A O 1
ATOM 4200 N N . PHE A 1 538 ? 17.309 -11.476 -3.903 1.00 84.88 538 PHE A N 1
ATOM 4201 C CA . PHE A 1 538 ? 17.679 -12.346 -5.015 1.00 84.88 538 PHE A CA 1
ATOM 4202 C C . PHE A 1 538 ? 17.271 -11.711 -6.349 1.00 84.88 538 PHE A C 1
ATOM 4204 O O . PHE A 1 538 ? 16.397 -10.844 -6.409 1.00 84.88 538 PHE A O 1
ATOM 4211 N N . CYS A 1 539 ? 17.909 -12.121 -7.446 1.00 86.94 539 CYS A N 1
ATOM 4212 C CA . CYS A 1 539 ? 17.560 -11.608 -8.770 1.00 86.94 539 CYS A CA 1
ATOM 4213 C C . CYS A 1 539 ? 16.240 -12.208 -9.276 1.00 86.94 539 CYS A C 1
ATOM 4215 O O . CYS A 1 539 ? 15.987 -13.403 -9.110 1.00 86.94 539 CYS A O 1
ATOM 4217 N N . ASP A 1 540 ? 15.415 -11.394 -9.943 1.00 88.56 540 ASP A N 1
ATOM 4218 C CA . ASP A 1 540 ? 14.221 -11.891 -10.625 1.00 88.56 540 ASP A CA 1
ATOM 4219 C C . ASP A 1 540 ? 14.549 -13.060 -11.572 1.00 88.56 540 ASP A C 1
ATOM 4221 O O . ASP A 1 540 ? 15.463 -12.988 -12.393 1.00 88.56 540 ASP A O 1
ATOM 4225 N N . LEU A 1 541 ? 13.769 -14.140 -11.489 1.00 84.69 541 LEU A N 1
ATOM 4226 C CA . LEU A 1 541 ? 14.073 -15.401 -12.171 1.00 84.69 541 LEU A CA 1
ATOM 4227 C C . LEU A 1 541 ? 14.067 -15.284 -13.701 1.00 84.69 541 LEU A C 1
ATOM 4229 O O . LEU A 1 541 ? 14.820 -15.996 -14.371 1.00 84.69 541 LEU A O 1
ATOM 4233 N N . VAL A 1 542 ? 13.222 -14.414 -14.268 1.00 89.19 542 VAL A N 1
ATOM 4234 C CA . VAL A 1 542 ? 13.184 -14.194 -15.720 1.00 89.19 542 VAL A CA 1
ATOM 4235 C C . VAL A 1 542 ? 14.405 -13.393 -16.144 1.00 89.19 542 VAL A C 1
ATOM 4237 O O . VAL A 1 542 ? 15.108 -13.801 -17.066 1.00 89.19 542 VAL A O 1
ATOM 4240 N N . VAL A 1 543 ? 14.716 -12.311 -15.431 1.00 89.56 543 VAL A N 1
ATOM 4241 C CA . VAL A 1 543 ? 15.919 -11.507 -15.685 1.00 89.56 543 VAL A CA 1
ATOM 4242 C C . VAL A 1 543 ? 17.187 -12.359 -15.571 1.00 89.56 543 VAL A C 1
ATOM 4244 O O . VAL A 1 543 ? 17.988 -12.380 -16.505 1.00 89.56 543 VAL A O 1
ATOM 4247 N N . ALA A 1 544 ? 17.334 -13.128 -14.490 1.00 87.50 544 ALA A N 1
ATOM 4248 C CA . ALA A 1 544 ? 18.461 -14.029 -14.265 1.00 87.50 544 ALA A CA 1
ATOM 4249 C C . ALA A 1 544 ? 18.633 -15.031 -15.420 1.00 87.50 544 ALA A C 1
ATOM 4251 O O . ALA A 1 544 ? 19.733 -15.204 -15.949 1.00 87.50 544 ALA A O 1
ATOM 4252 N N . ARG A 1 545 ? 17.532 -15.649 -15.876 1.00 87.81 545 ARG A N 1
ATOM 4253 C CA . ARG A 1 545 ? 17.539 -16.584 -17.012 1.00 87.81 545 ARG A CA 1
ATOM 4254 C C . ARG A 1 545 ? 18.015 -15.914 -18.302 1.00 87.81 545 ARG A C 1
ATOM 4256 O O . ARG A 1 545 ? 18.805 -16.504 -19.036 1.00 87.81 545 ARG A O 1
ATOM 4263 N N . LEU A 1 546 ? 17.545 -14.701 -18.583 1.00 88.50 546 LEU A N 1
ATOM 4264 C CA . LEU A 1 546 ? 17.850 -13.991 -19.827 1.00 88.50 546 LEU A CA 1
ATOM 4265 C C . LEU A 1 546 ? 19.257 -13.398 -19.851 1.00 88.50 546 LEU A C 1
ATOM 4267 O O . LEU A 1 546 ? 19.894 -13.408 -20.903 1.00 88.50 546 LEU A O 1
ATOM 4271 N N . VAL A 1 547 ? 19.766 -12.936 -18.709 1.00 86.56 547 VAL A N 1
ATOM 4272 C CA . VAL A 1 547 ? 21.153 -12.467 -18.587 1.00 86.56 547 VAL A CA 1
ATOM 4273 C C . VAL A 1 547 ? 22.142 -13.630 -18.711 1.00 86.56 547 VAL A C 1
ATOM 4275 O O . VAL A 1 547 ? 23.210 -13.442 -19.290 1.00 86.56 547 VAL A O 1
ATOM 4278 N N . ASN A 1 548 ? 21.789 -14.831 -18.236 1.00 81.81 548 ASN A N 1
ATOM 4279 C CA . ASN A 1 548 ? 22.625 -16.030 -18.387 1.00 81.81 548 ASN A CA 1
ATOM 4280 C C . ASN A 1 548 ? 22.639 -16.585 -19.823 1.00 81.81 548 ASN A C 1
ATOM 4282 O O . ASN A 1 548 ? 23.590 -17.236 -20.238 1.00 81.81 548 ASN A O 1
ATOM 4286 N N . ALA A 1 549 ? 21.578 -16.338 -20.593 1.00 75.62 549 ALA A N 1
ATOM 4287 C CA . ALA A 1 549 ? 21.478 -16.764 -21.989 1.00 75.62 549 ALA A CA 1
ATOM 4288 C C . ALA A 1 549 ? 22.273 -15.871 -22.968 1.00 75.62 549 ALA A C 1
ATOM 4290 O O . ALA A 1 549 ? 22.209 -16.104 -24.180 1.00 75.62 549 ALA A O 1
ATOM 4291 N N . ARG A 1 550 ? 22.948 -14.827 -22.464 1.00 61.38 550 ARG A N 1
ATOM 4292 C CA . ARG A 1 550 ? 23.673 -13.817 -23.244 1.00 61.38 550 ARG A CA 1
ATOM 4293 C C . ARG A 1 550 ? 25.155 -14.130 -23.406 1.00 61.38 550 ARG A C 1
ATOM 4295 O O . ARG A 1 550 ? 25.808 -14.453 -22.390 1.00 61.38 550 ARG A O 1
#

Secondary structure (DSSP, 8-state):
-GGGTT--------STHHHHHHHSTT-TTTTSSS-----SPPHHHHHHHHHHHHHHTTEEES-HHHHHHHHHHTTT-HHHHHHHHHHHHHHHHHH-SSS-EEE-HHHHHHHHH-HHHHHHHHHHHHHHTS-SHHHHHHHHHHHHHTTT-TTSS---B-HHHHHHHHHHH-HHHHTT--HHHHHHHHHHHHHTTSEEE-TTS-EEES-HHHHHHH--HHHHHHHHHHHHTSPPP---HHHHSEEEEEETTEEEEEEEHHHHHHHTSS-SEEEEEE--GGGTGGGHHHHHHHHHGGGSEEEEE-S-BSSHHHHHHHHHHHHHS-SSEEEEEEE-GGGB--SS--HHHHHHHHHHHHHHH-BTTEEEEEEEEE-HHHHHHHHHHHHTT--TTGGGEEEEEEPPPP-HHHHHHHHHTSSS---HHHHHHHHHHHTT-HHHHHHHHHHHTT-HHHHHHHHHHHHHHTGGGHHHHHHHHTTTTTSTTHHHHHHHT-STT--EEHHHHHHHHHHHH---HHHHHHHHHHHHHTTSEEE-TTSEEEE-HHHHHHHHT-